Protein 4Y96 (pdb70)

Structure (mmCIF, N/CA/C/O backbone):
data_4Y96
#
_entry.id   4Y96
#
_cell.length_a   124.778
_cell.length_b   124.778
_cell.length_c   134.231
_cell.angle_alpha   90.00
_cell.angle_beta   90.00
_cell.angle_gamma   120.00
#
_symmetry.space_group_name_H-M   'P 65 2 2'
#
loop_
_entity.id
_entity.type
_entity.pdbx_description
1 polymer 'Triosephosphate Isomerase'
2 non-polymer 'SODIUM ION'
3 non-polymer 'PHOSPHATE ION'
4 non-polymer 'CALCIUM ION'
5 water water
#
loop_
_atom_site.group_PDB
_atom_site.id
_atom_site.type_symbol
_atom_site.label_atom_id
_atom_site.label_alt_id
_atom_site.label_comp_id
_atom_site.label_asym_id
_atom_site.label_entity_id
_atom_site.label_seq_id
_atom_site.pdbx_PDB_ins_code
_atom_site.Cartn_x
_atom_site.Cartn_y
_atom_site.Cartn_z
_atom_site.occupancy
_atom_site.B_iso_or_equiv
_atom_site.auth_seq_id
_atom_site.auth_comp_id
_atom_site.auth_asym_id
_atom_site.auth_atom_id
_atom_site.pdbx_PDB_model_num
ATOM 1 N N . THR A 1 6 ? 55.219 -35.856 -5.948 1.00 65.18 6 THR A N 1
ATOM 2 C CA . THR A 1 6 ? 54.536 -34.960 -6.878 1.00 63.80 6 THR A CA 1
ATOM 3 C C . THR A 1 6 ? 54.141 -33.650 -6.210 1.00 58.23 6 THR A C 1
ATOM 4 O O . THR A 1 6 ? 53.231 -33.602 -5.380 1.00 62.53 6 THR A O 1
ATOM 8 N N . ARG A 1 7 ? 54.833 -32.587 -6.599 1.00 40.68 7 ARG A N 1
ATOM 9 C CA . ARG A 1 7 ? 54.615 -31.265 -6.036 1.00 33.39 7 ARG A CA 1
ATOM 10 C C . ARG A 1 7 ? 53.438 -30.578 -6.724 1.00 28.20 7 ARG A C 1
ATOM 11 O O . ARG A 1 7 ? 53.348 -30.577 -7.954 1.00 29.50 7 ARG A O 1
ATOM 19 N N . LYS A 1 8 ? 52.536 -30.001 -5.933 1.00 30.96 8 LYS A N 1
ATOM 20 C CA . LYS A 1 8 ? 51.431 -29.224 -6.483 1.00 28.19 8 LYS A CA 1
ATOM 21 C C . LYS A 1 8 ? 52.006 -27.989 -7.160 1.00 23.13 8 LYS A C 1
ATOM 22 O O . LYS A 1 8 ? 52.830 -27.299 -6.576 1.00 27.21 8 LYS A O 1
ATOM 28 N N . LYS A 1 9 ? 51.590 -27.724 -8.391 1.00 21.50 9 LYS A N 1
ATOM 29 C CA . LYS A 1 9 ? 52.145 -26.591 -9.116 1.00 22.06 9 LYS A CA 1
ATOM 30 C C . LYS A 1 9 ? 51.653 -25.253 -8.560 1.00 23.04 9 LYS A C 1
ATOM 31 O O . LYS A 1 9 ? 50.610 -25.170 -7.918 1.00 21.83 9 LYS A O 1
ATOM 37 N N . PHE A 1 10 ? 52.426 -24.211 -8.835 1.00 17.78 10 PHE A N 1
ATOM 38 C CA . PHE A 1 10 ? 52.265 -22.903 -8.216 1.00 18.74 10 PHE A CA 1
ATOM 39 C C . PHE A 1 10 ? 52.446 -21.863 -9.306 1.00 18.98 10 PHE A C 1
ATOM 40 O O . PHE A 1 10 ? 53.495 -21.825 -9.968 1.00 17.59 10 PHE A O 1
ATOM 48 N N . VAL A 1 11 ? 51.426 -21.047 -9.530 1.00 17.55 11 VAL A N 1
ATOM 49 C CA . VAL A 1 11 ? 51.514 -20.015 -10.557 1.00 16.25 11 VAL A CA 1
ATOM 50 C C . VAL A 1 11 ? 51.178 -18.664 -9.931 1.00 18.30 11 VAL A C 1
ATOM 51 O O . VAL A 1 11 ? 50.063 -18.439 -9.439 1.00 19.89 11 VAL A O 1
ATOM 55 N N . ALA A 1 12 ? 52.158 -17.768 -9.943 1.00 16.52 12 ALA A N 1
ATOM 56 C CA . ALA A 1 12 ? 52.027 -16.474 -9.280 1.00 18.35 12 ALA A CA 1
ATOM 57 C C . ALA A 1 12 ? 52.108 -15.345 -10.291 1.00 17.22 12 ALA A C 1
ATOM 58 O O . ALA A 1 12 ? 52.942 -15.379 -11.200 1.00 19.71 12 ALA A O 1
ATOM 60 N N . GLY A 1 13 ? 51.254 -14.337 -10.128 1.00 14.22 13 GLY A N 1
ATOM 61 C CA . GLY A 1 13 ? 51.266 -13.201 -11.033 1.00 16.68 13 GLY A CA 1
ATOM 62 C C . GLY A 1 13 ? 51.791 -11.941 -10.364 1.00 13.85 13 GLY A C 1
ATOM 63 O O . GLY A 1 13 ? 51.136 -11.382 -9.497 1.00 15.78 13 GLY A O 1
ATOM 64 N N . ASN A 1 14 ? 52.994 -11.525 -10.753 1.00 15.04 14 ASN A N 1
ATOM 65 C CA . ASN A 1 14 ? 53.627 -10.333 -10.197 1.00 14.38 14 ASN A CA 1
ATOM 66 C C . ASN A 1 14 ? 53.290 -9.126 -11.057 1.00 15.09 14 ASN A C 1
ATOM 67 O O . ASN A 1 14 ? 53.852 -8.951 -12.147 1.00 15.82 14 ASN A O 1
ATOM 72 N N . TRP A 1 15 ? 52.357 -8.304 -10.584 1.00 13.79 15 TRP A N 1
ATOM 73 C CA . TRP A 1 15 ? 51.897 -7.178 -11.388 1.00 14.16 15 TRP A CA 1
ATOM 74 C C . TRP A 1 15 ? 52.913 -6.034 -11.421 1.00 15.48 15 TRP A C 1
ATOM 75 O O . TRP A 1 15 ? 52.795 -5.130 -12.250 1.00 15.61 15 TRP A O 1
ATOM 86 N N . LYS A 1 16 ? 53.908 -6.094 -10.535 1.00 12.69 16 LYS A N 1
ATOM 87 C CA . LYS A 1 16 ? 54.914 -5.040 -10.384 1.00 13.66 16 LYS A CA 1
ATOM 88 C C . LYS A 1 16 ? 54.231 -3.676 -10.193 1.00 14.53 16 LYS A C 1
ATOM 89 O O . LYS A 1 16 ? 53.159 -3.601 -9.585 1.00 14.50 16 LYS A O 1
ATOM 95 N N . MET A 1 17 ? 54.852 -2.595 -10.658 1.00 13.81 17 MET A N 1
ATOM 96 C CA . MET A 1 17 ? 54.337 -1.264 -10.316 1.00 14.50 17 MET A CA 1
ATOM 97 C C . MET A 1 17 ? 53.411 -0.798 -11.436 1.00 17.55 17 MET A C 1
ATOM 98 O O . MET A 1 17 ? 53.703 0.145 -12.178 1.00 16.34 17 MET A O 1
ATOM 103 N N . ASN A 1 18 ? 52.305 -1.515 -11.556 1.00 14.45 18 ASN A N 1
ATOM 104 C CA . ASN A 1 18 ? 51.339 -1.321 -12.627 1.00 14.41 18 ASN A CA 1
ATOM 105 C C . ASN A 1 18 ? 49.919 -1.448 -12.084 1.00 15.26 18 ASN A C 1
ATOM 106 O O . ASN A 1 18 ? 49.719 -1.963 -10.985 1.00 17.86 18 ASN A O 1
ATOM 111 N N . THR A 1 19 ? 48.963 -0.977 -12.894 1.00 17.04 19 THR A N 1
ATOM 112 C CA . THR A 1 19 ? 47.499 -0.990 -12.703 1.00 19.10 19 THR A CA 1
ATOM 113 C C . THR A 1 19 ? 46.979 0.201 -11.906 1.00 18.90 19 THR A C 1
ATOM 114 O O . THR A 1 19 ? 47.550 0.622 -10.895 1.00 18.56 19 THR A O 1
ATOM 118 N N . THR A 1 20 ? 45.890 0.763 -12.412 1.00 18.78 20 THR A N 1
ATOM 119 C CA . THR A 1 20 ? 45.063 1.674 -11.645 1.00 18.28 20 THR A CA 1
ATOM 120 C C . THR A 1 20 ? 44.158 0.857 -10.742 1.00 17.76 20 THR A C 1
ATOM 121 O O . THR A 1 20 ? 44.096 -0.367 -10.865 1.00 18.99 20 THR A O 1
ATOM 125 N N . LEU A 1 21 ? 43.424 1.526 -9.859 1.00 17.02 21 LEU A N 1
ATOM 126 C CA . LEU A 1 21 ? 42.519 0.827 -8.972 1.00 16.01 21 LEU A CA 1
ATOM 127 C C . LEU A 1 21 ? 41.468 0.044 -9.767 1.00 20.78 21 LEU A C 1
ATOM 128 O O . LEU A 1 21 ? 41.220 -1.130 -9.489 1.00 19.43 21 LEU A O 1
ATOM 133 N N . ALA A 1 22 ? 40.875 0.685 -10.770 1.00 19.84 22 ALA A N 1
ATOM 134 C CA . ALA A 1 22 ? 39.875 0.009 -11.598 1.00 23.37 22 ALA A CA 1
ATOM 135 C C . ALA A 1 22 ? 40.457 -1.204 -12.320 1.00 18.72 22 ALA A C 1
ATOM 136 O O . ALA A 1 22 ? 39.829 -2.280 -12.367 1.00 20.52 22 ALA A O 1
ATOM 138 N N . GLU A 1 23 ? 41.653 -1.037 -12.878 1.00 17.97 23 GLU A N 1
ATOM 139 C CA . GLU A 1 23 ? 42.312 -2.118 -13.612 1.00 17.79 23 GLU A CA 1
ATOM 140 C C . GLU A 1 23 ? 42.653 -3.267 -12.674 1.00 19.37 23 GLU A C 1
ATOM 141 O O . GLU A 1 23 ? 42.547 -4.438 -13.043 1.00 19.43 23 GLU A O 1
ATOM 147 N N . ALA A 1 24 ? 43.054 -2.926 -11.450 1.00 17.42 24 ALA A N 1
ATOM 148 C CA . ALA A 1 24 ? 43.384 -3.946 -10.460 1.00 18.15 24 ALA A CA 1
ATOM 149 C C . ALA A 1 24 ? 42.163 -4.782 -10.107 1.00 17.32 24 ALA A C 1
ATOM 150 O O . ALA A 1 24 ? 42.238 -6.012 -10.050 1.00 17.42 24 ALA A O 1
ATOM 152 N N . LYS A 1 25 ? 41.041 -4.112 -9.878 1.00 17.15 25 LYS A N 1
ATOM 153 C CA . LYS A 1 25 ? 39.800 -4.810 -9.555 1.00 18.91 25 LYS A CA 1
ATOM 154 C C . LYS A 1 25 ? 39.389 -5.728 -10.709 1.00 19.08 25 LYS A C 1
ATOM 155 O O . LYS A 1 25 ? 38.996 -6.880 -10.491 1.00 20.06 25 LYS A O 1
ATOM 161 N N . ALA A 1 26 ? 39.478 -5.204 -11.929 1.00 18.98 26 ALA A N 1
ATOM 162 C CA . ALA A 1 26 ? 39.049 -5.937 -13.116 1.00 22.28 26 ALA A CA 1
ATOM 163 C C . ALA A 1 26 ? 39.922 -7.169 -13.342 1.00 21.75 26 ALA A C 1
ATOM 164 O O . ALA A 1 26 ? 39.426 -8.254 -13.657 1.00 21.52 26 ALA A O 1
ATOM 166 N N . LEU A 1 27 ? 41.231 -6.986 -13.190 1.00 18.37 27 LEU A N 1
ATOM 167 C CA . LEU A 1 27 ? 42.192 -8.068 -13.406 1.00 16.38 27 LEU A CA 1
ATOM 168 C C . LEU A 1 27 ? 41.994 -9.151 -12.359 1.00 19.78 27 LEU A C 1
ATOM 169 O O . LEU A 1 27 ? 41.913 -10.333 -12.681 1.00 18.53 27 LEU A O 1
ATOM 174 N N . GLY A 1 28 ? 41.888 -8.747 -11.098 1.00 16.83 28 GLY A N 1
ATOM 175 C CA . GLY A 1 28 ? 41.620 -9.696 -10.037 1.00 17.27 28 GLY A CA 1
ATOM 176 C C . GLY A 1 28 ? 40.344 -10.482 -10.264 1.00 17.56 28 GLY A C 1
ATOM 177 O O . GLY A 1 28 ? 40.320 -11.708 -10.114 1.00 19.33 28 GLY A O 1
ATOM 178 N N . ALA A 1 29 ? 39.283 -9.778 -10.637 1.00 18.32 29 ALA A N 1
ATOM 179 C CA . ALA A 1 29 ? 37.989 -10.426 -10.805 1.00 19.12 29 ALA A CA 1
ATOM 180 C C . ALA A 1 29 ? 38.028 -11.402 -11.973 1.00 20.16 29 ALA A C 1
ATOM 181 O O . ALA A 1 29 ? 37.475 -12.493 -11.887 1.00 22.33 29 ALA A O 1
ATOM 183 N N . ALA A 1 30 ? 38.711 -11.023 -13.048 1.00 18.48 30 ALA A N 1
ATOM 184 C CA . ALA A 1 30 ? 38.770 -11.873 -14.237 1.00 18.52 30 ALA A CA 1
ATOM 185 C C . ALA A 1 30 ? 39.578 -13.137 -13.972 1.00 19.45 30 ALA A C 1
ATOM 186 O O . ALA A 1 30 ? 39.225 -14.228 -14.446 1.00 20.94 30 ALA A O 1
ATOM 188 N N . VAL A 1 31 ? 40.669 -12.998 -13.224 1.00 17.66 31 VAL A N 1
ATOM 189 C CA . VAL A 1 31 ? 41.465 -14.164 -12.868 1.00 19.16 31 VAL A CA 1
ATOM 190 C C . VAL A 1 31 ? 40.681 -15.075 -11.913 1.00 21.17 31 VAL A C 1
ATOM 191 O O . VAL A 1 31 ? 40.664 -16.295 -12.086 1.00 20.09 31 VAL A O 1
ATOM 195 N N . ALA A 1 32 ? 40.011 -14.484 -10.925 1.00 19.68 32 ALA A N 1
ATOM 196 C CA . ALA A 1 32 ? 39.220 -15.257 -9.974 1.00 18.37 32 ALA A CA 1
ATOM 197 C C . ALA A 1 32 ? 38.165 -16.106 -10.668 1.00 19.66 32 ALA A C 1
ATOM 198 O O . ALA A 1 32 ? 38.007 -17.284 -10.352 1.00 23.00 32 ALA A O 1
ATOM 200 N N . LYS A 1 33 ? 37.456 -15.497 -11.616 1.00 20.90 33 LYS A N 1
ATOM 201 C CA . LYS A 1 33 ? 36.384 -16.179 -12.334 1.00 21.37 33 LYS A CA 1
ATOM 202 C C . LYS A 1 33 ? 36.922 -17.335 -13.166 1.00 20.34 33 LYS A C 1
ATOM 203 O O . LYS A 1 33 ? 36.198 -18.292 -13.444 1.00 21.77 33 LYS A O 1
ATOM 209 N N . GLY A 1 34 ? 38.181 -17.241 -13.581 1.00 19.16 34 GLY A N 1
ATOM 210 C CA . GLY A 1 34 ? 38.738 -18.228 -14.482 1.00 20.04 34 GLY A CA 1
ATOM 211 C C . GLY A 1 34 ? 39.348 -19.407 -13.758 1.00 21.86 34 GLY A C 1
ATOM 212 O O . GLY A 1 34 ? 39.637 -20.444 -14.361 1.00 20.88 34 GLY A O 1
ATOM 213 N N . VAL A 1 35 ? 39.563 -19.256 -12.457 1.00 21.95 35 VAL A N 1
ATOM 214 C CA . VAL A 1 35 ? 40.189 -20.330 -11.704 1.00 23.24 35 VAL A CA 1
ATOM 215 C C . VAL A 1 35 ? 39.102 -21.112 -11.007 1.00 24.91 35 VAL A C 1
ATOM 216 O O . VAL A 1 35 ? 38.588 -20.727 -9.956 1.00 27.63 35 VAL A O 1
ATOM 220 N N . THR A 1 36 ? 38.759 -22.225 -11.639 1.00 26.27 36 THR A N 1
ATOM 221 C CA . THR A 1 36 ? 37.522 -22.933 -11.365 1.00 29.04 36 THR A CA 1
ATOM 222 C C . THR A 1 36 ? 37.759 -24.275 -10.670 1.00 32.64 36 THR A C 1
ATOM 223 O O . THR A 1 36 ? 36.822 -25.039 -10.437 1.00 33.14 36 THR A O 1
ATOM 227 N N . ASP A 1 37 ? 39.016 -24.555 -10.344 1.00 29.69 37 ASP A N 1
ATOM 228 C CA . ASP A 1 37 ? 39.364 -25.721 -9.537 1.00 33.31 37 ASP A CA 1
ATOM 229 C C . ASP A 1 37 ? 40.544 -25.355 -8.641 1.00 32.47 37 ASP A C 1
ATOM 230 O O . ASP A 1 37 ? 41.069 -24.245 -8.728 1.00 29.68 37 ASP A O 1
ATOM 235 N N . ASP A 1 38 ? 40.966 -26.286 -7.795 1.00 32.38 38 ASP A N 1
ATOM 236 C CA . ASP A 1 38 ? 42.058 -26.027 -6.865 1.00 35.01 38 ASP A CA 1
ATOM 237 C C . ASP A 1 38 ? 43.279 -26.904 -7.151 1.00 34.60 38 ASP A C 1
ATOM 238 O O . ASP A 1 38 ? 44.093 -27.142 -6.262 1.00 38.00 38 ASP A O 1
ATOM 243 N N . ARG A 1 39 ? 43.407 -27.370 -8.390 1.00 27.34 39 ARG A N 1
ATOM 244 C CA . ARG A 1 39 ? 44.472 -28.299 -8.767 1.00 31.61 39 ARG A CA 1
ATOM 245 C C . ARG A 1 39 ? 45.843 -27.622 -8.839 1.00 27.90 39 ARG A C 1
ATOM 246 O O . ARG A 1 39 ? 46.874 -28.273 -8.682 1.00 30.77 39 ARG A O 1
ATOM 254 N N . VAL A 1 40 ? 45.840 -26.318 -9.084 1.00 25.33 40 VAL A N 1
ATOM 255 C CA . VAL A 1 40 ? 47.059 -25.524 -9.134 1.00 21.38 40 VAL A CA 1
ATOM 256 C C . VAL A 1 40 ? 46.931 -24.402 -8.113 1.00 22.97 40 VAL A C 1
ATOM 257 O O . VAL A 1 40 ? 45.877 -23.787 -8.002 1.00 23.95 40 VAL A O 1
ATOM 261 N N . THR A 1 41 ? 47.989 -24.149 -7.353 1.00 20.18 41 THR A N 1
ATOM 262 C CA . THR A 1 41 ? 47.994 -23.019 -6.436 1.00 20.64 41 THR A CA 1
ATOM 263 C C . THR A 1 41 ? 48.174 -21.742 -7.243 1.00 20.93 41 THR A C 1
ATOM 264 O O . THR A 1 41 ? 49.158 -21.605 -7.960 1.00 22.07 41 THR A O 1
ATOM 268 N N . VAL A 1 42 ? 47.222 -20.819 -7.146 1.00 18.02 42 VAL A N 1
ATOM 269 C CA . VAL A 1 42 ? 47.280 -19.585 -7.927 1.00 17.98 42 VAL A CA 1
ATOM 270 C C . VAL A 1 42 ? 47.260 -18.373 -7.018 1.00 17.84 42 VAL A C 1
ATOM 271 O O . VAL A 1 42 ? 46.456 -18.307 -6.091 1.00 17.55 42 VAL A O 1
ATOM 275 N N . ALA A 1 43 ? 48.147 -17.413 -7.267 1.00 16.53 43 ALA A N 1
ATOM 276 C CA . ALA A 1 43 ? 48.203 -16.220 -6.431 1.00 17.58 43 ALA A CA 1
ATOM 277 C C . ALA A 1 43 ? 48.492 -15.009 -7.289 1.00 16.96 43 ALA A C 1
ATOM 278 O O . ALA A 1 43 ? 49.231 -15.115 -8.272 1.00 17.68 43 ALA A O 1
ATOM 280 N N . VAL A 1 44 ? 47.902 -13.867 -6.938 1.00 15.70 44 VAL A N 1
ATOM 281 C CA . VAL A 1 44 ? 48.216 -12.619 -7.640 1.00 16.37 44 VAL A CA 1
ATOM 282 C C . VAL A 1 44 ? 48.773 -11.583 -6.676 1.00 15.12 44 VAL A C 1
ATOM 283 O O . VAL A 1 44 ? 48.381 -11.537 -5.507 1.00 16.56 44 VAL A O 1
ATOM 287 N N . PHE A 1 45 ? 49.701 -10.763 -7.180 1.00 13.34 45 PHE A N 1
ATOM 288 C CA . PHE A 1 45 ? 50.481 -9.845 -6.349 1.00 13.58 45 PHE A CA 1
ATOM 289 C C . PHE A 1 45 ? 50.345 -8.399 -6.830 1.00 14.03 45 PHE A C 1
ATOM 290 O O . PHE A 1 45 ? 51.164 -7.912 -7.606 1.00 14.66 45 PHE A O 1
ATOM 298 N N . PRO A 1 46 ? 49.296 -7.712 -6.378 1.00 13.56 46 PRO A N 1
ATOM 299 C CA . PRO A 1 46 ? 49.113 -6.296 -6.708 1.00 12.53 46 PRO A CA 1
ATOM 300 C C . PRO A 1 46 ? 50.040 -5.398 -5.916 1.00 12.60 46 PRO A C 1
ATOM 301 O O . PRO A 1 46 ? 50.581 -5.827 -4.893 1.00 15.58 46 PRO A O 1
ATOM 305 N N . PRO A 1 47 ? 50.199 -4.144 -6.357 1.00 15.17 47 PRO A N 1
ATOM 306 C CA . PRO A 1 47 ? 50.918 -3.163 -5.532 1.00 13.77 47 PRO A CA 1
ATOM 307 C C . PRO A 1 47 ? 50.150 -2.869 -4.237 1.00 14.23 47 PRO A C 1
ATOM 308 O O . PRO A 1 47 ? 48.919 -3.004 -4.195 1.00 15.65 47 PRO A O 1
ATOM 312 N N . TYR A 1 48 ? 50.868 -2.469 -3.187 1.00 12.55 48 TYR A N 1
ATOM 313 C CA . TYR A 1 48 ? 50.253 -2.323 -1.868 1.00 12.17 48 TYR A CA 1
ATOM 314 C C . TYR A 1 48 ? 48.911 -1.580 -1.811 1.00 13.06 48 TYR A C 1
ATOM 315 O O . TYR A 1 48 ? 48.021 -2.019 -1.089 1.00 15.17 48 TYR A O 1
ATOM 324 N N . PRO A 1 49 ? 48.779 -0.422 -2.507 1.00 14.06 49 PRO A N 1
ATOM 325 C CA . PRO A 1 49 ? 47.552 0.348 -2.264 1.00 12.53 49 PRO A CA 1
ATOM 326 C C . PRO A 1 49 ? 46.290 -0.375 -2.712 1.00 13.74 49 PRO A C 1
ATOM 327 O O . PRO A 1 49 ? 45.221 -0.033 -2.203 1.00 15.17 49 PRO A O 1
ATOM 331 N N . TRP A 1 50 ? 46.401 -1.334 -3.627 1.00 17.20 50 TRP A N 1
ATOM 332 C CA . TRP A 1 50 ? 45.205 -2.006 -4.135 1.00 16.32 50 TRP A CA 1
ATOM 333 C C . TRP A 1 50 ? 44.915 -3.344 -3.452 1.00 16.95 50 TRP A C 1
ATOM 334 O O . TRP A 1 50 ? 43.978 -4.056 -3.841 1.00 17.02 50 TRP A O 1
ATOM 345 N N . LEU A 1 51 ? 45.706 -3.706 -2.448 1.00 15.11 51 LEU A N 1
ATOM 346 C CA . LEU A 1 51 ? 45.554 -5.032 -1.846 1.00 14.68 51 LEU A CA 1
ATOM 347 C C . LEU A 1 51 ? 44.158 -5.303 -1.270 1.00 16.07 51 LEU A C 1
ATOM 348 O O . LEU A 1 51 ? 43.599 -6.365 -1.533 1.00 17.57 51 LEU A O 1
ATOM 353 N N . THR A 1 52 ? 43.589 -4.380 -0.497 1.00 16.33 52 THR A N 1
ATOM 354 C CA . THR A 1 52 ? 42.253 -4.667 0.035 1.00 17.11 52 THR A CA 1
ATOM 355 C C . THR A 1 52 ? 41.218 -4.784 -1.084 1.00 18.31 52 THR A C 1
ATOM 356 O O . THR A 1 52 ? 40.323 -5.625 -1.002 1.00 19.87 52 THR A O 1
ATOM 360 N N . ALA A 1 53 ? 41.344 -3.965 -2.127 1.00 16.70 53 ALA A N 1
ATOM 361 C CA . ALA A 1 53 ? 40.378 -4.011 -3.237 1.00 18.62 53 ALA A CA 1
ATOM 362 C C . ALA A 1 53 ? 40.467 -5.317 -4.024 1.00 18.81 53 ALA A C 1
ATOM 363 O O . ALA A 1 53 ? 39.447 -5.889 -4.436 1.00 19.55 53 ALA A O 1
ATOM 365 N N . VAL A 1 54 ? 41.684 -5.794 -4.255 1.00 17.05 54 VAL A N 1
ATOM 366 C CA . VAL A 1 54 ? 41.826 -7.040 -5.009 1.00 16.94 54 VAL A CA 1
ATOM 367 C C . VAL A 1 54 ? 41.443 -8.227 -4.121 1.00 19.21 54 VAL A C 1
ATOM 368 O O . VAL A 1 54 ? 40.807 -9.171 -4.581 1.00 18.24 54 VAL A O 1
ATOM 372 N N . GLY A 1 55 ? 41.807 -8.172 -2.842 1.00 19.34 55 GLY A N 1
ATOM 373 C CA . GLY A 1 55 ? 41.379 -9.192 -1.899 1.00 18.63 55 GLY A CA 1
ATOM 374 C C . GLY A 1 55 ? 39.871 -9.393 -1.956 1.00 22.06 55 GLY A C 1
ATOM 375 O O . GLY A 1 55 ? 39.378 -10.526 -1.932 1.00 22.40 55 GLY A O 1
ATOM 376 N N . GLU A 1 56 ? 39.137 -8.288 -2.059 1.00 19.46 56 GLU A N 1
ATOM 377 C CA . GLU A 1 56 ? 37.681 -8.372 -2.116 1.00 22.74 56 GLU A CA 1
ATOM 378 C C . GLU A 1 56 ? 37.186 -9.157 -3.333 1.00 22.33 56 GLU A C 1
ATOM 379 O O . GLU A 1 56 ? 36.286 -10.005 -3.203 1.00 23.93 56 GLU A O 1
ATOM 385 N N . VAL A 1 57 ? 37.763 -8.896 -4.506 1.00 19.10 57 VAL A N 1
ATOM 386 C CA . VAL A 1 57 ? 37.263 -9.529 -5.726 1.00 21.17 57 VAL A CA 1
ATOM 387 C C . VAL A 1 57 ? 37.724 -10.977 -5.841 1.00 24.33 57 VAL A C 1
ATOM 388 O O . VAL A 1 57 ? 37.165 -11.733 -6.631 1.00 25.29 57 VAL A O 1
ATOM 392 N N . LEU A 1 58 ? 38.701 -11.378 -5.026 1.00 21.13 58 LEU A N 1
ATOM 393 C CA . LEU A 1 58 ? 39.165 -12.769 -5.017 1.00 19.53 58 LEU A CA 1
ATOM 394 C C . LEU A 1 58 ? 38.338 -13.663 -4.105 1.00 24.51 58 LEU A C 1
ATOM 395 O O . LEU A 1 58 ? 38.453 -14.886 -4.157 1.00 26.47 58 LEU A O 1
ATOM 400 N N . LYS A 1 59 ? 37.537 -13.048 -3.239 1.00 24.66 59 LYS A N 1
ATOM 401 C CA . LYS A 1 59 ? 36.706 -13.803 -2.304 1.00 25.46 59 LYS A CA 1
ATOM 402 C C . LYS A 1 59 ? 35.791 -14.782 -3.027 1.00 26.32 59 LYS A C 1
ATOM 403 O O . LYS A 1 59 ? 35.152 -14.441 -4.024 1.00 26.95 59 LYS A O 1
ATOM 409 N N . GLY A 1 60 ? 35.750 -16.009 -2.524 1.00 27.98 60 GLY A N 1
ATOM 410 C CA . GLY A 1 60 ? 34.922 -17.040 -3.120 1.00 25.20 60 GLY A CA 1
ATOM 411 C C . GLY A 1 60 ? 35.609 -17.801 -4.238 1.00 27.28 60 GLY A C 1
ATOM 412 O O . GLY A 1 60 ? 35.019 -18.698 -4.852 1.00 29.95 60 GLY A O 1
ATOM 413 N N . SER A 1 61 ? 36.861 -17.442 -4.512 1.00 25.15 61 SER A N 1
ATOM 414 C CA . SER A 1 61 ? 37.651 -18.157 -5.503 1.00 24.81 61 SER A CA 1
ATOM 415 C C . SER A 1 61 ? 38.836 -18.840 -4.819 1.00 23.29 61 SER A C 1
ATOM 416 O O . SER A 1 61 ? 39.146 -18.532 -3.666 1.00 24.98 61 SER A O 1
ATOM 419 N N . PRO A 1 62 ? 39.501 -19.772 -5.524 1.00 21.54 62 PRO A N 1
ATOM 420 C CA . PRO A 1 62 ? 40.708 -20.406 -4.982 1.00 22.64 62 PRO A CA 1
ATOM 421 C C . PRO A 1 62 ? 41.942 -19.509 -5.027 1.00 23.47 62 PRO A C 1
ATOM 422 O O . PRO A 1 62 ? 42.984 -19.898 -4.498 1.00 25.52 62 PRO A O 1
ATOM 426 N N . VAL A 1 63 ? 41.829 -18.335 -5.640 1.00 19.04 63 VAL A N 1
ATOM 427 C CA . VAL A 1 63 ? 43.005 -17.512 -5.904 1.00 18.43 63 VAL A CA 1
ATOM 428 C C . VAL A 1 63 ? 43.425 -16.765 -4.649 1.00 16.01 63 VAL A C 1
ATOM 429 O O . VAL A 1 63 ? 42.602 -16.125 -3.990 1.00 20.60 63 VAL A O 1
ATOM 433 N N . ALA A 1 64 ? 44.709 -16.884 -4.321 1.00 17.76 64 ALA A N 1
ATOM 434 C CA . ALA A 1 64 ? 45.298 -16.218 -3.171 1.00 17.39 64 ALA A CA 1
ATOM 435 C C . ALA A 1 64 ? 45.812 -14.834 -3.518 1.00 16.70 64 ALA A C 1
ATOM 436 O O . ALA A 1 64 ? 46.129 -14.537 -4.662 1.00 16.88 64 ALA A O 1
ATOM 438 N N . LEU A 1 65 ? 45.889 -13.995 -2.498 1.00 16.48 65 LEU A N 1
ATOM 439 C CA . LEU A 1 65 ? 46.447 -12.663 -2.628 1.00 15.87 65 LEU A CA 1
ATOM 440 C C . LEU A 1 65 ? 47.864 -12.661 -2.080 1.00 16.94 65 LEU A C 1
ATOM 441 O O . LEU A 1 65 ? 48.157 -13.367 -1.121 1.00 16.63 65 LEU A O 1
ATOM 446 N N . GLY A 1 66 ? 48.754 -11.884 -2.695 1.00 14.40 66 GLY A N 1
ATOM 447 C CA . GLY A 1 66 ? 50.100 -11.720 -2.163 1.00 14.56 66 GLY A CA 1
ATOM 448 C C . GLY A 1 66 ? 50.615 -10.313 -2.339 1.00 14.41 66 GLY A C 1
ATOM 449 O O . GLY A 1 66 ? 50.072 -9.536 -3.132 1.00 14.45 66 GLY A O 1
ATOM 450 N N . ALA A 1 67 ? 51.659 -9.978 -1.578 1.00 13.78 67 ALA A N 1
ATOM 451 C CA . ALA A 1 67 ? 52.308 -8.673 -1.672 1.00 12.47 67 ALA A CA 1
ATOM 452 C C . ALA A 1 67 ? 53.676 -8.815 -2.321 1.00 13.28 67 ALA A C 1
ATOM 453 O O . ALA A 1 67 ? 54.311 -9.867 -2.230 1.00 14.75 67 ALA A O 1
ATOM 455 N N . GLN A 1 68 ? 54.127 -7.732 -2.940 1.00 12.97 68 GLN A N 1
ATOM 456 C CA . GLN A 1 68 ? 55.365 -7.732 -3.712 1.00 13.65 68 GLN A CA 1
ATOM 457 C C . GLN A 1 68 ? 56.633 -7.558 -2.870 1.00 13.77 68 GLN A C 1
ATOM 458 O O . GLN A 1 68 ? 57.749 -7.697 -3.379 1.00 13.36 68 GLN A O 1
ATOM 464 N N . ASP A 1 69 ? 56.452 -7.277 -1.585 1.00 12.44 69 ASP A N 1
ATOM 465 C CA . ASP A 1 69 ? 57.545 -7.076 -0.644 1.00 13.62 69 ASP A CA 1
ATOM 466 C C . ASP A 1 69 ? 56.915 -7.049 0.745 1.00 14.82 69 ASP A C 1
ATOM 467 O O . ASP A 1 69 ? 55.686 -7.010 0.870 1.00 15.57 69 ASP A O 1
ATOM 472 N N . VAL A 1 70 ? 57.745 -7.068 1.784 1.00 12.71 70 VAL A N 1
ATOM 473 C CA . VAL A 1 70 ? 57.260 -7.036 3.164 1.00 12.22 70 VAL A CA 1
ATOM 474 C C . VAL A 1 70 ? 58.386 -6.544 4.049 1.00 12.33 70 VAL A C 1
ATOM 475 O O . VAL A 1 70 ? 59.555 -6.797 3.769 1.00 14.90 70 VAL A O 1
ATOM 479 N N . SER A 1 71 ? 58.041 -5.834 5.115 1.00 12.72 71 SER A N 1
ATOM 480 C CA . SER A 1 71 ? 59.034 -5.392 6.082 1.00 13.85 71 SER A CA 1
ATOM 481 C C . SER A 1 71 ? 59.756 -6.524 6.799 1.00 15.84 71 SER A C 1
ATOM 482 O O . SER A 1 71 ? 59.210 -7.611 6.990 1.00 16.47 71 SER A O 1
ATOM 485 N N . SER A 1 72 ? 60.993 -6.256 7.219 1.00 15.16 72 SER A N 1
ATOM 486 C CA . SER A 1 72 ? 61.711 -7.180 8.091 1.00 16.26 72 SER A CA 1
ATOM 487 C C . SER A 1 72 ? 61.292 -7.035 9.557 1.00 15.04 72 SER A C 1
ATOM 488 O O . SER A 1 72 ? 61.748 -7.793 10.413 1.00 15.79 72 SER A O 1
ATOM 491 N N . GLU A 1 73 ? 60.438 -6.049 9.837 1.00 14.11 73 GLU A N 1
ATOM 492 C CA . GLU A 1 73 ? 59.971 -5.774 11.191 1.00 16.15 73 GLU A CA 1
ATOM 493 C C . GLU A 1 73 ? 58.470 -5.980 11.308 1.00 16.96 73 GLU A C 1
ATOM 494 O O . GLU A 1 73 ? 57.742 -5.947 10.307 1.00 16.76 73 GLU A O 1
ATOM 500 N N . LYS A 1 74 ? 58.009 -6.202 12.539 1.00 18.72 74 LYS A N 1
ATOM 501 C CA . LYS A 1 74 ? 56.615 -6.582 12.763 1.00 17.63 74 LYS A CA 1
ATOM 502 C C . LYS A 1 74 ? 55.703 -5.391 13.015 1.00 19.17 74 LYS A C 1
ATOM 503 O O . LYS A 1 74 ? 54.498 -5.467 12.784 1.00 19.58 74 LYS A O 1
ATOM 509 N N . LYS A 1 75 ? 56.285 -4.287 13.468 1.00 16.84 75 LYS A N 1
ATOM 510 C CA . LYS A 1 75 ? 55.538 -3.075 13.775 1.00 14.97 75 LYS A CA 1
ATOM 511 C C . LYS A 1 75 ? 56.502 -1.948 14.072 1.00 17.65 75 LYS A C 1
ATOM 512 O O . LYS A 1 75 ? 57.671 -2.187 14.372 1.00 20.32 75 LYS A O 1
ATOM 518 N N . GLY A 1 76 ? 56.013 -0.717 14.005 1.00 16.28 76 GLY A N 1
ATOM 519 C CA . GLY A 1 76 ? 56.733 0.373 14.623 1.00 16.75 76 GLY A CA 1
ATOM 520 C C . GLY A 1 76 ? 57.363 1.406 13.722 1.00 15.27 76 GLY A C 1
ATOM 521 O O . GLY A 1 76 ? 56.824 1.772 12.670 1.00 16.49 76 GLY A O 1
ATOM 522 N N . ALA A 1 77 ? 58.517 1.894 14.161 1.00 13.75 77 ALA A N 1
ATOM 523 C CA . ALA A 1 77 ? 59.102 3.103 13.607 1.00 13.35 77 ALA A CA 1
ATOM 524 C C . ALA A 1 77 ? 59.943 2.786 12.377 1.00 16.74 77 ALA A C 1
ATOM 525 O O . ALA A 1 77 ? 61.173 2.877 12.400 1.00 16.63 77 ALA A O 1
ATOM 527 N N . PHE A 1 78 ? 59.255 2.402 11.300 1.00 14.23 78 PHE A N 1
ATOM 528 C CA . PHE A 1 78 ? 59.897 2.031 10.045 1.00 14.44 78 PHE A CA 1
ATOM 529 C C . PHE A 1 78 ? 59.126 2.697 8.913 1.00 13.37 78 PHE A C 1
ATOM 530 O O . PHE A 1 78 ? 58.360 2.066 8.196 1.00 14.68 78 PHE A O 1
ATOM 538 N N . THR A 1 79 ? 59.321 4.006 8.812 1.00 13.18 79 THR A N 1
ATOM 539 C CA . THR A 1 79 ? 58.574 4.838 7.874 1.00 12.79 79 THR A CA 1
ATOM 540 C C . THR A 1 79 ? 58.639 4.277 6.460 1.00 14.90 79 THR A C 1
ATOM 541 O O . THR A 1 79 ? 59.717 3.941 5.961 1.00 14.33 79 THR A O 1
ATOM 545 N N . GLY A 1 80 ? 57.476 4.124 5.834 1.00 11.96 80 GLY A N 1
ATOM 546 C CA . GLY A 1 80 ? 57.403 3.659 4.463 1.00 11.96 80 GLY A CA 1
ATOM 547 C C . GLY A 1 80 ? 57.297 2.149 4.298 1.00 12.92 80 GLY A C 1
ATOM 548 O O . GLY A 1 80 ? 57.061 1.681 3.191 1.00 15.91 80 GLY A O 1
ATOM 549 N N . GLU A 1 81 ? 57.486 1.397 5.382 1.00 11.96 81 GLU A N 1
ATOM 550 C CA . GLU A 1 81 ? 57.477 -0.059 5.345 1.00 12.43 81 GLU A CA 1
ATOM 551 C C . GLU A 1 81 ? 56.085 -0.613 5.650 1.00 12.16 81 GLU A C 1
ATOM 552 O O . GLU A 1 81 ? 55.292 0.021 6.353 1.00 15.06 81 GLU A O 1
ATOM 558 N N . VAL A 1 82 ? 55.807 -1.804 5.125 1.00 12.49 82 VAL A N 1
ATOM 559 C CA . VAL A 1 82 ? 54.515 -2.478 5.326 1.00 13.28 82 VAL A CA 1
ATOM 560 C C . VAL A 1 82 ? 54.695 -3.799 6.066 1.00 14.07 82 VAL A C 1
ATOM 561 O O . VAL A 1 82 ? 55.446 -4.649 5.630 1.00 15.75 82 VAL A O 1
ATOM 565 N N . SER A 1 83 ? 53.988 -3.984 7.180 1.00 13.22 83 SER A N 1
ATOM 566 C CA . SER A 1 83 ? 54.251 -5.121 8.062 1.00 13.97 83 SER A CA 1
ATOM 567 C C . SER A 1 83 ? 53.497 -6.369 7.636 1.00 15.71 83 SER A C 1
ATOM 568 O O . SER A 1 83 ? 52.492 -6.270 6.938 1.00 15.92 83 SER A O 1
ATOM 571 N N . PRO A 1 84 ? 53.976 -7.549 8.055 1.00 15.33 84 PRO A N 1
ATOM 572 C CA . PRO A 1 84 ? 53.202 -8.773 7.826 1.00 14.29 84 PRO A CA 1
ATOM 573 C C . PRO A 1 84 ? 51.767 -8.662 8.341 1.00 14.72 84 PRO A C 1
ATOM 574 O O . PRO A 1 84 ? 50.854 -9.137 7.668 1.00 18.04 84 PRO A O 1
ATOM 578 N N . ALA A 1 85 ? 51.579 -8.063 9.512 1.00 16.92 85 ALA A N 1
ATOM 579 C CA . ALA A 1 85 ? 50.237 -7.901 10.082 1.00 17.08 85 ALA A CA 1
ATOM 580 C C . ALA A 1 85 ? 49.322 -7.141 9.133 1.00 16.93 85 ALA A C 1
ATOM 581 O O . ALA A 1 85 ? 48.167 -7.541 8.918 1.00 17.57 85 ALA A O 1
ATOM 583 N N . MET A 1 86 ? 49.835 -6.055 8.555 1.00 15.07 86 MET A N 1
ATOM 584 C CA . MET A 1 86 ? 49.050 -5.293 7.580 1.00 13.20 86 MET A CA 1
ATOM 585 C C . MET A 1 86 ? 48.706 -6.157 6.371 1.00 16.51 86 MET A C 1
ATOM 586 O O . MET A 1 86 ? 47.562 -6.183 5.918 1.00 15.37 86 MET A O 1
ATOM 591 N N . LEU A 1 87 ? 49.696 -6.864 5.836 1.00 15.14 87 LEU A N 1
ATOM 592 C CA . LEU A 1 87 ? 49.451 -7.692 4.656 1.00 14.52 87 LEU A CA 1
ATOM 593 C C . LEU A 1 87 ? 48.407 -8.769 4.945 1.00 17.07 87 LEU A C 1
ATOM 594 O O . LEU A 1 87 ? 47.497 -8.996 4.143 1.00 16.41 87 LEU A O 1
ATOM 599 N N . LEU A 1 88 ? 48.533 -9.422 6.097 1.00 16.46 88 LEU A N 1
ATOM 600 C CA . LEU A 1 88 ? 47.564 -10.445 6.477 1.00 15.66 88 LEU A CA 1
ATOM 601 C C . LEU A 1 88 ? 46.169 -9.849 6.575 1.00 16.69 88 LEU A C 1
ATOM 602 O O . LEU A 1 88 ? 45.206 -10.470 6.135 1.00 17.96 88 LEU A O 1
ATOM 607 N N . GLU A 1 89 ? 46.056 -8.636 7.109 1.00 17.34 89 GLU A N 1
ATOM 608 C CA . GLU A 1 89 ? 44.734 -8.033 7.233 1.00 16.28 89 GLU A CA 1
ATOM 609 C C . GLU A 1 89 ? 44.128 -7.713 5.866 1.00 18.28 89 GLU A C 1
ATOM 610 O O . GLU A 1 89 ? 42.903 -7.798 5.701 1.00 20.73 89 GLU A O 1
ATOM 616 N N . THR A 1 90 ? 44.957 -7.372 4.875 1.00 17.55 90 THR A N 1
ATOM 617 C CA . THR A 1 90 ? 44.419 -7.104 3.535 1.00 16.09 90 THR A CA 1
ATOM 618 C C . THR A 1 90 ? 43.918 -8.379 2.862 1.00 16.70 90 THR A C 1
ATOM 619 O O . THR A 1 90 ? 43.197 -8.315 1.855 1.00 19.96 90 THR A O 1
ATOM 623 N 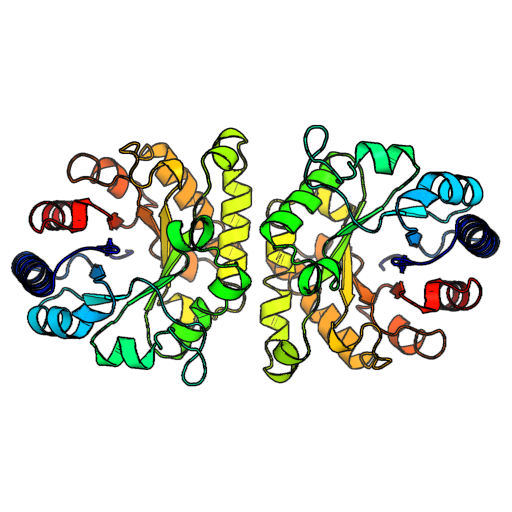N . GLY A 1 91 ? 44.311 -9.530 3.409 1.00 18.16 91 GLY A N 1
ATOM 624 C CA . GLY A 1 91 ? 43.954 -10.821 2.844 1.00 19.82 91 GLY A CA 1
ATOM 625 C C . GLY A 1 91 ? 45.109 -11.608 2.238 1.00 18.30 91 GLY A C 1
ATOM 626 O O . GLY A 1 91 ? 44.907 -12.675 1.667 1.00 18.15 91 GLY A O 1
ATOM 627 N N . CYS A 1 92 ? 46.328 -11.091 2.346 1.00 17.52 92 CYS A N 1
ATOM 628 C CA . CYS A 1 92 ? 47.469 -11.788 1.759 1.00 17.24 92 CYS A CA 1
ATOM 629 C C . CYS A 1 92 ? 47.765 -13.109 2.443 1.00 16.35 92 CYS A C 1
ATOM 630 O O . CYS A 1 92 ? 47.708 -13.214 3.680 1.00 18.69 92 CYS A O 1
ATOM 633 N N . LYS A 1 93 ? 48.098 -14.101 1.626 1.00 16.74 93 LYS A N 1
ATOM 634 C CA . LYS A 1 93 ? 48.689 -15.342 2.105 1.00 16.62 93 LYS A CA 1
ATOM 635 C C . LYS A 1 93 ? 50.200 -15.378 1.854 1.00 17.11 93 LYS A C 1
ATOM 636 O O . LYS A 1 93 ? 50.918 -16.081 2.559 1.00 19.68 93 LYS A O 1
ATOM 642 N N . TYR A 1 94 ? 50.669 -14.622 0.855 1.00 18.28 94 TYR A N 1
ATOM 643 C CA . TYR A 1 94 ? 52.066 -14.678 0.405 1.00 16.85 94 TYR A CA 1
ATOM 644 C C . TYR A 1 94 ? 52.732 -13.321 0.382 1.00 17.28 94 TYR A C 1
ATOM 645 O O . TYR A 1 94 ? 52.067 -12.304 0.236 1.00 16.21 94 TYR A O 1
ATOM 654 N N . ALA A 1 95 ? 54.060 -13.325 0.478 1.00 15.85 95 ALA A N 1
ATOM 655 C CA . ALA A 1 95 ? 54.853 -12.153 0.147 1.00 13.83 95 ALA A CA 1
ATOM 656 C C . ALA A 1 95 ? 56.007 -12.616 -0.722 1.00 15.86 95 ALA A C 1
ATOM 657 O O . ALA A 1 95 ? 56.615 -13.644 -0.440 1.00 14.92 95 ALA A O 1
ATOM 659 N N . LEU A 1 96 ? 56.293 -11.869 -1.779 1.00 14.62 96 LEU A N 1
ATOM 660 C CA . LEU A 1 96 ? 57.538 -12.018 -2.517 1.00 14.44 96 LEU A CA 1
ATOM 661 C C . LEU A 1 96 ? 58.655 -11.410 -1.720 1.00 13.02 96 LEU A C 1
ATOM 662 O O . LEU A 1 96 ? 58.493 -10.311 -1.186 1.00 14.63 96 LEU A O 1
ATOM 667 N N . ILE A 1 97 ? 59.793 -12.098 -1.660 1.00 12.64 97 ILE A N 1
ATOM 668 C CA . ILE A 1 97 ? 60.991 -11.550 -1.001 1.00 12.27 97 ILE A CA 1
ATOM 669 C C . ILE A 1 97 ? 62.209 -11.763 -1.895 1.00 13.08 97 ILE A C 1
ATOM 670 O O . ILE A 1 97 ? 62.411 -12.852 -2.443 1.00 14.19 97 ILE A O 1
ATOM 675 N N . GLY A 1 98 ? 63.020 -10.722 -2.043 1.00 14.31 98 GLY A N 1
ATOM 676 C CA . GLY A 1 98 ? 64.239 -10.851 -2.817 1.00 15.11 98 GLY A CA 1
ATOM 677 C C . GLY A 1 98 ? 64.077 -10.792 -4.322 1.00 13.41 98 GLY A C 1
ATOM 678 O O . GLY A 1 98 ? 64.961 -11.247 -5.043 1.00 14.30 98 GLY A O 1
ATOM 679 N N . HIS A 1 99 ? 62.977 -10.226 -4.814 1.00 12.70 99 HIS A N 1
ATOM 680 C CA . HIS A 1 99 ? 62.856 -10.076 -6.256 1.00 13.03 99 HIS A CA 1
ATOM 681 C C . HIS A 1 99 ? 64.076 -9.362 -6.831 1.00 14.53 99 HIS A C 1
ATOM 682 O O . HIS A 1 99 ? 64.633 -8.463 -6.197 1.00 14.07 99 HIS A O 1
ATOM 689 N N . SER A 1 100 ? 64.486 -9.776 -8.028 1.00 14.44 100 SER A N 1
ATOM 690 C CA A SER A 1 100 ? 65.681 -9.222 -8.666 0.46 16.09 100 SER A CA 1
ATOM 691 C CA B SER A 1 100 ? 65.689 -9.223 -8.651 0.54 16.14 100 SER A CA 1
ATOM 692 C C . SER A 1 100 ? 65.666 -7.698 -8.736 1.00 15.76 100 SER A C 1
ATOM 693 O O . SER A 1 100 ? 66.696 -7.046 -8.575 1.00 16.71 100 SER A O 1
ATOM 698 N N . GLU A 1 101 ? 64.496 -7.108 -8.979 1.00 12.73 101 GLU A N 1
ATOM 699 C CA . GLU A 1 101 ? 64.436 -5.648 -9.051 1.00 13.68 101 GLU A CA 1
ATOM 700 C C . GLU A 1 101 ? 64.743 -5.020 -7.700 1.00 16.07 101 GLU A C 1
ATOM 701 O O . GLU A 1 101 ? 65.317 -3.937 -7.622 1.00 18.07 101 GLU A O 1
ATOM 707 N N . ARG A 1 102 ? 64.383 -5.708 -6.629 1.00 13.01 102 ARG A N 1
ATOM 708 C CA . ARG A 1 102 ? 64.675 -5.193 -5.311 1.00 13.81 102 ARG A CA 1
ATOM 709 C C . ARG A 1 102 ? 66.122 -5.453 -4.943 1.00 19.23 102 ARG A C 1
ATOM 710 O O . ARG A 1 102 ? 66.747 -4.604 -4.324 1.00 19.73 102 ARG A O 1
ATOM 718 N N . ARG A 1 103 ? 66.663 -6.604 -5.341 1.00 16.69 103 ARG A N 1
ATOM 719 C CA . ARG A 1 103 ? 68.062 -6.899 -5.035 1.00 18.59 103 ARG A CA 1
ATOM 720 C C . ARG A 1 103 ? 69.022 -5.969 -5.761 1.00 21.82 103 ARG A C 1
ATOM 721 O O . ARG A 1 103 ? 69.964 -5.445 -5.153 1.00 23.05 103 ARG A O 1
ATOM 729 N N . HIS A 1 104 ? 68.775 -5.771 -7.054 1.00 18.45 104 HIS A N 1
ATOM 730 C CA . HIS A 1 104 ? 69.767 -5.171 -7.946 1.00 22.59 104 HIS A CA 1
ATOM 731 C C . HIS A 1 104 ? 69.495 -3.705 -8.260 1.00 27.28 104 HIS A C 1
ATOM 732 O O . HIS A 1 104 ? 70.436 -2.926 -8.449 1.00 31.11 104 HIS A O 1
ATOM 739 N N . ILE A 1 105 ? 68.227 -3.315 -8.317 1.00 19.20 10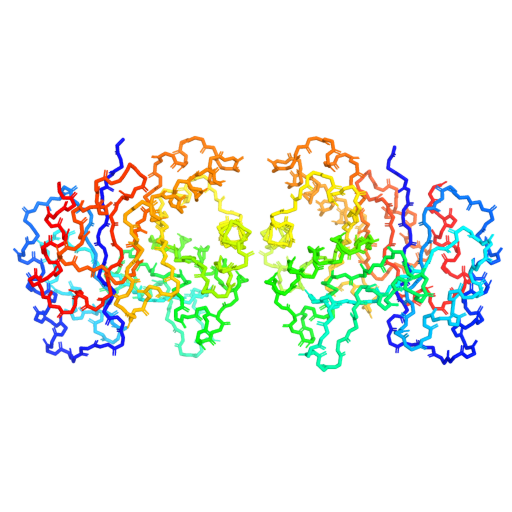5 ILE A N 1
ATOM 740 C CA . ILE A 1 105 ? 67.914 -1.906 -8.576 1.00 17.63 105 ILE A CA 1
ATOM 741 C C . ILE A 1 105 ? 67.766 -1.139 -7.269 1.00 23.07 105 ILE A C 1
ATOM 742 O O . ILE A 1 105 ? 68.441 -0.131 -7.062 1.00 25.26 105 ILE A O 1
ATOM 747 N N . ILE A 1 106 ? 66.917 -1.627 -6.370 1.00 19.65 106 ILE A N 1
ATOM 748 C CA . ILE A 1 106 ? 66.742 -0.968 -5.062 1.00 21.90 106 ILE A CA 1
ATOM 749 C C . ILE A 1 106 ? 67.961 -1.175 -4.146 1.00 29.49 106 ILE A C 1
ATOM 750 O O . ILE A 1 106 ? 68.429 -0.226 -3.509 1.00 34.09 106 ILE A O 1
ATOM 755 N N . GLY A 1 107 ? 68.465 -2.409 -4.076 1.00 25.84 107 GLY A N 1
ATOM 756 C CA . GLY A 1 107 ? 69.711 -2.718 -3.377 1.00 23.69 107 GLY A CA 1
ATOM 757 C C . GLY A 1 107 ? 69.635 -3.547 -2.100 1.00 32.56 107 GLY A C 1
ATOM 758 O O . GLY A 1 107 ? 70.508 -3.441 -1.232 1.00 34.23 107 GLY A O 1
ATOM 759 N N . GLU A 1 108 ? 68.615 -4.392 -1.987 1.00 18.68 108 GLU A N 1
ATOM 760 C CA . GLU A 1 108 ? 68.394 -5.196 -0.786 1.00 17.99 108 GLU A CA 1
ATOM 761 C C . GLU A 1 108 ? 69.464 -6.251 -0.560 1.00 16.91 108 GLU A C 1
ATOM 762 O O . GLU A 1 108 ? 69.783 -7.019 -1.462 1.00 21.62 108 GLU A O 1
ATOM 768 N N . SER A 1 109 ? 69.991 -6.298 0.667 1.00 17.74 109 SER A N 1
ATOM 769 C CA . SER A 1 109 ? 71.081 -7.209 1.020 1.00 18.30 109 SER A CA 1
ATOM 770 C C . SER A 1 109 ? 70.598 -8.572 1.483 1.00 19.70 109 SER A C 1
ATOM 771 O O . SER A 1 109 ? 69.429 -8.739 1.841 1.00 18.04 109 SER A O 1
ATOM 774 N N . GLU A 1 110 ? 71.507 -9.540 1.518 1.00 16.25 110 GLU A N 1
ATOM 775 C CA . GLU A 1 110 ? 71.170 -10.848 2.049 1.00 17.15 110 GLU A CA 1
ATOM 776 C C . GLU A 1 110 ? 70.761 -10.770 3.522 1.00 15.36 110 GLU A C 1
ATOM 777 O O . GLU A 1 110 ? 69.910 -11.532 3.959 1.00 16.38 110 GLU A O 1
ATOM 783 N N . THR A 1 111 ? 71.351 -9.853 4.283 1.00 17.26 111 THR A N 1
ATOM 784 C CA . THR A 1 111 ? 70.978 -9.705 5.683 1.00 14.64 111 THR A CA 1
ATOM 785 C C . THR A 1 111 ? 69.503 -9.310 5.805 1.00 17.40 111 THR A C 1
ATOM 786 O O . THR A 1 111 ? 68.744 -9.909 6.575 1.00 17.12 111 THR A O 1
ATOM 790 N N . PHE A 1 112 ? 69.122 -8.308 5.021 1.00 17.74 112 PHE A N 1
ATOM 791 C CA . PHE A 1 112 ? 67.753 -7.803 4.975 1.00 15.60 112 PHE A CA 1
ATOM 792 C C . PHE A 1 112 ? 66.797 -8.915 4.511 1.00 14.81 112 PHE A C 1
ATOM 793 O O . PHE A 1 112 ? 65.751 -9.146 5.119 1.00 15.39 112 PHE A O 1
ATOM 801 N N . ILE A 1 113 ? 67.174 -9.629 3.449 1.00 15.16 113 ILE A N 1
ATOM 802 C CA . ILE A 1 113 ? 66.325 -10.688 2.907 1.00 13.09 113 ILE A CA 1
ATOM 803 C C . ILE A 1 113 ? 66.115 -11.810 3.927 1.00 15.51 113 ILE A C 1
ATOM 804 O O . ILE A 1 113 ? 64.982 -12.261 4.141 1.00 13.85 113 ILE A O 1
ATOM 809 N N . ASN A 1 114 ? 67.191 -12.237 4.585 1.00 15.07 114 ASN A N 1
ATOM 810 C CA . ASN A 1 114 ? 67.092 -13.290 5.592 1.00 15.31 114 ASN A CA 1
ATOM 811 C C . ASN A 1 114 ? 66.175 -12.857 6.743 1.00 14.52 114 ASN A C 1
ATOM 812 O O . ASN A 1 114 ? 65.358 -13.647 7.224 1.00 15.10 114 ASN A O 1
ATOM 817 N N . HIS A 1 115 ? 66.290 -11.603 7.160 1.00 14.92 115 HIS A N 1
ATOM 818 C CA . HIS A 1 115 ? 65.427 -11.096 8.233 1.00 15.72 115 HIS A CA 1
ATOM 819 C C . HIS A 1 115 ? 63.964 -11.069 7.774 1.00 16.86 115 HIS A C 1
ATOM 820 O O . HIS A 1 115 ? 63.062 -11.468 8.529 1.00 16.96 115 HIS A O 1
ATOM 827 N N . LYS A 1 116 ? 63.724 -10.625 6.538 1.00 16.60 116 LYS A N 1
ATOM 828 C CA . LYS A 1 116 ? 62.360 -10.600 5.989 1.00 14.63 116 LYS A CA 1
ATOM 829 C C . LYS A 1 116 ? 61.731 -11.987 5.954 1.00 15.51 116 LYS A C 1
ATOM 830 O O . LYS A 1 116 ? 60.561 -12.142 6.291 1.00 16.78 116 LYS A O 1
ATOM 836 N N . VAL A 1 117 ? 62.501 -12.992 5.532 1.00 14.79 117 VAL A N 1
ATOM 837 C CA . VAL A 1 117 ? 61.983 -14.352 5.459 1.00 13.44 117 VAL A CA 1
ATOM 838 C C . VAL A 1 117 ? 61.513 -14.822 6.840 1.00 16.35 117 VAL A C 1
ATOM 839 O O . VAL A 1 117 ? 60.386 -15.298 6.997 1.00 16.70 117 VAL A O 1
ATOM 843 N N . HIS A 1 118 ? 62.367 -14.667 7.845 1.00 16.61 118 HIS A N 1
ATOM 844 C CA . HIS A 1 118 ? 61.994 -15.042 9.206 1.00 16.31 118 HIS A CA 1
ATOM 845 C C . HIS A 1 118 ? 60.788 -14.265 9.713 1.00 14.51 118 HIS A C 1
ATOM 846 O O . HIS A 1 118 ? 59.854 -14.863 10.234 1.00 17.43 118 HIS A O 1
ATOM 853 N N . THR A 1 119 ? 60.802 -12.948 9.539 1.00 15.20 119 THR A N 1
ATOM 854 C CA . THR A 1 119 ? 59.713 -12.113 10.041 1.00 14.02 119 THR A CA 1
ATOM 855 C C . THR A 1 119 ? 58.390 -12.458 9.376 1.00 16.45 119 THR A C 1
ATOM 856 O O . THR A 1 119 ? 57.369 -12.616 10.054 1.00 17.05 119 THR A O 1
ATOM 860 N N . ALA A 1 120 ? 58.407 -12.619 8.057 1.00 14.24 120 ALA A N 1
ATOM 861 C CA . ALA A 1 120 ? 57.183 -12.997 7.354 1.00 14.46 120 ALA A CA 1
ATOM 862 C C . ALA A 1 120 ? 56.644 -14.348 7.848 1.00 16.92 120 ALA A C 1
ATOM 863 O O . ALA A 1 120 ? 55.457 -14.485 8.142 1.00 17.37 120 ALA A O 1
ATOM 865 N N . LEU A 1 121 ? 57.514 -15.339 7.969 1.00 16.59 121 LEU A N 1
ATOM 866 C CA . LEU A 1 121 ? 57.077 -16.660 8.395 1.00 15.90 121 LEU A CA 1
ATOM 867 C C . LEU A 1 121 ? 56.593 -16.650 9.838 1.00 17.15 121 LEU A C 1
ATOM 868 O O . LEU A 1 121 ? 55.562 -17.255 10.148 1.00 18.99 121 LEU A O 1
ATOM 873 N N . GLU A 1 122 ? 57.319 -15.959 10.712 1.00 16.23 122 GLU A N 1
ATOM 874 C CA . GLU A 1 122 ? 56.913 -15.902 12.123 1.00 16.77 122 GLU A CA 1
ATOM 875 C C . GLU A 1 122 ? 55.515 -15.307 12.297 1.00 21.34 122 GLU A C 1
ATOM 876 O O . GLU A 1 122 ? 54.742 -15.744 13.159 1.00 22.33 122 GLU A O 1
ATOM 882 N N . GLU A 1 123 ? 55.188 -14.319 11.472 1.00 18.22 123 GLU A N 1
ATOM 883 C CA . GLU A 1 123 ? 53.910 -13.620 11.588 1.00 17.84 123 GLU A CA 1
ATOM 884 C C . GLU A 1 123 ? 52.757 -14.329 10.888 1.00 22.23 123 GLU A C 1
ATOM 885 O O . GLU A 1 123 ? 51.601 -13.941 11.057 1.00 24.54 123 GLU A O 1
ATOM 891 N N . GLY A 1 124 ? 53.051 -15.357 10.098 1.00 19.04 124 GLY A N 1
ATOM 892 C CA . GLY A 1 124 ? 51.996 -16.164 9.509 1.00 20.28 124 GLY A CA 1
ATOM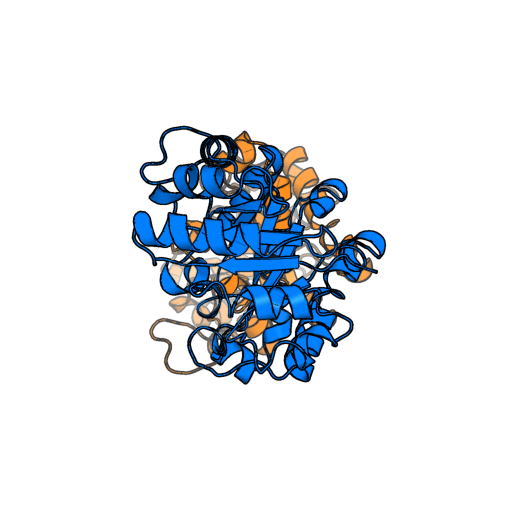 893 C C . GLY A 1 124 ? 51.844 -16.123 7.997 1.00 20.60 124 GLY A C 1
ATOM 894 O O . GLY A 1 124 ? 50.938 -16.751 7.448 1.00 22.04 124 GLY A O 1
ATOM 895 N N . LEU A 1 125 ? 52.730 -15.406 7.312 1.00 17.20 125 LEU A N 1
ATOM 896 C CA . LEU A 1 125 ? 52.733 -15.421 5.846 1.00 15.73 125 LEU A CA 1
ATOM 897 C C . LEU A 1 125 ? 53.472 -16.621 5.287 1.00 19.36 125 LEU A C 1
ATOM 898 O O . LEU A 1 125 ? 54.306 -17.227 5.974 1.00 19.48 125 LEU A O 1
ATOM 903 N N . SER A 1 126 ? 53.155 -16.960 4.045 1.00 15.24 126 SER A N 1
ATOM 904 C CA . SER A 1 126 ? 54.006 -17.842 3.263 1.00 15.38 126 SER A CA 1
ATOM 905 C C . SER A 1 126 ? 54.891 -16.977 2.363 1.00 16.90 126 SER A C 1
ATOM 906 O O . SER A 1 126 ? 54.553 -15.832 2.060 1.00 18.40 126 SER A O 1
ATOM 909 N N . VAL A 1 127 ? 56.029 -17.525 1.961 1.00 14.41 127 VAL A N 1
ATOM 910 C CA . VAL A 1 127 ? 57.066 -16.731 1.306 1.00 15.51 127 VAL A CA 1
ATOM 911 C C . VAL A 1 127 ? 57.445 -17.282 -0.051 1.00 16.78 127 VAL A C 1
ATOM 912 O O . VAL A 1 127 ? 57.664 -18.476 -0.194 1.00 17.06 127 VAL A O 1
ATOM 916 N N . VAL A 1 128 ? 57.499 -16.402 -1.045 1.00 14.17 128 VAL A N 1
ATOM 917 C CA . VAL A 1 128 ? 58.085 -16.748 -2.338 1.00 14.30 128 VAL A CA 1
ATOM 918 C C . VAL A 1 128 ? 59.451 -16.084 -2.381 1.00 14.67 128 VAL A C 1
ATOM 919 O O . VAL A 1 128 ? 59.560 -14.871 -2.554 1.00 16.05 128 VAL A O 1
ATOM 923 N N . LEU A 1 129 ? 60.493 -16.889 -2.198 1.00 14.54 129 LEU A N 1
ATOM 924 C CA . LEU A 1 129 ? 61.857 -16.393 -2.160 1.00 14.78 129 LEU A CA 1
ATOM 925 C C . LEU A 1 129 ? 62.401 -16.362 -3.573 1.00 13.47 129 LEU A C 1
ATOM 926 O O . LEU A 1 129 ? 62.535 -17.423 -4.199 1.00 14.76 129 LEU A O 1
ATOM 931 N N . CYS A 1 130 ? 62.717 -15.164 -4.063 1.00 13.52 130 CYS A N 1
ATOM 932 C CA . CYS A 1 130 ? 63.246 -15.003 -5.425 1.00 13.41 130 CYS A CA 1
ATOM 933 C C . CYS A 1 130 ? 64.763 -15.038 -5.428 1.00 14.10 130 CYS A C 1
ATOM 934 O O . CYS A 1 130 ? 65.406 -14.475 -4.541 1.00 15.07 130 CYS A O 1
ATOM 937 N N . MET A 1 131 ? 65.335 -15.693 -6.437 1.00 13.08 131 MET A N 1
ATOM 938 C CA . MET A 1 131 ? 66.785 -15.764 -6.559 1.00 13.30 131 MET A CA 1
ATOM 939 C C . MET A 1 131 ? 67.155 -15.916 -8.034 1.00 15.44 131 MET A C 1
ATOM 940 O O . MET A 1 131 ? 66.269 -16.005 -8.876 1.00 15.63 131 MET A O 1
ATOM 945 N N . GLY A 1 132 ? 68.451 -15.900 -8.345 1.00 13.19 132 GLY A N 1
ATOM 946 C CA . GLY A 1 132 ? 68.887 -15.980 -9.730 1.00 14.54 132 GLY A CA 1
ATOM 947 C C . GLY A 1 132 ? 70.108 -15.134 -10.017 1.00 14.32 132 GLY A C 1
ATOM 948 O O . GLY A 1 132 ? 70.406 -14.185 -9.288 1.00 15.26 132 GLY A O 1
ATOM 949 N N . GLU A 1 133 ? 70.781 -15.453 -11.122 1.00 16.58 133 GLU A N 1
ATOM 950 C CA . GLU A 1 133 ? 72.054 -14.813 -11.458 1.00 17.43 133 GLU A CA 1
ATOM 951 C C . GLU A 1 133 ? 71.928 -13.772 -12.566 1.00 19.90 133 GLU A C 1
ATOM 952 O O . GLU A 1 133 ? 71.022 -13.830 -13.405 1.00 19.55 133 GLU A O 1
ATOM 958 N N . THR A 1 134 ? 72.858 -12.820 -12.563 1.00 16.05 134 THR A N 1
ATOM 959 C CA . THR A 1 134 ? 72.937 -11.805 -13.604 1.00 18.12 134 THR A CA 1
ATOM 960 C C . THR A 1 134 ? 73.637 -12.342 -14.849 1.00 17.24 134 THR A C 1
ATOM 961 O O . THR A 1 134 ? 74.220 -13.425 -14.814 1.00 18.58 134 THR A O 1
ATOM 965 N N . LEU A 1 135 ? 73.581 -11.575 -15.936 1.00 21.60 135 LEU A N 1
ATOM 966 C CA . LEU A 1 135 ? 74.283 -11.934 -17.168 1.00 23.18 135 LEU A CA 1
ATOM 967 C C . LEU A 1 135 ? 75.774 -12.029 -16.898 1.00 22.86 135 LEU A C 1
ATOM 968 O O . LEU A 1 135 ? 76.426 -12.983 -17.333 1.00 23.37 135 LEU A O 1
ATOM 973 N N . ALA A 1 136 ? 76.318 -11.058 -16.164 1.00 23.59 136 ALA A N 1
ATOM 974 C CA . ALA A 1 136 ? 77.752 -11.071 -15.888 1.00 23.96 136 ALA A CA 1
ATOM 975 C C . ALA A 1 136 ? 78.138 -12.330 -15.121 1.00 24.09 136 ALA A C 1
ATOM 976 O O . ALA A 1 136 ? 79.170 -12.945 -15.399 1.00 27.06 136 ALA A O 1
ATOM 978 N N . GLU A 1 137 ? 77.298 -12.735 -14.174 1.00 20.53 137 GLU A N 1
ATOM 979 C CA . GLU A 1 137 ? 77.580 -13.922 -13.372 1.00 18.98 137 GLU A CA 1
ATOM 980 C C . GLU A 1 137 ? 77.496 -15.174 -14.225 1.00 19.44 137 GLU A C 1
ATOM 981 O O . GLU A 1 137 ? 78.344 -16.074 -14.129 1.00 21.28 137 GLU A O 1
ATOM 987 N N . ARG A 1 138 ? 76.479 -15.217 -15.076 1.00 17.23 138 ARG A N 1
ATOM 988 C CA . ARG A 1 138 ? 76.267 -16.357 -15.961 1.00 20.92 138 ARG A CA 1
ATOM 989 C C . ARG A 1 138 ? 77.436 -16.530 -16.915 1.00 24.14 138 ARG A C 1
ATOM 990 O O . ARG A 1 138 ? 77.925 -17.643 -17.125 1.00 25.83 138 ARG A O 1
ATOM 998 N N . GLU A 1 139 ? 77.883 -15.420 -17.486 1.00 21.41 139 GLU A N 1
ATOM 999 C CA . GLU A 1 139 ? 78.921 -15.490 -18.514 1.00 24.20 139 GLU A CA 1
ATOM 1000 C C . GLU A 1 139 ? 80.252 -15.933 -17.931 1.00 25.96 139 GLU A C 1
ATOM 1001 O O . GLU A 1 139 ? 81.104 -16.465 -18.648 1.00 28.44 139 GLU A O 1
ATOM 1007 N N . ARG A 1 140 ? 80.421 -15.728 -16.629 1.00 25.16 140 ARG A N 1
ATOM 1008 C CA . ARG A 1 140 ? 81.634 -16.143 -15.939 1.00 22.57 140 ARG A CA 1
ATOM 1009 C C . ARG A 1 140 ? 81.459 -17.473 -15.213 1.00 24.68 140 ARG A C 1
ATOM 1010 O O . ARG A 1 140 ? 82.317 -17.882 -14.436 1.00 26.74 140 ARG A O 1
ATOM 1018 N N . GLY A 1 141 ? 80.349 -18.155 -15.489 1.00 26.24 141 GLY A N 1
ATOM 1019 C CA . GLY A 1 141 ? 80.097 -19.466 -14.917 1.00 25.08 141 GLY A CA 1
ATOM 1020 C C . GLY A 1 141 ? 79.951 -19.461 -13.406 1.00 23.84 141 GLY A C 1
ATOM 1021 O O . GLY A 1 141 ? 80.254 -20.449 -12.737 1.00 26.94 141 GLY A O 1
ATOM 1022 N N . LEU A 1 142 ? 79.485 -18.340 -12.867 1.00 22.33 142 LEU A N 1
ATOM 1023 C CA . LEU A 1 142 ? 79.339 -18.199 -11.423 1.00 21.67 142 LEU A CA 1
ATOM 1024 C C . LEU A 1 142 ? 77.953 -18.569 -10.911 1.00 21.81 142 LEU A C 1
ATOM 1025 O O . LEU A 1 142 ? 77.688 -18.435 -9.715 1.00 21.82 142 LEU A O 1
ATOM 1030 N N . GLN A 1 143 ? 77.059 -19.016 -11.794 1.00 22.37 143 GLN A N 1
ATOM 1031 C CA . GLN A 1 143 ? 75.665 -19.180 -11.375 1.00 24.80 143 GLN A CA 1
ATOM 1032 C C . GLN A 1 143 ? 75.503 -20.126 -10.182 1.00 22.02 143 GLN A C 1
ATOM 1033 O O . GLN A 1 143 ? 74.692 -19.851 -9.295 1.00 20.58 143 GLN A O 1
ATOM 1039 N N . GLU A 1 144 ? 76.278 -21.207 -10.113 1.00 19.87 144 GLU A N 1
ATOM 1040 C CA . GLU A 1 144 ? 76.151 -22.137 -8.983 1.00 22.10 144 GLU A CA 1
ATOM 1041 C C . GLU A 1 144 ? 76.635 -21.529 -7.652 1.00 20.72 144 GLU A C 1
ATOM 1042 O O . GLU A 1 144 ? 76.053 -21.799 -6.598 1.00 21.60 144 GLU A O 1
ATOM 1048 N N . ARG A 1 145 ? 77.687 -20.716 -7.703 1.00 19.94 145 ARG A N 1
ATOM 1049 C CA . ARG A 1 145 ? 78.139 -19.979 -6.517 1.00 16.39 145 ARG A CA 1
ATOM 1050 C C . ARG A 1 145 ? 77.021 -19.045 -6.019 1.00 17.47 145 ARG A C 1
ATOM 1051 O O . ARG A 1 145 ? 76.718 -18.971 -4.816 1.00 18.07 145 ARG A O 1
ATOM 1059 N N . VAL A 1 146 ? 76.423 -18.319 -6.955 1.00 16.74 146 VAL A N 1
ATOM 1060 C CA . VAL A 1 146 ? 75.358 -17.377 -6.625 1.00 15.19 146 VAL A CA 1
ATOM 1061 C C . VAL A 1 146 ? 74.145 -18.095 -6.050 1.00 16.67 146 VAL A C 1
ATOM 1062 O O . VAL A 1 146 ? 73.576 -17.655 -5.043 1.00 17.06 146 VAL A O 1
ATOM 1066 N N . PHE A 1 147 ? 73.740 -19.193 -6.687 1.00 18.07 147 PHE A N 1
ATOM 1067 C CA . PHE A 1 147 ? 72.557 -19.932 -6.229 1.00 15.89 147 PHE A CA 1
ATOM 1068 C C . PHE A 1 147 ? 72.763 -20.406 -4.790 1.00 18.23 147 PHE A C 1
ATOM 1069 O O . PHE A 1 147 ? 71.885 -20.273 -3.943 1.00 18.72 147 PHE A O 1
ATOM 1077 N N . GLN A 1 148 ? 73.940 -20.960 -4.517 1.00 15.59 148 GLN A N 1
ATOM 1078 C CA . GLN A 1 148 ? 74.248 -21.440 -3.181 1.00 16.97 148 GLN A CA 1
ATOM 1079 C C . GLN A 1 148 ? 74.241 -20.308 -2.153 1.00 15.52 148 GLN A C 1
ATOM 1080 O O . GLN A 1 148 ? 73.651 -20.437 -1.080 1.00 17.00 148 GLN A O 1
ATOM 1086 N N . ARG A 1 149 ? 74.909 -19.202 -2.472 1.00 15.57 149 ARG A N 1
ATOM 1087 C CA A ARG A 1 149 ? 74.941 -18.051 -1.577 0.58 15.05 149 ARG A CA 1
ATOM 1088 C CA B ARG A 1 149 ? 74.943 -18.050 -1.577 0.42 15.03 149 ARG A CA 1
ATOM 1089 C C . ARG A 1 149 ? 73.527 -17.554 -1.275 1.00 15.23 149 ARG A C 1
ATOM 1090 O O . ARG A 1 149 ? 73.163 -17.313 -0.116 1.00 16.54 149 ARG A O 1
ATOM 1105 N N . GLN A 1 150 ? 72.720 -17.408 -2.319 1.00 14.12 150 GLN A N 1
ATOM 1106 C CA . GLN A 1 150 ? 71.366 -16.870 -2.160 1.00 13.89 150 GLN A CA 1
ATOM 1107 C C . GLN A 1 150 ? 70.450 -17.780 -1.353 1.00 16.66 150 GLN A C 1
ATOM 1108 O O . GLN A 1 150 ? 69.732 -17.318 -0.458 1.00 18.15 150 GLN A O 1
ATOM 1114 N N . VAL A 1 151 ? 70.474 -19.068 -1.664 1.00 14.81 151 VAL A N 1
ATOM 1115 C CA . VAL A 1 151 ? 69.561 -19.997 -1.020 1.00 15.14 151 VAL A CA 1
ATOM 1116 C C . VAL A 1 151 ? 69.981 -20.204 0.434 1.00 16.66 151 VAL A C 1
ATOM 1117 O O . VAL A 1 151 ? 69.152 -20.096 1.342 1.00 17.95 151 VAL A O 1
ATOM 1121 N N . TYR A 1 152 ? 71.264 -20.450 0.676 1.00 15.40 152 TYR A N 1
ATOM 1122 C CA . TYR A 1 152 ? 71.696 -20.728 2.045 1.00 16.74 152 TYR A CA 1
ATOM 1123 C C . TYR A 1 152 ? 71.661 -19.473 2.942 1.00 17.15 152 TYR A C 1
ATOM 1124 O O . TYR A 1 152 ? 71.370 -19.571 4.139 1.00 17.82 152 TYR A O 1
ATOM 1133 N N . ALA A 1 153 ? 71.941 -18.298 2.387 1.00 15.73 153 ALA A N 1
ATOM 1134 C CA . ALA A 1 153 ? 71.835 -17.063 3.186 1.00 14.34 153 ALA A CA 1
ATOM 1135 C C . ALA A 1 153 ? 70.381 -16.757 3.521 1.00 15.81 153 ALA A C 1
ATOM 1136 O O . ALA A 1 153 ? 70.073 -16.404 4.653 1.00 18.45 153 ALA A O 1
ATOM 1138 N N . ALA A 1 154 ? 69.475 -16.895 2.556 1.00 18.26 154 ALA A N 1
ATOM 1139 C CA . ALA A 1 154 ? 68.083 -16.552 2.837 1.00 19.81 154 ALA A CA 1
ATOM 1140 C C . ALA A 1 154 ? 67.446 -17.522 3.810 1.00 18.68 154 ALA A C 1
ATOM 1141 O O . ALA A 1 154 ? 66.624 -17.125 4.627 1.00 20.30 154 ALA A O 1
ATOM 1143 N N . CYS A 1 155 ? 67.827 -18.791 3.727 1.00 19.42 155 CYS A N 1
ATOM 1144 C CA . CYS A 1 155 ? 67.204 -19.823 4.554 1.00 19.77 155 CYS A CA 1
ATOM 1145 C C . CYS A 1 155 ? 67.904 -20.017 5.898 1.00 18.20 155 CYS A C 1
ATOM 1146 O O . CYS A 1 155 ? 67.472 -20.842 6.696 1.00 19.79 155 CYS A O 1
ATOM 1149 N N . ALA A 1 156 ? 68.965 -19.250 6.153 1.00 18.13 156 ALA A N 1
ATOM 1150 C CA . ALA A 1 156 ? 69.763 -19.445 7.368 1.00 19.15 156 ALA A CA 1
ATOM 1151 C C . ALA A 1 156 ? 68.902 -19.334 8.623 1.00 20.08 156 ALA A C 1
ATOM 1152 O O . ALA A 1 156 ? 68.251 -18.312 8.859 1.00 19.90 156 ALA A O 1
ATOM 1154 N N . GLY A 1 157 ? 68.868 -20.411 9.407 1.00 18.06 157 GLY A N 1
ATOM 1155 C CA . GLY A 1 157 ? 68.109 -20.406 10.647 1.00 18.98 157 GLY A CA 1
ATOM 1156 C C . GLY A 1 157 ? 66.684 -20.925 10.551 1.00 20.75 157 GLY A C 1
ATOM 1157 O O . GLY A 1 157 ? 66.048 -21.119 11.587 1.00 21.91 157 GLY A O 1
ATOM 1158 N N . LEU A 1 158 ? 66.175 -21.153 9.339 1.00 20.21 158 LEU A N 1
ATOM 1159 C CA . LEU A 1 158 ? 64.826 -21.703 9.194 1.00 19.20 158 LEU A CA 1
ATOM 1160 C C . LEU A 1 158 ? 64.747 -23.096 9.790 1.00 23.03 158 LEU A C 1
ATOM 1161 O O . LEU A 1 158 ? 65.684 -23.889 9.666 1.00 25.36 158 LEU A O 1
ATOM 1166 N N . THR A 1 159 ? 63.621 -23.388 10.434 1.00 20.34 159 THR A N 1
ATOM 1167 C CA . THR A 1 159 ? 63.336 -24.735 10.894 1.00 24.15 159 THR A CA 1
ATOM 1168 C C . THR A 1 159 ? 62.834 -25.573 9.730 1.00 24.70 159 THR A C 1
ATOM 1169 O O . THR A 1 159 ? 62.375 -25.032 8.721 1.00 22.62 159 THR A O 1
ATOM 1173 N N . ASP A 1 160 ? 62.894 -26.894 9.870 1.00 23.65 160 ASP A N 1
ATOM 1174 C CA . ASP A 1 160 ? 62.339 -27.771 8.846 1.00 27.17 160 ASP A CA 1
ATOM 1175 C C . ASP A 1 160 ? 60.863 -27.454 8.619 1.00 26.07 160 ASP A C 1
ATOM 1176 O O . ASP A 1 160 ? 60.393 -27.419 7.481 1.00 29.52 160 ASP A O 1
ATOM 1181 N N . GLU A 1 161 ? 60.140 -27.201 9.706 1.00 25.24 161 GLU A N 1
ATOM 1182 C CA . GLU A 1 161 ? 58.713 -26.913 9.618 1.00 25.85 161 GLU A CA 1
ATOM 1183 C C . GLU A 1 161 ? 58.433 -25.635 8.820 1.00 27.95 161 GLU A C 1
ATOM 1184 O O . GLU A 1 161 ? 57.457 -25.559 8.078 1.00 28.64 161 GLU A O 1
ATOM 1190 N N . GLN A 1 162 ? 59.304 -24.640 8.963 1.00 24.92 162 GLN A N 1
ATOM 1191 C CA . GLN A 1 162 ? 59.116 -23.365 8.281 1.00 23.60 162 GLN A CA 1
ATOM 1192 C C . GLN A 1 162 ? 59.236 -23.513 6.771 1.00 20.69 162 GLN A C 1
ATOM 1193 O O . GLN A 1 162 ? 58.613 -22.765 6.023 1.00 22.11 162 GLN A O 1
ATOM 1199 N N . PHE A 1 163 ? 60.008 -24.493 6.322 1.00 23.84 163 PHE A N 1
ATOM 1200 C CA . PHE A 1 163 ? 60.152 -24.734 4.887 1.00 23.48 163 PHE A CA 1
ATOM 1201 C C . PHE A 1 163 ? 58.844 -25.125 4.222 1.00 22.74 163 PHE A C 1
ATOM 1202 O O . PHE A 1 163 ? 58.700 -25.034 2.996 1.00 25.45 163 PHE A O 1
ATOM 1210 N N . GLY A 1 164 ? 57.879 -25.561 5.023 1.00 19.96 164 GLY A N 1
ATOM 1211 C CA . GLY A 1 164 ? 56.587 -25.941 4.492 1.00 21.20 164 GLY A CA 1
ATOM 1212 C C . GLY A 1 164 ? 55.845 -24.780 3.868 1.00 22.18 164 GLY A C 1
ATOM 1213 O O . GLY A 1 164 ? 54.889 -24.991 3.118 1.00 25.69 164 GLY A O 1
ATOM 1214 N N . ARG A 1 165 ? 56.274 -23.558 4.188 1.00 18.40 165 ARG A N 1
ATOM 1215 C CA . ARG A 1 165 ? 55.621 -22.356 3.676 1.00 16.35 165 ARG A CA 1
ATOM 1216 C C . ARG A 1 165 ? 56.544 -21.558 2.763 1.00 18.88 165 ARG A C 1
ATOM 1217 O O . ARG A 1 165 ? 56.344 -20.365 2.566 1.00 20.50 1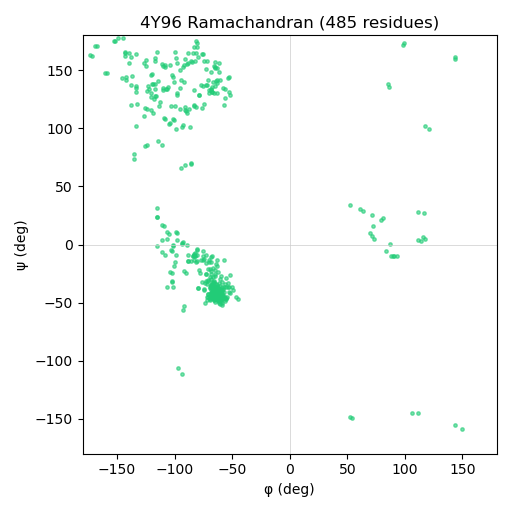65 ARG A O 1
ATOM 1225 N N . ILE A 1 166 ? 57.533 -22.238 2.186 1.00 17.60 166 ILE A N 1
ATOM 1226 C CA . ILE A 1 166 ? 58.494 -21.626 1.270 1.00 18.22 166 ILE A CA 1
ATOM 1227 C C . ILE A 1 166 ? 58.269 -22.119 -0.160 1.00 14.36 166 ILE A C 1
ATOM 1228 O O . ILE A 1 166 ? 58.081 -23.315 -0.387 1.00 17.31 166 ILE A O 1
ATOM 1233 N N . VAL A 1 167 ? 58.245 -21.182 -1.103 1.00 15.22 167 VAL A N 1
ATOM 1234 C CA . VAL A 1 167 ? 58.347 -21.448 -2.538 1.00 15.95 167 VAL A CA 1
ATOM 1235 C C . VAL A 1 167 ? 59.601 -20.715 -2.998 1.00 16.18 167 VAL A C 1
ATOM 1236 O O . VAL A 1 167 ? 59.850 -19.610 -2.546 1.00 16.69 167 VAL A O 1
ATOM 1240 N N . ILE A 1 168 ? 60.413 -21.331 -3.852 1.00 15.35 168 ILE A N 1
ATOM 1241 C CA . ILE A 1 168 ? 61.557 -20.631 -4.420 1.00 15.27 168 ILE A CA 1
ATOM 1242 C C . ILE A 1 168 ? 61.238 -20.285 -5.871 1.00 14.86 168 ILE A C 1
ATOM 1243 O O . ILE A 1 168 ? 60.698 -21.108 -6.595 1.00 17.11 168 ILE A O 1
ATOM 1248 N N . ALA A 1 169 ? 61.544 -19.054 -6.270 1.00 14.17 169 ALA A N 1
ATOM 1249 C CA . ALA A 1 169 ? 61.382 -18.639 -7.658 1.00 14.44 169 ALA A CA 1
ATOM 1250 C C . ALA A 1 169 ? 62.747 -18.352 -8.261 1.00 14.39 169 ALA A C 1
ATOM 1251 O O . ALA A 1 169 ? 63.482 -17.503 -7.752 1.00 15.17 169 ALA A O 1
ATOM 1253 N N . TYR A 1 170 ? 63.091 -19.095 -9.314 1.00 15.03 170 TYR A N 1
ATOM 1254 C CA . TYR A 1 170 ? 64.327 -18.863 -10.061 1.00 15.05 170 TYR A CA 1
ATOM 1255 C C . TYR A 1 170 ? 64.042 -17.892 -11.188 1.00 13.50 170 TYR A C 1
ATOM 1256 O O . TYR A 1 170 ? 63.264 -18.193 -12.094 1.00 17.33 170 TYR A O 1
ATOM 1265 N N . GLU A 1 171 ? 64.663 -16.717 -11.134 1.00 14.28 171 GLU A N 1
ATOM 1266 C CA . GLU A 1 171 ? 64.492 -15.777 -12.227 1.00 16.26 171 GLU A CA 1
ATOM 1267 C C . GLU A 1 171 ? 65.876 -15.378 -12.718 1.00 20.95 171 GLU A C 1
ATOM 1268 O O . GLU A 1 171 ? 66.636 -14.725 -12.006 1.00 38.63 171 GLU A O 1
ATOM 1274 N N . PRO A 1 172 ? 66.240 -15.812 -13.919 1.00 20.79 172 PRO A N 1
ATOM 1275 C CA . PRO A 1 172 ? 67.541 -15.261 -14.319 1.00 31.42 172 PRO A CA 1
ATOM 1276 C C . PRO A 1 172 ? 67.385 -13.776 -14.642 1.00 24.63 172 PRO A C 1
ATOM 1277 O O . PRO A 1 172 ? 66.378 -13.400 -15.243 1.00 30.19 172 PRO A O 1
ATOM 1281 N N . VAL A 1 173 ? 68.309 -12.933 -14.202 1.00 20.91 173 VAL A N 1
ATOM 1282 C CA . VAL A 1 173 ? 68.100 -11.490 -14.326 1.00 25.21 173 VAL A CA 1
ATOM 1283 C C . VAL A 1 173 ? 68.099 -11.070 -15.793 1.00 29.59 173 VAL A C 1
ATOM 1284 O O . VAL A 1 173 ? 67.314 -10.208 -16.211 1.00 29.37 173 VAL A O 1
ATOM 1288 N N . TRP A 1 174 ? 68.954 -11.709 -16.580 1.00 22.35 174 TRP A N 1
ATOM 1289 C CA . TRP A 1 174 ? 68.936 -11.544 -18.041 1.00 24.71 174 TRP A CA 1
ATOM 1290 C C . TRP A 1 174 ? 67.593 -11.889 -18.716 1.00 28.98 174 TRP A C 1
ATOM 1291 O O . TRP A 1 174 ? 67.392 -11.583 -19.894 1.00 28.06 174 TRP A O 1
ATOM 1302 N N . ALA A 1 175 ? 66.689 -12.540 -17.987 1.00 24.39 175 ALA A N 1
ATOM 1303 C CA . ALA A 1 175 ? 65.424 -12.977 -18.565 1.00 28.42 175 ALA A CA 1
ATOM 1304 C C . ALA A 1 175 ? 64.281 -12.064 -18.163 1.00 27.51 175 ALA A C 1
ATOM 1305 O O . ALA A 1 175 ? 63.162 -12.221 -18.643 1.00 29.67 175 ALA A O 1
ATOM 1307 N N . ILE A 1 176 ? 64.555 -11.102 -17.292 1.00 26.74 176 ILE A N 1
ATOM 1308 C CA . ILE A 1 176 ? 63.472 -10.266 -16.794 1.00 27.71 176 ILE A CA 1
ATOM 1309 C C . ILE A 1 176 ? 63.269 -9.039 -17.670 1.00 28.79 176 ILE A C 1
ATOM 1310 O O . ILE A 1 176 ? 64.157 -8.192 -17.791 1.00 29.44 176 ILE A O 1
ATOM 1315 N N . GLY A 1 177 ? 62.098 -8.983 -18.308 1.00 27.54 177 GLY A N 1
ATOM 1316 C CA . GLY A 1 177 ? 61.707 -7.849 -19.131 1.00 28.58 177 GLY A CA 1
ATOM 1317 C C . GLY A 1 177 ? 62.454 -7.711 -20.449 1.00 32.59 177 GLY A C 1
ATOM 1318 O O . GLY A 1 177 ? 62.280 -6.722 -21.161 1.00 34.32 177 GLY A O 1
ATOM 1319 N N . THR A 1 178 ? 63.274 -8.707 -20.777 1.00 30.66 178 THR A N 1
ATOM 1320 C CA . THR A 1 178 ? 64.151 -8.654 -21.944 1.00 28.70 178 THR A CA 1
ATOM 1321 C C . THR A 1 178 ? 63.597 -9.411 -23.140 1.00 34.56 178 THR A C 1
ATOM 1322 O O . THR A 1 178 ? 64.090 -9.266 -24.262 1.00 35.65 178 THR A O 1
ATOM 1326 N N . GLY A 1 179 ? 62.595 -10.244 -22.888 1.00 30.33 179 GLY A N 1
ATOM 1327 C CA . GLY A 1 179 ? 62.039 -11.096 -23.920 1.00 34.14 179 GLY A CA 1
ATOM 1328 C C . GLY A 1 179 ? 62.986 -12.226 -24.265 1.00 40.27 179 GLY A C 1
ATOM 1329 O O . GLY A 1 179 ? 62.838 -12.877 -25.296 1.00 45.34 179 GLY A O 1
ATOM 1330 N N . LYS A 1 180 ? 63.969 -12.460 -23.400 1.00 39.44 180 LYS A N 1
ATOM 1331 C CA . LYS A 1 180 ? 64.905 -13.553 -23.609 1.00 36.94 180 LYS A CA 1
ATOM 1332 C C . LYS A 1 180 ? 64.697 -14.569 -22.488 1.00 31.40 180 LYS A C 1
ATOM 1333 O O . LYS A 1 180 ? 65.306 -14.489 -21.426 1.00 37.30 180 LYS A O 1
ATOM 1339 N N . VAL A 1 181 ? 63.793 -15.511 -22.727 1.00 27.68 181 VAL A N 1
ATOM 1340 C CA . VAL A 1 181 ? 63.493 -16.532 -21.743 1.00 24.71 181 VAL A CA 1
ATOM 1341 C C . VAL A 1 181 ? 64.647 -17.524 -21.676 1.00 31.66 181 VAL A C 1
ATOM 1342 O O . VAL A 1 181 ? 65.380 -17.718 -22.657 1.00 32.71 181 VAL A O 1
ATOM 1346 N N . ALA A 1 182 ? 64.844 -18.125 -20.509 1.00 26.56 182 ALA A N 1
ATOM 1347 C CA . ALA A 1 182 ? 65.723 -19.276 -20.429 1.00 28.52 182 ALA A CA 1
ATOM 1348 C C . ALA A 1 182 ? 65.081 -20.381 -21.272 1.00 30.80 182 ALA A C 1
ATOM 1349 O O . ALA A 1 182 ? 63.854 -20.526 -21.253 1.00 29.45 182 ALA A O 1
ATOM 1351 N N . THR A 1 183 ? 65.871 -21.152 -22.020 1.00 29.58 183 THR A N 1
ATOM 1352 C CA . THR A 1 183 ? 65.286 -22.327 -22.668 1.00 23.88 183 THR A CA 1
ATOM 1353 C C . THR A 1 183 ? 64.773 -23.218 -21.557 1.00 21.37 183 THR A C 1
ATOM 1354 O O . THR A 1 183 ? 65.250 -23.128 -20.429 1.00 21.16 183 THR A O 1
ATOM 1358 N N . PRO A 1 184 ? 63.789 -24.081 -21.855 1.00 24.90 184 PRO A N 1
ATOM 1359 C CA . PRO A 1 184 ? 63.319 -24.977 -20.794 1.00 29.47 184 PRO A CA 1
ATOM 1360 C C . PRO A 1 184 ? 64.451 -25.806 -20.212 1.00 23.60 184 PRO A C 1
ATOM 1361 O O . PRO A 1 184 ? 64.461 -26.095 -19.022 1.00 25.86 184 PRO A O 1
ATOM 1365 N N . GLU A 1 185 ? 65.409 -26.174 -21.051 1.00 23.32 185 GLU A N 1
ATOM 1366 C CA . GLU A 1 185 ? 66.517 -26.999 -20.602 1.00 21.55 185 GLU A CA 1
ATOM 1367 C C . GLU A 1 185 ? 67.440 -26.203 -19.659 1.00 21.24 185 GLU A C 1
ATOM 1368 O O . GLU A 1 185 ? 67.975 -26.738 -18.681 1.00 23.42 185 GLU A O 1
ATOM 1374 N N . GLN A 1 186 ? 67.616 -24.916 -19.939 1.00 21.19 186 GLN A N 1
ATOM 1375 C CA . GLN A 1 186 ? 68.411 -24.059 -19.061 1.00 21.69 186 GLN A CA 1
ATOM 1376 C C . GLN A 1 186 ? 67.706 -23.843 -17.719 1.00 19.02 186 GLN A C 1
ATOM 1377 O O . GLN A 1 186 ? 68.335 -23.870 -16.651 1.00 21.89 186 GLN A O 1
ATOM 1383 N N . ALA A 1 187 ? 66.396 -23.611 -17.770 1.00 20.50 187 ALA A N 1
ATOM 1384 C CA . ALA A 1 187 ? 65.608 -23.472 -16.549 1.00 20.84 187 ALA A CA 1
ATOM 1385 C C . ALA A 1 187 ? 65.712 -24.734 -15.717 1.00 20.25 187 ALA A C 1
ATOM 1386 O O . ALA A 1 187 ? 65.951 -24.682 -14.503 1.00 20.46 187 ALA A O 1
ATOM 1388 N N . GLN A 1 188 ? 65.561 -25.875 -16.377 1.00 19.83 188 GLN A N 1
ATOM 1389 C CA . GLN A 1 188 ? 65.611 -27.152 -15.688 1.00 17.97 188 GLN A CA 1
ATOM 1390 C C . GLN A 1 188 ? 66.962 -27.368 -15.004 1.00 19.85 188 GLN A C 1
ATOM 1391 O O . GLN A 1 188 ? 67.016 -27.867 -13.882 1.00 21.86 188 GLN A O 1
ATOM 1397 N N . GLU A 1 189 ? 68.053 -26.988 -15.666 1.00 18.55 189 GLU A N 1
ATOM 1398 C CA . GLU A 1 189 ? 69.378 -27.147 -15.067 1.00 17.49 189 GLU A CA 1
ATOM 1399 C C . GLU A 1 189 ? 69.510 -26.343 -13.779 1.00 20.22 189 GLU A C 1
ATOM 1400 O O . GLU A 1 189 ? 70.011 -26.839 -12.772 1.00 22.16 189 GLU A O 1
ATOM 1406 N N . ALA A 1 190 ? 69.054 -25.099 -13.823 1.00 19.46 190 ALA A N 1
ATOM 1407 C CA . ALA A 1 190 ? 69.089 -24.242 -12.645 1.00 17.22 190 ALA A CA 1
ATOM 1408 C C . ALA A 1 190 ? 68.200 -24.797 -11.531 1.00 17.95 190 ALA A C 1
ATOM 1409 O O . ALA A 1 190 ? 68.627 -24.868 -10.387 1.00 19.05 190 ALA A O 1
ATOM 1411 N N . HIS A 1 191 ? 66.970 -25.195 -11.863 1.00 18.60 191 HIS A N 1
ATOM 1412 C CA . HIS A 1 191 ? 66.074 -25.719 -10.838 1.00 17.91 191 HIS A CA 1
ATOM 1413 C C . HIS A 1 191 ? 66.639 -26.989 -10.215 1.00 18.59 191 HIS A C 1
ATOM 1414 O O . HIS A 1 191 ? 66.538 -27.174 -9.009 1.00 18.70 191 HIS A O 1
ATOM 1421 N N . ALA A 1 192 ? 67.241 -27.856 -11.034 1.00 17.75 192 ALA A N 1
ATOM 1422 C CA . ALA A 1 192 ? 67.824 -29.081 -10.512 1.00 18.20 192 ALA A CA 1
ATOM 1423 C C . ALA A 1 192 ? 68.961 -28.767 -9.541 1.00 20.83 192 ALA A C 1
ATOM 1424 O O . ALA A 1 192 ? 69.104 -29.425 -8.511 1.00 22.75 192 ALA A O 1
ATOM 1426 N N . PHE A 1 193 ? 69.756 -27.750 -9.852 1.00 20.93 193 PHE A N 1
ATOM 1427 C CA . PHE A 1 193 ? 70.844 -27.394 -8.954 1.00 21.37 193 PHE A CA 1
ATOM 1428 C C . PHE A 1 193 ? 70.315 -26.825 -7.637 1.00 21.06 193 PHE A C 1
ATOM 1429 O O . PHE A 1 193 ? 70.791 -27.190 -6.559 1.00 20.96 193 PHE A O 1
ATOM 1437 N N . VAL A 1 194 ? 69.324 -25.943 -7.718 1.00 19.24 194 VAL A N 1
ATOM 1438 C CA . VAL A 1 194 ? 68.728 -25.395 -6.502 1.00 19.83 194 VAL A CA 1
ATOM 1439 C C . VAL A 1 194 ? 68.160 -26.521 -5.636 1.00 18.99 194 VAL A C 1
ATOM 1440 O O . VAL A 1 194 ? 68.350 -26.536 -4.423 1.00 21.36 194 VAL A O 1
ATOM 1444 N N . ARG A 1 195 ? 67.491 -27.489 -6.260 1.00 16.94 195 ARG A N 1
ATOM 1445 C CA . ARG A 1 195 ? 66.913 -28.573 -5.484 1.00 17.32 195 ARG A CA 1
ATOM 1446 C C . ARG A 1 195 ? 68.017 -29.400 -4.819 1.00 19.51 195 ARG A C 1
ATOM 1447 O O . ARG A 1 195 ? 67.856 -29.854 -3.685 1.00 20.57 195 ARG A O 1
ATOM 1455 N N . SER A 1 196 ? 69.138 -29.573 -5.514 1.00 22.26 196 SER A N 1
ATOM 1456 C CA A SER A 1 196 ? 70.285 -30.271 -4.944 0.46 21.55 196 SER A CA 1
ATOM 1457 C CA B SER A 1 196 ? 70.268 -30.285 -4.925 0.54 20.74 196 SER A CA 1
ATOM 1458 C C . SER A 1 196 ? 70.834 -29.543 -3.718 1.00 23.68 196 SER A C 1
ATOM 1459 O O . SER A 1 196 ? 71.208 -30.170 -2.728 1.00 24.64 196 SER A O 1
ATOM 1464 N N . LYS A 1 197 ? 70.888 -28.215 -3.791 1.00 21.56 197 LYS A N 1
ATOM 1465 C CA . LYS A 1 197 ? 71.378 -27.448 -2.643 1.00 22.10 197 LYS A CA 1
ATOM 1466 C C . LYS A 1 197 ? 70.474 -27.642 -1.426 1.00 24.33 197 LYS A C 1
ATOM 1467 O O . LYS A 1 197 ? 70.960 -27.798 -0.304 1.00 24.66 197 LYS A O 1
ATOM 1473 N N . LEU A 1 198 ? 69.161 -27.648 -1.637 1.00 20.86 198 LEU A N 1
ATOM 1474 C CA . LEU A 1 198 ? 68.242 -27.947 -0.545 1.00 22.72 198 LEU A CA 1
ATOM 1475 C C . LEU A 1 198 ? 68.494 -29.343 0.019 1.00 25.26 198 LEU A C 1
ATOM 1476 O O . LEU A 1 198 ? 68.537 -29.533 1.228 1.00 24.28 198 LEU A O 1
ATOM 1481 N N . ARG A 1 199 ? 68.675 -30.316 -0.866 1.00 22.62 199 ARG A N 1
ATOM 1482 C CA . ARG A 1 199 ? 68.831 -31.705 -0.455 1.00 21.02 199 ARG A CA 1
ATOM 1483 C C . ARG A 1 199 ? 70.072 -31.904 0.411 1.00 24.63 199 ARG A C 1
ATOM 1484 O O . ARG A 1 199 ? 70.019 -32.589 1.432 1.00 27.48 199 ARG A O 1
ATOM 1492 N N . LEU A 1 200 ? 71.184 -31.317 -0.010 1.00 26.94 200 LEU A N 1
ATOM 1493 C CA . LEU A 1 200 ? 72.454 -31.551 0.665 1.00 28.39 200 LEU A CA 1
ATOM 1494 C C . LEU A 1 200 ? 72.516 -30.889 2.039 1.00 26.79 200 LEU A C 1
ATOM 1495 O O . LEU A 1 200 ? 73.182 -31.391 2.943 1.00 30.71 200 LEU A O 1
ATOM 1500 N N . LEU A 1 201 ? 71.818 -29.775 2.210 1.00 25.21 201 LEU A N 1
ATOM 1501 C CA . LEU A 1 201 ? 71.840 -29.105 3.508 1.00 24.83 201 LEU A CA 1
ATOM 1502 C C . LEU A 1 201 ? 70.588 -29.386 4.339 1.00 27.17 201 LEU A C 1
ATOM 1503 O O . LEU A 1 201 ? 70.678 -29.525 5.558 1.00 29.17 201 LEU A O 1
ATOM 1508 N N . TYR A 1 202 ? 69.427 -29.487 3.694 1.00 24.70 202 TYR A N 1
ATOM 1509 C CA . TYR A 1 202 ? 68.166 -29.616 4.441 1.00 23.31 202 TYR A CA 1
ATOM 1510 C C . TYR A 1 202 ? 67.477 -30.975 4.317 1.00 26.57 202 TYR A C 1
ATOM 1511 O O . TYR A 1 202 ? 66.478 -31.229 5.000 1.00 26.08 202 TYR A O 1
ATOM 1520 N N . GLY A 1 203 ? 67.996 -31.852 3.460 1.00 28.59 203 GLY A N 1
ATOM 1521 C CA . GLY A 1 203 ? 67.491 -33.215 3.393 1.00 26.24 203 GLY A CA 1
ATOM 1522 C C . GLY A 1 203 ? 66.492 -33.494 2.285 1.00 25.66 203 GLY A C 1
ATOM 1523 O O . GLY A 1 203 ? 66.020 -32.579 1.614 1.00 22.46 203 GLY A O 1
ATOM 1524 N N . ASP A 1 204 ? 66.160 -34.771 2.106 1.00 22.29 204 ASP A N 1
ATOM 1525 C CA . ASP A 1 204 ? 65.327 -35.207 0.991 1.00 22.92 204 ASP A CA 1
ATOM 1526 C C . ASP A 1 204 ? 63.901 -34.706 1.056 1.00 24.45 204 ASP A C 1
ATOM 1527 O O . ASP A 1 204 ? 63.352 -34.260 0.050 1.00 23.89 204 ASP A O 1
ATOM 1532 N N . LYS A 1 205 ? 63.289 -34.786 2.233 1.00 24.95 205 LYS A N 1
ATOM 1533 C CA . LYS A 1 205 ? 61.901 -34.373 2.370 1.00 25.26 205 LYS A CA 1
ATOM 1534 C C . LYS A 1 205 ? 61.711 -32.925 1.920 1.00 25.43 205 LYS A C 1
ATOM 1535 O O . LYS A 1 205 ? 60.822 -32.622 1.127 1.00 24.76 205 LYS A O 1
ATOM 1541 N N . ILE A 1 206 ? 62.573 -32.039 2.403 1.00 24.17 206 ILE A N 1
ATOM 1542 C CA . ILE A 1 206 ? 62.481 -30.629 2.047 1.00 23.02 206 ILE A CA 1
ATOM 1543 C C . ILE A 1 206 ? 62.804 -30.396 0.565 1.00 25.60 206 ILE A C 1
ATOM 1544 O O . ILE A 1 206 ? 62.131 -29.623 -0.110 1.00 23.89 206 ILE A O 1
ATOM 1549 N N . ALA A 1 207 ? 63.822 -31.071 0.047 1.00 22.52 207 ALA A N 1
ATOM 1550 C CA . ALA A 1 207 ? 64.184 -30.879 -1.348 1.00 22.83 207 ALA A CA 1
ATOM 1551 C C . ALA A 1 207 ? 63.056 -31.319 -2.276 1.00 23.73 207 ALA A C 1
ATOM 1552 O O . ALA A 1 207 ? 62.723 -30.626 -3.243 1.00 22.60 207 ALA A O 1
ATOM 1554 N N . ASP A 1 208 ? 62.445 -32.454 -1.966 1.00 23.16 208 ASP A N 1
ATOM 1555 C CA . ASP A 1 208 ? 61.473 -33.020 -2.880 1.00 21.73 208 ASP A CA 1
ATOM 1556 C C . ASP A 1 208 ? 60.090 -32.411 -2.722 1.00 21.71 208 ASP A C 1
ATOM 1557 O O . ASP A 1 208 ? 59.251 -32.586 -3.596 1.00 23.54 208 ASP A O 1
ATOM 1562 N N . SER A 1 209 ? 59.857 -31.679 -1.633 1.00 21.83 209 SER A N 1
ATOM 1563 C CA A SER A 1 209 ? 58.541 -31.096 -1.374 0.55 22.09 209 SER A CA 1
ATOM 1564 C CA B SER A 1 209 ? 58.534 -31.103 -1.403 0.45 21.33 209 SER A CA 1
ATOM 1565 C C . SER A 1 209 ? 58.438 -29.610 -1.740 1.00 22.87 209 SER A C 1
ATOM 1566 O O . SER A 1 209 ? 57.342 -29.080 -1.902 1.00 25.69 209 SER A O 1
ATOM 1571 N N . THR A 1 210 ? 59.573 -28.932 -1.855 1.00 19.00 210 THR A N 1
ATOM 1572 C CA . THR A 1 210 ? 59.567 -27.471 -2.038 1.00 18.29 210 THR A CA 1
ATOM 1573 C C . THR A 1 210 ? 59.366 -27.089 -3.493 1.00 20.06 210 THR A C 1
ATOM 1574 O O . THR A 1 210 ? 60.175 -27.468 -4.343 1.00 19.25 210 THR A O 1
ATOM 1578 N N . PRO A 1 211 ? 58.292 -26.339 -3.799 1.00 17.36 211 PRO A N 1
ATOM 1579 C CA . PRO A 1 211 ? 58.108 -25.922 -5.189 1.00 16.77 211 PRO A CA 1
ATOM 1580 C C . PRO A 1 211 ? 59.180 -24.925 -5.613 1.00 17.17 211 PRO A C 1
ATOM 1581 O O . PRO A 1 211 ? 59.461 -23.955 -4.900 1.00 18.30 211 PRO A O 1
ATOM 1585 N N . ILE A 1 212 ? 59.761 -25.179 -6.778 1.00 16.94 212 ILE A N 1
ATOM 1586 C CA . ILE A 1 212 ? 60.699 -24.254 -7.382 1.00 16.23 212 ILE A CA 1
ATOM 1587 C C . ILE A 1 212 ? 60.088 -23.832 -8.704 1.00 15.47 212 ILE A C 1
ATOM 1588 O O . ILE A 1 212 ? 59.905 -24.654 -9.605 1.00 16.84 212 ILE A O 1
ATOM 1593 N N . VAL A 1 213 ? 59.727 -22.557 -8.801 1.00 16.12 213 VAL A N 1
ATOM 1594 C CA . VAL A 1 213 ? 59.018 -22.046 -9.968 1.00 15.18 213 VAL A CA 1
ATOM 1595 C C . VAL A 1 213 ? 59.921 -21.151 -10.804 1.00 15.71 213 VAL A C 1
ATOM 1596 O O . VAL A 1 213 ? 60.855 -20.532 -10.287 1.00 16.40 213 VAL A O 1
ATOM 1600 N N . TYR A 1 214 ? 59.631 -21.095 -12.101 1.00 17.72 214 TYR A N 1
ATOM 1601 C CA . TYR A 1 214 ? 60.459 -20.352 -13.042 1.00 16.33 214 TYR A CA 1
ATOM 1602 C C . TYR A 1 214 ? 59.909 -18.971 -13.268 1.00 16.64 214 TYR A C 1
ATOM 1603 O O . TYR A 1 214 ? 58.711 -18.809 -13.477 1.00 16.81 214 TYR A O 1
ATOM 1612 N N . GLY A 1 215 ? 60.788 -17.976 -13.244 1.00 16.28 215 GLY A N 1
ATOM 1613 C CA . GLY A 1 215 ? 60.404 -16.627 -13.599 1.00 21.51 215 GLY A CA 1
ATOM 1614 C C . GLY A 1 215 ? 61.291 -16.088 -14.708 1.00 21.14 215 GLY A C 1
ATOM 1615 O O . GLY A 1 215 ? 62.393 -16.561 -14.930 1.00 28.07 215 GLY A O 1
ATOM 1616 N N . GLY A 1 216 ? 60.775 -15.160 -15.478 1.00 32.28 216 GLY A N 1
ATOM 1617 C CA . GLY A 1 216 ? 61.524 -14.507 -16.532 1.00 38.16 216 GLY A CA 1
ATOM 1618 C C . GLY A 1 216 ? 61.064 -14.664 -17.999 1.00 45.75 216 GLY A C 1
ATOM 1619 O O . GLY A 1 216 ? 61.363 -15.582 -18.633 1.00 54.54 216 GLY A O 1
ATOM 1620 N N . SER A 1 217 ? 60.413 -13.651 -18.515 1.00 33.39 217 SER A N 1
ATOM 1621 C CA . SER A 1 217 ? 59.876 -13.684 -19.843 1.00 24.67 217 SER A CA 1
ATOM 1622 C C . SER A 1 217 ? 58.995 -14.889 -20.112 1.00 32.87 217 SER A C 1
ATOM 1623 O O . SER A 1 217 ? 58.912 -15.322 -21.254 1.00 31.64 217 SER A O 1
ATOM 1626 N N . VAL A 1 218 ? 58.257 -15.361 -19.116 1.00 29.62 218 VAL A N 1
ATOM 1627 C CA . VAL A 1 218 ? 57.236 -16.382 -19.345 1.00 21.41 218 VAL A CA 1
ATOM 1628 C C . VAL A 1 218 ? 56.056 -15.801 -20.116 1.00 31.39 218 VAL A C 1
ATOM 1629 O O . VAL A 1 218 ? 55.544 -14.727 -19.788 1.00 33.87 218 VAL A O 1
ATOM 1633 N N . THR A 1 219 ? 55.630 -16.536 -21.137 1.00 23.01 219 THR A N 1
ATOM 1634 C CA . THR A 1 219 ? 54.529 -16.149 -22.011 1.00 32.90 219 THR A CA 1
ATOM 1635 C C . THR A 1 219 ? 53.729 -17.406 -22.267 1.00 23.23 219 THR A C 1
ATOM 1636 O O . THR A 1 219 ? 54.286 -18.490 -22.178 1.00 38.15 219 THR A O 1
ATOM 1640 N N . PRO A 1 220 ? 52.442 -17.269 -22.619 1.00 25.30 220 PRO A N 1
ATOM 1641 C CA . PRO A 1 220 ? 51.634 -18.438 -22.998 1.00 29.86 220 PRO A CA 1
ATOM 1642 C C . PRO A 1 220 ? 52.282 -19.316 -24.086 1.00 31.29 220 PRO A C 1
ATOM 1643 O O . PRO A 1 220 ? 52.022 -20.519 -24.123 1.00 34.48 220 PRO A O 1
ATOM 1647 N N . ASP A 1 221 ? 53.144 -18.737 -24.920 1.00 28.59 221 ASP A N 1
ATOM 1648 C CA . ASP A 1 221 ? 53.758 -19.496 -26.018 1.00 39.70 221 ASP A CA 1
ATOM 1649 C C . ASP A 1 221 ? 54.879 -20.427 -25.485 1.00 50.67 221 ASP A C 1
ATOM 1650 O O . ASP A 1 221 ? 55.087 -21.521 -26.030 1.00 54.70 221 ASP A O 1
ATOM 1655 N N . ASN A 1 222 ? 55.588 -20.028 -24.424 1.00 44.65 222 ASN A N 1
ATOM 1656 C CA . ASN A 1 222 ? 56.694 -20.867 -23.926 1.00 43.78 222 ASN A CA 1
ATOM 1657 C C . ASN A 1 222 ? 56.409 -21.688 -22.648 1.00 39.86 222 ASN A C 1
ATOM 1658 O O . ASN A 1 222 ? 57.253 -22.495 -22.238 1.00 29.21 222 ASN A O 1
ATOM 1663 N N . THR A 1 223 ? 55.236 -21.518 -22.033 1.00 40.30 223 THR A N 1
ATOM 1664 C CA A THR A 1 223 ? 54.934 -22.170 -20.745 0.37 38.89 223 THR A CA 1
ATOM 1665 C CA B THR A 1 223 ? 54.982 -22.134 -20.737 0.63 36.80 223 THR A CA 1
ATOM 1666 C C . THR A 1 223 ? 54.948 -23.680 -20.783 1.00 30.83 223 THR A C 1
ATOM 1667 O O . THR A 1 223 ? 55.382 -24.323 -19.839 1.00 32.18 223 THR A O 1
ATOM 1674 N N . VAL A 1 224 ? 54.440 -24.259 -21.864 1.00 32.31 224 VAL A N 1
ATOM 1675 C CA . VAL A 1 224 ? 54.296 -25.715 -21.932 1.00 29.66 224 VAL A CA 1
ATOM 1676 C C . VAL A 1 224 ? 55.656 -26.412 -21.825 1.00 32.01 224 VAL A C 1
ATOM 1677 O O . VAL A 1 224 ? 55.805 -27.364 -21.056 1.00 27.74 224 VAL A O 1
ATOM 1681 N N . GLY A 1 225 ? 56.649 -25.919 -22.564 1.00 30.06 225 GLY A N 1
ATOM 1682 C CA . GLY A 1 225 ? 57.984 -26.495 -22.508 1.00 29.27 225 GLY A CA 1
ATOM 1683 C C . GLY A 1 225 ? 58.599 -26.380 -21.120 1.00 22.39 225 GLY A C 1
ATOM 1684 O O . GLY A 1 225 ? 59.228 -27.316 -20.612 1.00 26.11 225 GLY A O 1
ATOM 1685 N N . LEU A 1 226 ? 58.404 -25.226 -20.495 1.00 23.46 226 LEU A N 1
ATOM 1686 C CA . LEU A 1 226 ? 58.887 -24.997 -19.144 1.00 22.15 226 LEU A CA 1
ATOM 1687 C C . LEU A 1 226 ? 58.179 -25.898 -18.130 1.00 22.13 226 LEU A C 1
ATOM 1688 O O . LEU A 1 226 ? 58.834 -26.540 -17.304 1.00 25.09 226 LEU A O 1
ATOM 1693 N N . MET A 1 227 ? 56.848 -25.959 -18.216 1.00 23.00 227 MET A N 1
ATOM 1694 C CA . MET A 1 227 ? 56.026 -26.745 -17.295 1.00 29.62 227 MET A CA 1
ATOM 1695 C C . MET A 1 227 ? 56.350 -28.239 -17.310 1.00 29.23 227 MET A C 1
ATOM 1696 O O . MET A 1 227 ? 56.132 -28.931 -16.310 1.00 30.29 227 MET A O 1
ATOM 1701 N N . SER A 1 228 ? 56.855 -28.733 -18.440 1.00 23.21 228 SER A N 1
ATOM 1702 C CA . SER A 1 228 ? 57.088 -30.163 -18.590 1.00 24.54 228 SER A CA 1
ATOM 1703 C C . SER A 1 228 ? 58.382 -30.616 -17.927 1.00 22.46 228 SER A C 1
ATOM 1704 O O . SER A 1 228 ? 58.599 -31.813 -17.752 1.00 26.65 228 SER A O 1
ATOM 1707 N N . GLN A 1 229 ? 59.244 -29.671 -17.570 1.00 19.84 229 GLN A N 1
ATOM 1708 C CA . GLN A 1 229 ? 60.539 -30.025 -16.997 1.00 20.61 229 GLN A CA 1
ATOM 1709 C C . GLN A 1 229 ? 60.378 -30.538 -15.576 1.00 19.82 229 GLN A C 1
ATOM 1710 O O . GLN A 1 229 ? 59.609 -29.979 -14.799 1.00 18.63 229 GLN A O 1
ATOM 1716 N N . PRO A 1 230 ? 61.104 -31.610 -15.233 1.00 19.61 230 PRO A N 1
ATOM 1717 C CA . PRO A 1 230 ? 60.902 -32.360 -13.986 1.00 23.68 230 PRO A CA 1
ATOM 1718 C C . PRO A 1 230 ? 61.064 -31.536 -12.713 1.00 19.19 230 PRO A C 1
ATOM 1719 O O . PRO A 1 230 ? 60.382 -31.837 -11.729 1.00 22.91 230 PRO A O 1
ATOM 1723 N N . ASP A 1 231 ? 61.938 -30.528 -12.712 1.00 16.55 231 ASP A N 1
ATOM 1724 C CA . ASP A 1 231 ? 62.171 -29.767 -11.494 1.00 16.54 231 ASP A CA 1
ATOM 1725 C C . ASP A 1 231 ? 61.552 -28.382 -11.546 1.00 18.39 231 ASP A C 1
ATOM 1726 O O . ASP A 1 231 ? 61.789 -27.554 -10.661 1.00 18.27 231 ASP A O 1
ATOM 1731 N N . VAL A 1 232 ? 60.725 -28.153 -12.562 1.00 17.27 232 VAL A N 1
ATOM 1732 C CA . VAL A 1 232 ? 59.988 -26.894 -12.670 1.00 17.69 232 VAL A CA 1
ATOM 1733 C C . VAL A 1 232 ? 58.555 -27.086 -12.173 1.00 18.78 232 VAL A C 1
ATOM 1734 O O . VAL A 1 232 ? 57.804 -27.901 -12.713 1.00 20.21 232 VAL A O 1
ATOM 1738 N N . ASP A 1 233 ? 58.187 -26.345 -11.129 1.00 17.21 233 ASP A N 1
ATOM 1739 C CA . ASP A 1 233 ? 56.909 -26.586 -10.453 1.00 19.73 233 ASP A CA 1
ATOM 1740 C C . ASP A 1 233 ? 55.876 -25.494 -10.685 1.00 20.08 233 ASP A C 1
ATOM 1741 O O . ASP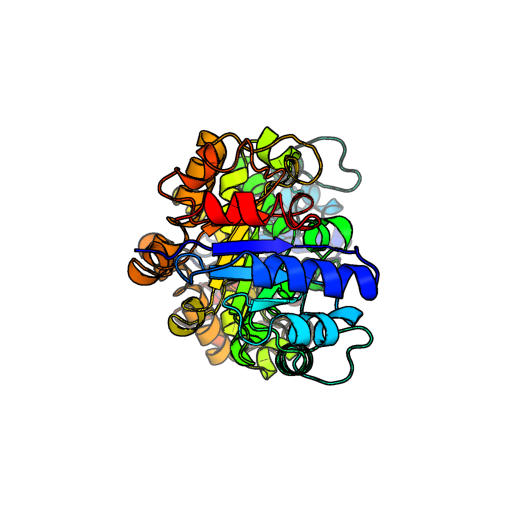 A 1 233 ? 54.885 -25.406 -9.961 1.00 21.91 233 ASP A O 1
ATOM 1746 N N . GLY A 1 234 ? 56.107 -24.658 -11.687 1.00 18.99 234 GLY A N 1
ATOM 1747 C CA . GLY A 1 234 ? 55.183 -23.571 -11.971 1.00 18.56 234 GLY A CA 1
ATOM 1748 C C . GLY A 1 234 ? 55.911 -22.326 -12.429 1.00 17.85 234 GLY A C 1
ATOM 1749 O O . GLY A 1 234 ? 57.017 -22.407 -12.951 1.00 16.80 234 GLY A O 1
ATOM 1750 N N . ALA A 1 235 ? 55.296 -21.167 -12.238 1.00 15.56 235 ALA A N 1
ATOM 1751 C CA . ALA A 1 235 ? 55.855 -19.946 -12.798 1.00 14.63 235 ALA A CA 1
ATOM 1752 C C . ALA A 1 235 ? 55.599 -18.760 -11.903 1.00 15.65 235 ALA A C 1
ATOM 1753 O O . ALA A 1 235 ? 54.548 -18.663 -11.270 1.00 17.45 235 ALA A O 1
ATOM 1755 N N . LEU A 1 236 ? 56.584 -17.869 -11.858 1.00 15.90 236 LEU A N 1
ATOM 1756 C CA . LEU A 1 236 ? 56.392 -16.507 -11.379 1.00 15.39 236 LEU A CA 1
ATOM 1757 C C . LEU A 1 236 ? 56.298 -15.629 -12.618 1.00 17.65 236 LEU A C 1
ATOM 1758 O O . LEU A 1 236 ? 57.285 -15.434 -13.326 1.00 18.14 236 LEU A O 1
ATOM 1763 N N . VAL A 1 237 ? 55.089 -15.150 -12.901 1.00 16.44 237 VAL A N 1
ATOM 1764 C CA . VAL A 1 237 ? 54.785 -14.467 -14.152 1.00 14.88 237 VAL A CA 1
ATOM 1765 C C . VAL A 1 237 ? 54.836 -12.952 -13.987 1.00 16.82 237 VAL A C 1
ATOM 1766 O O . VAL A 1 237 ? 54.217 -12.408 -13.069 1.00 17.14 237 VAL A O 1
ATOM 1770 N N . GLY A 1 238 ? 55.580 -12.283 -14.865 1.00 17.71 238 GLY A N 1
ATOM 1771 C CA . GLY A 1 238 ? 55.713 -10.837 -14.832 1.00 17.58 238 GLY A CA 1
ATOM 1772 C C . GLY A 1 238 ? 54.701 -10.152 -15.732 1.00 17.26 238 GLY A C 1
ATOM 1773 O O . GLY A 1 238 ? 53.507 -10.158 -15.451 1.00 18.21 238 GLY A O 1
ATOM 1774 N N . GLY A 1 239 ? 55.174 -9.550 -16.815 1.00 17.63 239 GLY A N 1
ATOM 1775 C CA . GLY A 1 239 ? 54.295 -8.818 -17.716 1.00 20.66 239 GLY A CA 1
ATOM 1776 C C . GLY A 1 239 ? 53.045 -9.546 -18.187 1.00 18.92 239 GLY A C 1
ATOM 1777 O O . GLY A 1 239 ? 51.987 -8.934 -18.332 1.00 20.06 239 GLY A O 1
ATOM 1778 N N . ALA A 1 240 ? 53.148 -10.851 -18.421 1.00 18.91 240 ALA A N 1
ATOM 1779 C CA . ALA A 1 240 ? 51.989 -11.606 -18.880 1.00 17.81 240 ALA A CA 1
ATOM 1780 C C . ALA A 1 240 ? 50.889 -11.734 -17.827 1.00 20.56 240 ALA A C 1
ATOM 1781 O O . ALA A 1 240 ? 49.783 -12.180 -18.131 1.00 22.29 240 ALA A O 1
ATOM 1783 N N . SER A 1 241 ? 51.186 -11.359 -16.586 1.00 16.53 241 SER A N 1
ATOM 1784 C CA . SER A 1 241 ? 50.177 -11.442 -15.532 1.00 17.09 241 SER A CA 1
ATOM 1785 C C . SER A 1 241 ? 49.214 -10.256 -15.557 1.00 17.59 241 SER A C 1
ATOM 1786 O O . SER A 1 241 ? 48.215 -10.272 -14.860 1.00 18.49 241 SER A O 1
ATOM 1789 N N . LEU A 1 242 ? 49.510 -9.240 -16.364 1.00 18.36 242 LEU A N 1
ATOM 1790 C CA . LEU A 1 242 ? 48.693 -8.023 -16.400 1.00 16.37 242 LEU A CA 1
ATOM 1791 C C . LEU A 1 242 ? 47.477 -8.143 -17.315 1.00 17.04 242 LEU A C 1
ATOM 1792 O O . LEU A 1 242 ? 46.596 -7.281 -17.292 1.00 20.75 242 LEU A O 1
ATOM 1797 N N . LYS A 1 243 ? 47.426 -9.208 -18.102 1.00 20.11 243 LYS A N 1
ATOM 1798 C CA . LYS A 1 243 ? 46.224 -9.529 -18.868 1.00 26.94 243 LYS A CA 1
ATOM 1799 C C . LYS A 1 243 ? 45.679 -10.852 -18.373 1.00 19.58 243 LYS A C 1
ATOM 1800 O O . LYS A 1 243 ? 46.413 -11.842 -18.313 1.00 21.65 243 LYS A O 1
ATOM 1806 N N . ALA A 1 244 ? 44.400 -10.878 -18.026 1.00 23.25 244 ALA A N 1
ATOM 1807 C CA . ALA A 1 244 ? 43.817 -12.052 -17.393 1.00 21.51 244 ALA A CA 1
ATOM 1808 C C . ALA A 1 244 ? 43.902 -13.285 -18.285 1.00 22.20 244 ALA A C 1
ATOM 1809 O O . ALA A 1 244 ? 44.190 -14.380 -17.810 1.00 21.55 244 ALA A O 1
ATOM 1811 N N . ASP A 1 245 ? 43.679 -13.119 -19.584 1.00 21.30 245 ASP A N 1
ATOM 1812 C CA . ASP A 1 245 ? 43.695 -14.291 -20.457 1.00 22.38 245 ASP A CA 1
ATOM 1813 C C . ASP A 1 245 ? 45.086 -14.911 -20.594 1.00 22.04 245 ASP A C 1
ATOM 1814 O O . ASP A 1 245 ? 45.210 -16.132 -20.634 1.00 21.13 245 ASP A O 1
ATOM 1819 N N . SER A 1 246 ? 46.137 -14.095 -20.668 1.00 21.67 246 SER A N 1
ATOM 1820 C CA A SER A 1 246 ? 47.491 -14.630 -20.769 0.34 21.39 246 SER A CA 1
ATOM 1821 C CA B SER A 1 246 ? 47.484 -14.655 -20.779 0.66 21.38 246 SER A CA 1
ATOM 1822 C C . SER A 1 246 ? 47.903 -15.294 -19.463 1.00 18.06 246 SER A C 1
ATOM 1823 O O . SER A 1 246 ? 48.572 -16.327 -19.459 1.00 22.35 246 SER A O 1
ATOM 1828 N N . PHE A 1 247 ? 47.493 -14.691 -18.351 1.00 18.19 247 PHE A N 1
ATOM 1829 C CA . PHE A 1 247 ? 47.815 -15.271 -17.059 1.00 17.13 247 PHE A CA 1
ATOM 1830 C C . PHE A 1 247 ? 47.081 -16.600 -16.892 1.00 19.00 247 PHE A C 1
ATOM 1831 O O . PHE A 1 247 ? 47.661 -17.594 -16.473 1.00 17.63 247 PHE A O 1
ATOM 1839 N N . LEU A 1 248 ? 45.794 -16.621 -17.220 1.00 18.77 248 LEU A N 1
ATOM 1840 C CA . LEU A 1 248 ? 45.035 -17.858 -17.086 1.00 19.07 248 LEU A CA 1
ATOM 1841 C C . LEU A 1 248 ? 45.549 -18.966 -18.010 1.00 17.85 248 LEU A C 1
ATOM 1842 O O . LEU A 1 248 ? 45.489 -20.136 -17.652 1.00 18.61 248 LEU A O 1
ATOM 1847 N N . ALA A 1 249 ? 46.035 -18.603 -19.192 1.00 19.98 249 ALA A N 1
ATOM 1848 C CA . ALA A 1 249 ? 46.614 -19.593 -20.095 1.00 20.59 249 ALA A CA 1
ATOM 1849 C C . ALA A 1 249 ? 47.792 -20.301 -19.431 1.00 19.41 249 ALA A C 1
ATOM 1850 O O . ALA A 1 249 ? 47.972 -21.506 -19.573 1.00 21.71 249 ALA A O 1
ATOM 1852 N N . ILE A 1 250 ? 48.588 -19.541 -18.687 1.00 18.42 250 ILE A N 1
ATOM 1853 C CA . ILE A 1 250 ? 49.718 -20.125 -17.980 1.00 19.97 250 ILE A CA 1
ATOM 1854 C C . ILE A 1 250 ? 49.243 -20.992 -16.805 1.00 21.16 250 ILE A C 1
ATOM 1855 O O . ILE A 1 250 ? 49.751 -22.095 -16.589 1.00 21.56 250 ILE A O 1
ATOM 1860 N N . VAL A 1 251 ? 48.251 -20.512 -16.053 1.00 16.93 251 VAL A N 1
ATOM 1861 C CA . VAL A 1 251 ? 47.645 -21.329 -15.003 1.00 20.21 251 VAL A CA 1
ATOM 1862 C C . VAL A 1 251 ? 47.124 -22.668 -15.536 1.00 20.32 251 VAL A C 1
ATOM 1863 O O . VAL A 1 251 ? 47.378 -23.721 -14.948 1.00 20.74 251 VAL A O 1
ATOM 1867 N N . LYS A 1 252 ? 46.397 -22.633 -16.652 1.00 21.98 252 LYS A N 1
ATOM 1868 C CA . LYS A 1 252 ? 45.800 -23.849 -17.188 1.00 21.38 252 LYS A CA 1
ATOM 1869 C C . LYS A 1 252 ? 46.868 -24.815 -17.708 1.00 22.94 252 LYS A C 1
ATOM 1870 O O . LYS A 1 252 ? 46.685 -26.031 -17.673 1.00 28.82 252 LYS A O 1
ATOM 1876 N N . ALA A 1 253 ? 47.990 -24.273 -18.163 1.00 21.86 253 ALA A N 1
ATOM 1877 C CA . ALA A 1 253 ? 49.099 -25.103 -18.631 1.00 28.22 253 ALA A CA 1
ATOM 1878 C C . ALA A 1 253 ? 49.807 -25.827 -17.481 1.00 28.77 253 ALA A C 1
ATOM 1879 O O . ALA A 1 253 ? 50.484 -26.835 -17.690 1.00 29.10 253 ALA A O 1
ATOM 1881 N N . ALA A 1 254 ? 49.657 -25.310 -16.267 1.00 25.57 254 ALA A N 1
ATOM 1882 C CA . ALA A 1 254 ? 50.285 -25.928 -15.103 1.00 24.00 254 ALA A CA 1
ATOM 1883 C C . ALA A 1 254 ? 49.433 -27.072 -14.562 1.00 32.12 254 ALA A C 1
ATOM 1884 O O . ALA A 1 254 ? 49.858 -27.812 -13.676 1.00 36.40 254 ALA A O 1
ATOM 1886 N N . GLY A 1 255 ? 48.221 -27.197 -15.089 1.00 28.49 255 GLY A N 1
ATOM 1887 C CA . GLY A 1 255 ? 47.299 -28.232 -14.660 1.00 37.81 255 GLY A CA 1
ATOM 1888 C C . GLY A 1 255 ? 47.685 -29.606 -15.176 1.00 53.77 255 GLY A C 1
ATOM 1889 O O . GLY A 1 255 ? 48.513 -29.742 -16.080 1.00 56.01 255 GLY A O 1
ATOM 1891 N N . THR B 1 6 ? 95.197 -30.807 17.533 1.00 59.69 6 THR B N 1
ATOM 1892 C CA . THR B 1 6 ? 95.714 -31.171 16.219 1.00 62.96 6 THR B CA 1
ATOM 1893 C C . THR B 1 6 ? 95.665 -29.976 15.267 1.00 57.67 6 THR B C 1
ATOM 1894 O O . THR B 1 6 ? 96.387 -29.940 14.268 1.00 64.82 6 THR B O 1
ATOM 1898 N N . ARG B 1 7 ? 94.801 -29.008 15.569 1.00 41.29 7 ARG B N 1
ATOM 1899 C CA . ARG B 1 7 ? 94.812 -27.730 14.864 1.00 33.54 7 ARG B CA 1
ATOM 1900 C C . ARG B 1 7 ? 95.902 -26.844 15.455 1.00 32.16 7 ARG B C 1
ATOM 1901 O O . ARG B 1 7 ? 95.860 -26.501 16.641 1.00 34.70 7 ARG B O 1
ATOM 1909 N N . LYS B 1 8 ? 96.881 -26.484 14.633 1.00 30.44 8 LYS B N 1
ATOM 1910 C CA . LYS B 1 8 ? 97.947 -25.589 15.065 1.00 31.77 8 LYS B CA 1
ATOM 1911 C C . LYS B 1 8 ? 97.360 -24.228 15.421 1.00 28.05 8 LYS B C 1
ATOM 1912 O O . LYS B 1 8 ? 96.574 -23.669 14.655 1.00 29.70 8 LYS B O 1
ATOM 1918 N N . LYS B 1 9 ? 97.721 -23.714 16.590 1.00 27.31 9 LYS B N 1
ATOM 1919 C CA . LYS B 1 9 ? 97.232 -22.415 17.037 1.00 27.01 9 LYS B CA 1
ATOM 1920 C C . LYS B 1 9 ? 97.670 -21.318 16.072 1.00 28.18 9 LYS B C 1
ATOM 1921 O O . LYS B 1 9 ? 98.730 -21.402 15.458 1.00 25.18 9 LYS B O 1
ATOM 1927 N N . PHE B 1 10 ? 96.831 -20.298 15.953 1.00 23.00 10 PHE B N 1
ATOM 1928 C CA . PHE B 1 10 ? 97.005 -19.237 14.970 1.00 25.55 10 PHE B CA 1
ATOM 1929 C C . PHE B 1 10 ? 96.815 -17.895 15.664 1.00 21.33 10 PHE B C 1
ATOM 1930 O O . PHE B 1 10 ? 95.751 -17.629 16.231 1.00 23.53 10 PHE B O 1
ATOM 1938 N N . VAL B 1 11 ? 97.839 -17.052 15.624 1.00 22.26 11 VAL B N 1
ATOM 1939 C CA . VAL B 1 11 ? 97.742 -15.728 16.231 1.00 19.81 11 VAL B CA 1
ATOM 1940 C C . VAL B 1 11 ? 98.047 -14.659 15.188 1.00 26.21 11 VAL B C 1
ATOM 1941 O O . VAL B 1 11 ? 99.152 -14.599 14.647 1.00 24.05 11 VAL B O 1
ATOM 1945 N N . ALA B 1 12 ? 97.040 -13.831 14.909 1.00 20.85 12 ALA B N 1
ATOM 1946 C CA . ALA B 1 12 ? 97.117 -12.793 13.897 1.00 23.30 12 ALA B CA 1
ATOM 1947 C C . ALA B 1 12 ? 97.128 -11.420 14.553 1.00 23.39 12 ALA B C 1
ATOM 1948 O O . ALA B 1 12 ? 96.323 -11.145 15.447 1.00 24.40 12 ALA B O 1
ATOM 1950 N N . GLY B 1 13 ? 98.018 -10.545 14.090 1.00 21.25 13 GLY B N 1
ATOM 1951 C CA . GLY B 1 13 ? 98.048 -9.181 14.580 1.00 19.50 13 GLY B CA 1
ATOM 1952 C C . GLY B 1 13 ? 97.558 -8.173 13.566 1.00 21.92 13 GLY B C 1
ATOM 1953 O O . GLY B 1 13 ? 98.230 -7.888 12.578 1.00 22.67 13 GLY B O 1
ATOM 1954 N N . ASN B 1 14 ? 96.368 -7.640 13.810 1.00 19.24 14 ASN B N 1
ATOM 1955 C CA . ASN B 1 14 ? 95.751 -6.700 12.880 1.00 18.53 14 ASN B CA 1
ATOM 1956 C C . ASN B 1 14 ? 96.099 -5.291 13.319 1.00 21.03 14 ASN B C 1
ATOM 1957 O O . ASN B 1 14 ? 95.490 -4.760 14.257 1.00 21.74 14 ASN B O 1
ATOM 1962 N N . TRP B 1 15 ? 97.083 -4.680 12.651 1.00 18.53 15 TRP B N 1
ATOM 1963 C CA . TRP B 1 15 ? 97.550 -3.353 13.060 1.00 23.50 15 TRP B CA 1
ATOM 1964 C C . TRP B 1 15 ? 96.546 -2.263 12.712 1.00 24.40 15 TRP B C 1
ATOM 1965 O O . TRP B 1 15 ? 96.640 -1.148 13.234 1.00 23.86 15 TRP B O 1
ATOM 1976 N N . LYS B 1 16 ? 95.594 -2.593 11.838 1.00 17.47 16 LYS B N 1
ATOM 1977 C CA . LYS B 1 16 ? 94.602 -1.644 11.345 1.00 21.72 16 LYS B CA 1
ATOM 1978 C C . LYS B 1 16 ? 95.304 -0.412 10.769 1.00 18.35 16 LYS B C 1
ATOM 1979 O O . LYS B 1 16 ? 96.394 -0.513 10.224 1.00 20.32 16 LYS B O 1
ATOM 1985 N N . MET B 1 17 ? 94.668 0.744 10.848 1.00 16.96 17 MET B N 1
ATOM 1986 C CA . MET B 1 17 ? 95.195 1.907 10.139 1.00 18.43 17 MET B CA 1
ATOM 1987 C C . MET B 1 17 ? 96.140 2.666 11.053 1.00 23.59 17 MET B C 1
ATOM 1988 O O . MET B 1 17 ? 95.838 3.782 11.477 1.00 21.99 17 MET B O 1
ATOM 1993 N N . ASN B 1 18 ? 97.280 2.040 11.336 1.00 20.00 18 ASN B N 1
ATOM 1994 C CA . ASN B 1 18 ? 98.274 2.569 12.268 1.00 17.17 18 ASN B CA 1
ATOM 1995 C C . ASN B 1 18 ? 99.690 2.280 11.805 1.00 24.55 18 ASN B C 1
ATOM 1996 O O . ASN B 1 18 ? 99.894 1.431 10.926 1.00 25.19 18 ASN B O 1
ATOM 2001 N N . THR B 1 19 ? 100.631 2.992 12.445 1.00 22.63 19 THR B N 1
ATOM 2002 C CA . THR B 1 19 ? 102.093 2.937 12.303 1.00 27.15 19 THR B CA 1
ATOM 2003 C C . THR B 1 19 ? 102.627 3.809 11.167 1.00 22.30 19 THR B C 1
ATOM 2004 O O . THR B 1 19 ? 102.038 3.899 10.077 1.00 25.81 19 THR B O 1
ATOM 2008 N N . THR B 1 20 ? 103.742 4.478 11.475 1.00 21.92 20 THR B N 1
ATOM 2009 C CA . THR B 1 20 ? 104.562 5.144 10.484 1.00 27.55 20 THR B CA 1
ATOM 2010 C C . THR B 1 20 ? 105.436 4.073 9.861 1.00 33.73 20 THR B C 1
ATOM 2011 O O . THR B 1 20 ? 105.436 2.927 10.315 1.00 30.80 20 THR B O 1
ATOM 2015 N N . LEU B 1 21 ? 106.197 4.449 8.844 1.00 29.03 21 LEU B N 1
ATOM 2016 C CA . LEU B 1 21 ? 107.095 3.511 8.194 1.00 32.29 21 LEU B CA 1
ATOM 2017 C C . LEU B 1 21 ? 108.136 2.963 9.180 1.00 29.26 21 LEU B C 1
ATOM 2018 O O . LEU B 1 21 ? 108.337 1.748 9.260 1.00 33.80 21 LEU B O 1
ATOM 2023 N N . ALA B 1 22 ? 108.776 3.848 9.945 1.00 35.08 22 ALA B N 1
ATOM 2024 C CA . ALA B 1 22 ? 109.770 3.428 10.944 1.00 27.28 22 ALA B CA 1
ATOM 2025 C C . ALA B 1 22 ? 109.163 2.547 12.039 1.00 31.66 22 ALA B C 1
ATOM 2026 O O . ALA B 1 22 ? 109.778 1.564 12.460 1.00 30.31 22 ALA B O 1
ATOM 2028 N N . GLU B 1 23 ? 107.966 2.896 12.507 1.00 31.05 23 GLU B N 1
ATOM 2029 C CA . GLU B 1 23 ? 107.289 2.092 13.518 1.00 29.32 23 GLU B CA 1
ATOM 2030 C C . GLU B 1 23 ? 106.930 0.705 12.993 1.00 28.46 23 GLU B C 1
ATOM 2031 O O . GLU B 1 23 ? 106.989 -0.283 13.735 1.00 33.90 23 GLU B O 1
ATOM 2037 N N . ALA B 1 24 ? 106.555 0.631 11.719 1.00 25.57 24 ALA B N 1
ATOM 2038 C CA . ALA B 1 24 ? 106.162 -0.641 11.117 1.00 26.29 24 ALA B CA 1
ATOM 2039 C C . ALA B 1 24 ? 107.371 -1.558 11.020 1.00 30.42 24 ALA B C 1
ATOM 2040 O O . ALA B 1 24 ? 107.285 -2.758 11.289 1.00 31.44 24 ALA B O 1
ATOM 2042 N N . LYS B 1 25 ? 108.503 -0.978 10.645 1.00 30.35 25 LYS B N 1
ATOM 2043 C CA . LYS B 1 25 ? 109.742 -1.740 10.581 1.00 32.51 25 LYS B CA 1
ATOM 2044 C C . LYS B 1 25 ? 110.116 -2.221 11.974 1.00 36.86 25 LYS B C 1
ATOM 2045 O O . LYS B 1 25 ? 110.523 -3.373 12.151 1.00 32.12 25 LYS B O 1
ATOM 2051 N N . ALA B 1 26 ? 109.954 -1.350 12.968 1.00 32.82 26 ALA B N 1
ATOM 2052 C CA . ALA B 1 26 ? 110.402 -1.677 14.321 1.00 33.44 26 ALA B CA 1
ATOM 2053 C C . ALA B 1 26 ? 109.512 -2.746 14.947 1.00 37.09 26 ALA B C 1
ATOM 2054 O O . ALA B 1 26 ? 110.005 -3.700 15.549 1.00 34.65 26 ALA B O 1
ATOM 2056 N N . LEU B 1 27 ? 108.203 -2.575 14.801 1.00 32.99 27 LEU B N 1
ATOM 2057 C CA . LEU B 1 27 ? 107.232 -3.561 15.276 1.00 32.37 27 LEU B CA 1
ATOM 2058 C C . LEU B 1 27 ? 107.463 -4.919 14.621 1.00 33.26 27 LEU B C 1
ATOM 2059 O O . LEU B 1 27 ? 107.568 -5.938 15.307 1.00 32.73 27 LEU B O 1
ATOM 2064 N N . GLY B 1 28 ? 107.539 -4.930 13.293 1.00 30.65 28 GLY B N 1
ATOM 2065 C CA . GLY B 1 28 ? 107.826 -6.151 12.556 1.00 24.86 28 GLY B CA 1
ATOM 2066 C C . GLY B 1 28 ? 109.116 -6.827 13.003 1.00 27.97 28 GLY B C 1
ATOM 2067 O O . GLY B 1 28 ? 109.138 -8.039 13.213 1.00 29.68 28 GLY B O 1
ATOM 2068 N N . ALA B 1 29 ? 110.189 -6.053 13.152 1.00 29.44 29 ALA B N 1
ATOM 2069 C CA . ALA B 1 29 ? 111.477 -6.621 13.565 1.00 29.09 29 ALA B CA 1
ATOM 2070 C C . ALA B 1 29 ? 111.433 -7.178 14.993 1.00 35.26 29 ALA B C 1
ATOM 2071 O O . ALA B 1 29 ? 111.963 -8.262 15.261 1.00 33.38 29 ALA B O 1
ATOM 2073 N N . ALA B 1 30 ? 110.811 -6.433 15.904 1.00 29.23 30 ALA B N 1
ATOM 2074 C CA . ALA B 1 30 ? 110.689 -6.872 17.289 1.00 30.01 30 ALA B CA 1
ATOM 2075 C C . ALA B 1 30 ? 109.863 -8.159 17.419 1.00 29.45 30 ALA B C 1
ATOM 2076 O O . ALA B 1 30 ? 110.205 -9.046 18.209 1.00 31.99 30 ALA B O 1
ATOM 2078 N N . VAL B 1 31 ? 108.782 -8.270 16.649 1.00 29.91 31 VAL B N 1
ATOM 2079 C CA . VAL B 1 31 ? 107.948 -9.464 16.710 1.00 31.74 31 VAL B CA 1
ATOM 2080 C C . VAL B 1 31 ? 108.718 -10.646 16.136 1.00 33.73 31 VAL B C 1
ATOM 2081 O O . VAL B 1 31 ? 108.693 -11.749 16.687 1.00 30.49 31 VAL B O 1
ATOM 2085 N N . ALA B 1 32 ? 109.421 -10.400 15.034 1.00 31.47 32 ALA B N 1
ATOM 2086 C CA . ALA B 1 32 ? 110.225 -11.436 14.397 1.00 33.50 32 ALA B CA 1
ATOM 2087 C C . ALA B 1 32 ? 111.273 -11.954 15.371 1.00 35.20 32 ALA B C 1
ATOM 2088 O O . ALA B 1 32 ? 111.524 -13.160 15.449 1.00 37.31 32 ALA B O 1
ATOM 2090 N N . LYS B 1 33 ? 111.875 -11.038 16.124 1.00 33.28 33 LYS B N 1
ATOM 2091 C CA . LYS B 1 33 ? 112.914 -11.418 17.083 1.00 30.29 33 LYS B CA 1
ATOM 2092 C C . LYS B 1 33 ? 112.356 -12.275 18.212 1.00 36.20 33 LYS B C 1
ATOM 2093 O O . LYS B 1 33 ? 113.018 -13.204 18.688 1.00 37.34 33 LYS B O 1
ATOM 2099 N N . GLY B 1 34 ? 111.138 -11.959 18.636 1.00 36.91 34 GLY B N 1
ATOM 2100 C CA . GLY B 1 34 ? 110.536 -12.607 19.784 1.00 39.84 34 GLY B CA 1
ATOM 2101 C C . GLY B 1 34 ? 109.992 -13.994 19.511 1.00 38.29 34 GLY B C 1
ATOM 2102 O O . GLY B 1 34 ? 109.878 -14.815 20.421 1.00 37.56 34 GLY B O 1
ATOM 2103 N N . VAL B 1 35 ? 109.655 -14.264 18.257 1.00 36.12 35 VAL B N 1
ATOM 2104 C CA . VAL B 1 35 ? 109.086 -15.555 17.899 1.00 36.15 35 VAL B CA 1
ATOM 2105 C C . VAL B 1 35 ? 110.216 -16.535 17.620 1.00 43.75 35 VAL B C 1
ATOM 2106 O O . VAL B 1 35 ? 110.817 -16.531 16.544 1.00 37.36 35 VAL B O 1
ATOM 2110 N N . THR B 1 36 ? 110.493 -17.378 18.608 1.00 44.36 36 THR B N 1
ATOM 2111 C CA . THR B 1 36 ? 111.708 -18.176 18.615 1.00 45.38 36 THR B CA 1
ATOM 2112 C C . THR B 1 36 ? 111.457 -19.650 18.311 1.00 50.14 36 THR B C 1
ATOM 2113 O O . THR B 1 36 ? 112.376 -20.468 18.375 1.00 56.69 36 THR B O 1
ATOM 2117 N N . ASP B 1 37 ? 110.213 -19.988 17.990 1.00 42.73 37 ASP B N 1
ATOM 2118 C CA . ASP B 1 37 ? 109.900 -21.324 17.485 1.00 43.51 37 ASP B CA 1
ATOM 2119 C C . ASP B 1 37 ? 108.715 -21.243 16.533 1.00 42.72 37 ASP B C 1
ATOM 2120 O O . ASP B 1 37 ? 108.153 -20.170 16.325 1.00 40.58 37 ASP B O 1
ATOM 2125 N N . ASP B 1 38 ? 108.339 -22.373 15.950 1.00 41.92 38 ASP B N 1
ATOM 2126 C CA . ASP B 1 38 ? 107.220 -22.394 15.020 1.00 43.91 38 ASP B CA 1
ATOM 2127 C C . ASP B 1 38 ? 106.077 -23.236 15.574 1.00 35.37 38 ASP B C 1
ATOM 2128 O O . ASP B 1 38 ? 105.344 -23.868 14.818 1.00 36.76 38 ASP B O 1
ATOM 2133 N N . ARG B 1 39 ? 105.938 -23.251 16.898 1.00 32.70 39 ARG B N 1
ATOM 2134 C CA . ARG B 1 39 ? 104.861 -23.992 17.552 1.00 35.26 39 ARG B CA 1
ATOM 2135 C C . ARG B 1 39 ? 103.505 -23.364 17.247 1.00 35.29 39 ARG B C 1
ATOM 2136 O O . ARG B 1 39 ? 102.502 -24.062 17.113 1.00 35.29 39 ARG B O 1
ATOM 2144 N N . VAL B 1 40 ? 103.492 -22.041 17.132 1.00 33.70 40 VAL B N 1
ATOM 2145 C CA . VAL B 1 40 ? 102.281 -21.305 16.792 1.00 29.62 40 VAL B CA 1
ATOM 2146 C C . VAL B 1 40 ? 102.442 -20.648 15.420 1.00 26.65 40 VAL B C 1
ATOM 2147 O O . VAL B 1 40 ? 103.520 -20.170 15.083 1.00 28.94 40 VAL B O 1
ATOM 2151 N N . THR B 1 41 ? 101.381 -20.652 14.624 1.00 29.49 41 THR B N 1
ATOM 2152 C CA . THR B 1 41 ? 101.373 -19.878 13.393 1.00 29.45 41 THR B CA 1
ATOM 2153 C C . THR B 1 41 ? 101.158 -18.405 13.749 1.00 27.46 41 THR B C 1
ATOM 2154 O O . THR B 1 41 ? 100.128 -18.048 14.311 1.00 32.08 41 THR B O 1
ATOM 2158 N N . VAL B 1 42 ? 102.141 -17.561 13.439 1.00 27.06 42 VAL B N 1
ATOM 2159 C CA . VAL B 1 42 ? 102.067 -16.137 13.766 1.00 24.12 42 VAL B CA 1
ATOM 2160 C C . VAL B 1 42 ? 102.150 -15.265 12.519 1.00 27.88 42 VAL B C 1
ATOM 2161 O O . VAL B 1 42 ? 103.048 -15.437 11.692 1.00 26.21 42 VAL B O 1
ATOM 2165 N N . ALA B 1 43 ? 101.219 -14.324 12.391 1.00 24.88 43 ALA B N 1
ATOM 2166 C CA . ALA B 1 43 ? 101.200 -13.436 11.236 1.00 26.17 43 ALA B CA 1
ATOM 2167 C C . ALA B 1 43 ? 100.922 -12.004 11.672 1.00 25.45 43 ALA B C 1
ATOM 2168 O O . ALA B 1 43 ? 100.157 -11.767 12.601 1.00 23.60 43 ALA B O 1
ATOM 2170 N N . VAL B 1 44 ? 101.534 -11.042 10.989 1.00 24.60 44 VAL B N 1
ATOM 2171 C CA . VAL B 1 44 ? 101.244 -9.643 11.271 1.00 22.37 44 VAL B CA 1
ATOM 2172 C C . VAL B 1 44 ? 100.689 -8.971 10.012 1.00 21.94 44 VAL B C 1
ATOM 2173 O O . VAL B 1 44 ? 101.051 -9.336 8.893 1.00 23.98 44 VAL B O 1
ATOM 2177 N N . PHE B 1 45 ? 99.786 -8.017 10.216 1.00 20.31 45 PHE B N 1
ATOM 2178 C CA . PHE B 1 45 ? 98.979 -7.433 9.138 1.00 20.76 45 PHE B CA 1
ATOM 2179 C C . PHE B 1 45 ? 99.115 -5.912 9.121 1.00 23.72 45 PHE B C 1
ATOM 2180 O O . PHE B 1 45 ? 98.289 -5.206 9.715 1.00 20.13 45 PHE B O 1
ATOM 2188 N N . PRO B 1 46 ? 100.167 -5.391 8.458 1.00 20.99 46 PRO B N 1
ATOM 2189 C CA . PRO B 1 46 ? 100.344 -3.939 8.317 1.00 23.11 46 PRO B CA 1
ATOM 2190 C C . PRO B 1 46 ? 99.410 -3.325 7.269 1.00 24.55 46 PRO B C 1
ATOM 2191 O O . PRO B 1 46 ? 98.848 -4.054 6.457 1.00 20.92 46 PRO B O 1
ATOM 2195 N N . PRO B 1 47 ? 99.246 -1.992 7.295 1.00 22.21 47 PRO B N 1
ATOM 2196 C CA . PRO B 1 47 ? 98.545 -1.299 6.203 1.00 21.65 47 PRO B CA 1
ATOM 2197 C C . PRO B 1 47 ? 99.333 -1.420 4.895 1.00 21.24 47 PRO B C 1
ATOM 2198 O O . PRO B 1 47 ? 100.558 -1.549 4.955 1.00 22.85 47 PRO B O 1
ATOM 2202 N N . TYR B 1 48 ? 98.639 -1.384 3.757 1.00 19.92 48 TYR B N 1
ATOM 2203 C CA . TYR B 1 48 ? 99.239 -1.651 2.443 1.00 21.96 48 TYR B CA 1
ATOM 2204 C C . TYR B 1 48 ? 100.592 -0.977 2.180 1.00 24.23 48 TYR B C 1
ATOM 2205 O O . TYR B 1 48 ? 101.513 -1.628 1.687 1.00 26.54 48 TYR B O 1
ATOM 2214 N N . PRO B 1 49 ? 100.724 0.327 2.488 1.00 24.65 49 PRO B N 1
ATOM 2215 C CA . PRO B 1 49 ? 101.963 0.952 1.993 1.00 22.12 49 PRO B CA 1
ATOM 2216 C C . PRO B 1 49 ? 103.238 0.485 2.690 1.00 26.92 49 PRO B C 1
ATOM 2217 O O . PRO B 1 49 ? 104.325 0.744 2.165 1.00 27.12 49 PRO B O 1
ATOM 2221 N N . TRP B 1 50 ? 103.120 -0.199 3.827 1.00 24.70 50 TRP B N 1
ATOM 2222 C CA . TRP B 1 50 ? 104.301 -0.660 4.557 1.00 29.31 50 TRP B CA 1
ATOM 2223 C C . TRP B 1 50 ? 104.620 -2.124 4.365 1.00 29.71 50 TRP B C 1
ATOM 2224 O O . TRP B 1 50 ? 105.577 -2.614 4.946 1.00 27.18 50 TRP B O 1
ATOM 2235 N N . LEU B 1 51 ? 103.815 -2.821 3.575 1.00 22.25 51 LEU B N 1
ATOM 2236 C CA . LEU B 1 51 ? 103.978 -4.262 3.424 1.00 28.10 51 LEU B CA 1
ATOM 2237 C C . LEU B 1 51 ? 105.391 -4.698 2.995 1.00 31.16 51 LEU B C 1
ATOM 2238 O O . LEU B 1 51 ? 105.938 -5.635 3.575 1.00 28.65 51 LEU B O 1
ATOM 2243 N N . THR B 1 52 ? 105.994 -4.031 2.010 1.00 32.30 52 THR B N 1
ATOM 2244 C CA . THR B 1 52 ? 107.320 -4.471 1.542 1.00 28.68 52 THR B CA 1
ATOM 2245 C C . THR B 1 52 ? 108.393 -4.258 2.594 1.00 31.36 52 THR B C 1
ATOM 2246 O O . THR B 1 52 ? 109.340 -5.047 2.695 1.00 29.94 52 THR B O 1
ATOM 2250 N N . ALA B 1 53 ? 108.244 -3.185 3.366 1.00 25.97 53 ALA B N 1
ATOM 2251 C CA . ALA B 1 53 ? 109.178 -2.859 4.431 1.00 32.74 53 ALA B CA 1
ATOM 2252 C C . ALA B 1 53 ? 109.099 -3.895 5.542 1.00 31.50 53 ALA B C 1
ATOM 2253 O O . ALA B 1 53 ? 110.122 -4.347 6.057 1.00 31.37 53 ALA B O 1
ATOM 2255 N N . VAL B 1 54 ? 107.880 -4.277 5.908 1.00 27.82 54 VAL B N 1
ATOM 2256 C CA . VAL B 1 54 ? 107.708 -5.215 7.005 1.00 26.90 54 VAL B CA 1
ATOM 2257 C C . VAL B 1 54 ? 108.086 -6.611 6.533 1.00 30.40 54 VAL B C 1
ATOM 2258 O O . VAL B 1 54 ? 108.737 -7.354 7.253 1.00 32.52 54 VAL B O 1
ATOM 2262 N N . GLY B 1 55 ? 107.716 -6.944 5.302 1.00 25.82 55 GLY B N 1
ATOM 2263 C CA . GLY B 1 55 ? 108.125 -8.206 4.706 1.00 34.12 55 GLY B CA 1
ATOM 2264 C C . GLY B 1 55 ? 109.629 -8.421 4.765 1.00 34.36 55 GLY B C 1
ATOM 2265 O O . GLY B 1 55 ? 110.097 -9.546 4.980 1.00 34.55 55 GLY B O 1
ATOM 2266 N N . GLU B 1 56 ? 110.391 -7.341 4.596 1.00 30.98 56 GLU B N 1
ATOM 2267 C CA . GLU B 1 56 ? 111.852 -7.421 4.685 1.00 31.38 56 GLU B CA 1
ATOM 2268 C C . GLU B 1 56 ? 112.346 -7.793 6.081 1.00 38.67 56 GLU B C 1
ATOM 2269 O O . GLU B 1 56 ? 113.172 -8.698 6.225 1.00 40.83 56 GLU B O 1
ATOM 2275 N N . VAL B 1 57 ? 111.857 -7.100 7.109 1.00 34.22 57 VAL B N 1
ATOM 2276 C CA . VAL B 1 57 ? 112.317 -7.351 8.474 1.00 33.69 57 VAL B CA 1
ATOM 2277 C C . VAL B 1 57 ? 111.869 -8.720 8.994 1.00 34.63 57 VAL B C 1
ATOM 2278 O O . VAL B 1 57 ? 112.396 -9.216 9.989 1.00 35.12 57 VAL B O 1
ATOM 2282 N N . LEU B 1 58 ? 110.904 -9.330 8.316 1.00 30.36 58 LEU B N 1
ATOM 2283 C CA . LEU B 1 58 ? 110.367 -10.618 8.744 1.00 33.95 58 LEU B CA 1
ATOM 2284 C C . LEU B 1 58 ? 111.137 -11.796 8.174 1.00 34.38 58 LEU B C 1
ATOM 2285 O O . LEU B 1 58 ? 110.954 -12.930 8.617 1.00 34.78 58 LEU B O 1
ATOM 2290 N N . LYS B 1 59 ? 111.965 -11.529 7.169 1.00 34.94 59 LYS B N 1
ATOM 2291 C CA . LYS B 1 59 ? 112.697 -12.589 6.487 1.00 40.53 59 LYS B CA 1
ATOM 2292 C C . LYS B 1 59 ? 113.553 -13.365 7.477 1.00 36.79 59 LYS B C 1
ATOM 2293 O O . LYS B 1 59 ? 114.226 -12.771 8.321 1.00 36.92 59 LYS B O 1
ATOM 2299 N N . GLY B 1 60 ? 113.508 -14.690 7.379 1.00 41.85 60 GLY B N 1
ATOM 2300 C CA . GLY B 1 60 ? 114.311 -15.551 8.231 1.00 43.02 60 GLY B CA 1
ATOM 2301 C C . GLY B 1 60 ? 113.615 -15.939 9.521 1.00 44.28 60 GLY B C 1
ATOM 2302 O O . GLY B 1 60 ? 114.087 -16.803 10.263 1.00 42.76 60 GLY B O 1
ATOM 2303 N N . SER B 1 61 ? 112.485 -15.298 9.786 1.00 38.70 61 SER B N 1
ATOM 2304 C CA . SER B 1 61 ? 111.725 -15.545 11.001 1.00 39.56 61 SER B CA 1
ATOM 2305 C C . SER B 1 61 ? 110.554 -16.474 10.705 1.00 32.79 61 SER B C 1
ATOM 2306 O O . SER B 1 61 ? 110.214 -16.690 9.539 1.00 37.23 61 SER B O 1
ATOM 2309 N N . PRO B 1 62 ? 109.933 -17.035 11.756 1.00 36.82 62 PRO B N 1
ATOM 2310 C CA . PRO B 1 62 ? 108.730 -17.850 11.541 1.00 32.00 62 PRO B CA 1
ATOM 2311 C C . PRO B 1 62 ? 107.493 -17.014 11.208 1.00 34.43 62 PRO B C 1
ATOM 2312 O O . PRO B 1 62 ? 106.486 -17.572 10.780 1.00 33.48 62 PRO B O 1
ATOM 2316 N N . VAL B 1 63 ? 107.584 -15.701 11.399 1.00 32.33 63 VAL B N 1
ATOM 2317 C CA . VAL B 1 63 ? 106.426 -14.818 11.285 1.00 30.07 63 VAL B CA 1
ATOM 2318 C C . VAL B 1 63 ? 106.065 -14.509 9.838 1.00 29.77 63 VAL B C 1
ATOM 2319 O O . VAL B 1 63 ? 106.914 -14.093 9.045 1.00 28.85 63 VAL B O 1
ATOM 2323 N N . ALA B 1 64 ? 104.794 -14.714 9.508 1.00 26.98 64 ALA B N 1
ATOM 2324 C CA . ALA B 1 64 ? 104.285 -14.410 8.179 1.00 31.24 64 ALA B CA 1
ATOM 2325 C C . ALA B 1 64 ? 103.744 -12.998 8.094 1.00 30.54 64 ALA B C 1
ATOM 2326 O O . ALA B 1 64 ? 103.411 -12.365 9.101 1.00 25.48 64 ALA B O 1
ATOM 2328 N N . LEU B 1 65 ? 103.659 -12.521 6.861 1.00 23.20 65 LEU B N 1
ATOM 2329 C CA . LEU B 1 65 ? 103.052 -11.238 6.567 1.00 22.75 65 LEU B CA 1
ATOM 2330 C C . LEU B 1 65 ? 101.633 -11.424 6.011 1.00 19.89 65 LEU B C 1
ATOM 2331 O O . LEU B 1 65 ? 101.357 -12.377 5.278 1.00 24.03 65 LEU B O 1
ATOM 2336 N N . GLY B 1 66 ? 100.735 -10.500 6.342 1.00 21.91 66 GLY B N 1
ATOM 2337 C CA . GLY B 1 66 ? 99.393 -10.512 5.776 1.00 21.71 66 GLY B CA 1
ATOM 2338 C C . GLY B 1 66 ? 98.870 -9.106 5.497 1.00 18.93 66 GLY B C 1
ATOM 2339 O O . GLY B 1 66 ? 99.416 -8.124 6.001 1.00 23.48 66 GLY B O 1
ATOM 2340 N N . ALA B 1 67 ? 97.810 -9.013 4.699 1.00 19.50 67 ALA B N 1
ATOM 2341 C CA . ALA B 1 67 ? 97.146 -7.731 4.404 1.00 19.52 67 ALA B CA 1
ATOM 2342 C C . ALA B 1 67 ? 95.756 -7.650 5.032 1.00 21.68 67 ALA B C 1
ATOM 2343 O O . ALA B 1 67 ? 95.115 -8.676 5.268 1.00 20.86 67 ALA B O 1
ATOM 2345 N N . GLN B 1 68 ? 95.290 -6.426 5.279 1.00 17.68 68 GLN B N 1
ATOM 2346 C CA . GLN B 1 68 ? 94.025 -6.196 5.990 1.00 20.32 68 GLN B CA 1
ATOM 2347 C C . GLN B 1 68 ? 92.780 -6.266 5.115 1.00 18.11 68 GLN B C 1
ATOM 2348 O O . GLN B 1 68 ? 91.657 -6.217 5.623 1.00 17.91 68 GLN B O 1
ATOM 2354 N N . ASP B 1 69 ? 92.981 -6.362 3.803 1.00 18.26 69 ASP B N 1
ATOM 2355 C CA . ASP B 1 69 ? 91.887 -6.478 2.848 1.00 16.72 69 ASP B CA 1
ATOM 2356 C C . ASP B 1 69 ? 92.526 -6.884 1.521 1.00 16.53 69 ASP B C 1
ATOM 2357 O O . ASP B 1 69 ? 93.749 -6.899 1.399 1.00 17.96 69 ASP B O 1
ATOM 2362 N N . VAL B 1 70 ? 91.700 -7.222 0.546 1.00 17.98 70 VAL B N 1
ATOM 2363 C CA . VAL B 1 70 ? 92.191 -7.601 -0.765 1.00 16.73 70 VAL B CA 1
ATOM 2364 C C . VAL B 1 70 ? 91.062 -7.450 -1.771 1.00 17.72 70 VAL B C 1
ATOM 2365 O O . VAL B 1 70 ? 89.882 -7.591 -1.442 1.00 18.36 70 VAL B O 1
ATOM 2369 N N . SER B 1 71 ? 91.432 -7.106 -2.998 1.00 15.99 71 SER B N 1
ATOM 2370 C CA . SER B 1 71 ? 90.460 -6.924 -4.053 1.00 17.40 71 SER B CA 1
ATOM 2371 C C . SER B 1 71 ? 89.755 -8.228 -4.374 1.00 19.99 71 SER B C 1
ATOM 2372 O O . SER B 1 71 ? 90.329 -9.299 -4.185 1.00 18.70 71 SER B O 1
ATOM 2375 N N . SER B 1 72 ? 88.523 -8.123 -4.865 1.00 18.36 72 SER B N 1
ATOM 2376 C CA . SER B 1 72 ? 87.817 -9.270 -5.427 1.00 19.45 72 SER B CA 1
ATOM 2377 C C . SER B 1 72 ? 88.252 -9.565 -6.863 1.00 20.77 72 SER B C 1
ATOM 2378 O O . SER B 1 72 ? 87.799 -10.547 -7.455 1.00 20.80 72 SER B O 1
ATOM 2381 N N . GLU B 1 73 ? 89.129 -8.723 -7.411 1.00 18.02 73 GLU B N 1
ATOM 2382 C CA . GLU B 1 73 ? 89.614 -8.909 -8.783 1.00 17.92 73 GLU B CA 1
ATOM 2383 C C . GLU B 1 73 ? 91.119 -9.154 -8.834 1.00 18.45 73 GLU B C 1
ATOM 2384 O O . GLU B 1 73 ? 91.834 -8.818 -7.893 1.00 19.10 73 GLU B O 1
ATOM 2390 N N . LYS B 1 74 ? 91.605 -9.729 -9.943 1.00 19.64 74 LYS B N 1
ATOM 2391 C CA . LYS B 1 74 ? 93.016 -10.129 -10.043 1.00 21.76 74 LYS B CA 1
ATOM 2392 C C . LYS B 1 74 ? 93.918 -9.042 -10.598 1.00 21.00 74 LYS B C 1
ATOM 2393 O O . LYS B 1 74 ? 95.122 -9.031 -10.319 1.00 22.25 74 LYS B O 1
ATOM 2399 N N . LYS B 1 75 ? 93.334 -8.122 -11.367 1.00 22.83 75 LYS B N 1
ATOM 2400 C CA . LYS B 1 75 ? 94.077 -7.076 -12.058 1.00 22.94 75 LYS B CA 1
ATOM 2401 C C . LYS B 1 75 ? 93.109 -6.109 -12.708 1.00 21.52 75 LYS B C 1
ATOM 2402 O O . LYS B 1 75 ? 91.927 -6.419 -12.879 1.00 21.54 75 LYS B O 1
ATOM 2408 N N . GLY B 1 76 ? 93.605 -4.934 -13.071 1.00 22.74 76 GLY B N 1
ATOM 2409 C CA . GLY B 1 76 ? 92.875 -4.097 -13.993 1.00 22.10 76 GLY B CA 1
ATOM 2410 C C . GLY B 1 76 ? 92.193 -2.867 -13.432 1.00 19.03 76 GLY B C 1
ATOM 2411 O O . GLY B 1 76 ? 92.707 -2.211 -12.524 1.00 20.09 76 GLY B O 1
ATOM 2412 N N . ALA B 1 77 ? 91.042 -2.559 -14.009 1.00 20.53 77 ALA B N 1
ATOM 2413 C CA . ALA B 1 77 ? 90.406 -1.246 -13.849 1.00 16.89 77 ALA B CA 1
ATOM 2414 C C . ALA B 1 77 ? 89.543 -1.193 -12.600 1.00 17.09 77 ALA B C 1
ATOM 2415 O O . ALA B 1 77 ? 88.310 -1.152 -12.679 1.00 19.42 77 ALA B O 1
ATOM 2417 N N . PHE B 1 78 ? 90.218 -1.218 -11.456 1.00 19.00 78 PHE B N 1
ATOM 2418 C CA . PHE B 1 78 ? 89.551 -1.146 -10.161 1.00 17.98 78 PHE B CA 1
ATOM 2419 C C . PHE B 1 78 ? 90.325 -0.174 -9.304 1.00 17.70 78 PHE B C 1
ATOM 2420 O O . PHE B 1 78 ? 91.116 -0.561 -8.455 1.00 19.17 78 PHE B O 1
ATOM 2428 N N . THR B 1 79 ? 90.090 1.112 -9.586 1.00 16.14 79 THR B N 1
ATOM 2429 C CA . THR B 1 79 ? 90.822 2.189 -8.948 1.00 16.92 79 THR B CA 1
ATOM 2430 C C . THR B 1 79 ? 90.762 2.053 -7.434 1.00 16.10 79 THR B C 1
ATOM 2431 O O . THR B 1 79 ? 89.678 1.866 -6.867 1.00 18.94 79 THR B O 1
ATOM 2435 N N . GLY B 1 80 ? 91.931 2.160 -6.812 1.00 17.28 80 GLY B N 1
ATOM 2436 C CA . GLY B 1 80 ? 92.072 2.106 -5.369 1.00 17.60 80 GLY B CA 1
ATOM 2437 C C . GLY B 1 80 ? 92.147 0.718 -4.765 1.00 19.68 80 GLY B C 1
ATOM 2438 O O . GLY B 1 80 ? 92.369 0.588 -3.561 1.00 20.92 80 GLY B O 1
ATOM 2439 N N . GLU B 1 81 ? 91.972 -0.314 -5.581 1.00 16.09 81 GLU B N 1
ATOM 2440 C CA . GLU B 1 81 ? 92.024 -1.688 -5.052 1.00 16.81 81 GLU B CA 1
ATOM 2441 C C . GLU B 1 81 ? 93.424 -2.291 -5.126 1.00 19.62 81 GLU B C 1
ATOM 2442 O O . GLU B 1 81 ? 94.236 -1.919 -5.976 1.00 20.76 81 GLU B O 1
ATOM 2448 N N . VAL B 1 82 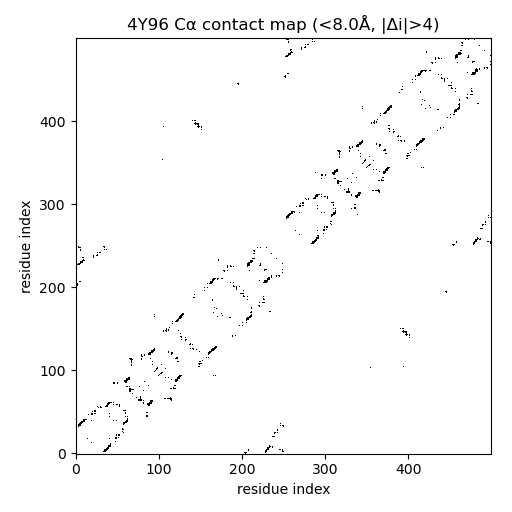? 93.697 -3.249 -4.243 1.00 17.79 82 VAL B N 1
ATOM 2449 C CA . VAL B 1 82 ? 94.990 -3.919 -4.218 1.00 16.61 82 VAL B CA 1
ATOM 2450 C C . VAL B 1 82 ? 94.819 -5.411 -4.535 1.00 19.24 82 VAL B C 1
ATOM 2451 O O . VAL B 1 82 ? 94.004 -6.099 -3.921 1.00 19.08 82 VAL B O 1
ATOM 2455 N N . SER B 1 83 ? 95.574 -5.911 -5.507 1.00 18.94 83 SER B N 1
ATOM 2456 C CA . SER B 1 83 ? 95.360 -7.282 -5.986 1.00 18.30 83 SER B CA 1
ATOM 2457 C C . SER B 1 83 ? 96.094 -8.322 -5.148 1.00 17.05 83 SER B C 1
ATOM 2458 O O . SER B 1 83 ? 97.095 -8.027 -4.502 1.00 21.80 83 SER B O 1
ATOM 2461 N N . PRO B 1 84 ? 95.614 -9.560 -5.187 1.00 18.52 84 PRO B N 1
ATOM 2462 C CA . PRO B 1 84 ? 96.379 -10.651 -4.568 1.00 20.79 84 PRO B CA 1
ATOM 2463 C C . PRO B 1 84 ? 97.814 -10.751 -5.103 1.00 23.94 84 PRO B C 1
ATOM 2464 O O . PRO B 1 84 ? 98.714 -11.036 -4.327 1.00 25.88 84 PRO B O 1
ATOM 2468 N N . ALA B 1 85 ? 98.022 -10.500 -6.396 1.00 23.17 85 ALA B N 1
ATOM 2469 C CA . ALA B 1 85 ? 99.365 -10.584 -6.967 1.00 23.02 85 ALA B CA 1
ATOM 2470 C C . ALA B 1 85 ? 100.278 -9.562 -6.318 1.00 28.66 85 ALA B C 1
ATOM 2471 O O . ALA B 1 85 ? 101.430 -9.858 -5.995 1.00 27.18 85 ALA B O 1
ATOM 2473 N N . MET B 1 86 ? 99.755 -8.356 -6.118 1.00 20.73 86 MET B N 1
ATOM 2474 C CA . MET B 1 86 ? 100.541 -7.323 -5.464 1.00 23.30 86 MET B CA 1
ATOM 2475 C C . MET B 1 86 ? 100.910 -7.772 -4.057 1.00 20.97 86 MET B C 1
ATOM 2476 O O . MET B 1 86 ? 102.067 -7.658 -3.642 1.00 23.50 86 MET B O 1
ATOM 2481 N N . LEU B 1 87 ? 99.911 -8.271 -3.327 1.00 21.80 87 LEU B N 1
ATOM 2482 C CA . LEU B 1 87 ? 100.105 -8.667 -1.936 1.00 22.04 87 LEU B CA 1
ATOM 2483 C C . LEU B 1 87 ? 101.132 -9.793 -1.842 1.00 20.39 87 LEU B C 1
ATOM 2484 O O . LEU B 1 87 ? 102.028 -9.756 -0.999 1.00 24.06 87 LEU B O 1
ATOM 2489 N N . LEU B 1 88 ? 101.028 -10.762 -2.739 1.00 23.71 88 LEU B N 1
ATOM 2490 C CA . LEU B 1 88 ? 102.011 -11.850 -2.787 1.00 23.29 88 LEU B CA 1
ATOM 2491 C C . LEU B 1 88 ? 103.423 -11.346 -3.073 1.00 25.01 88 LEU B C 1
ATOM 2492 O O . LEU B 1 88 ? 104.388 -11.845 -2.495 1.00 27.70 88 LEU B O 1
ATOM 2497 N N . GLU B 1 89 ? 103.551 -10.345 -3.942 1.00 22.31 89 GLU B N 1
ATOM 2498 C CA . GLU B 1 89 ? 104.873 -9.815 -4.244 1.00 26.40 89 GLU B CA 1
ATOM 2499 C C . GLU B 1 89 ? 105.471 -9.088 -3.041 1.00 28.46 89 GLU B C 1
ATOM 2500 O O . GLU B 1 89 ? 106.683 -9.151 -2.821 1.00 28.31 89 GLU B O 1
ATOM 2506 N N . THR B 1 90 ? 104.639 -8.408 -2.247 1.00 25.85 90 THR B N 1
ATOM 2507 C CA . THR B 1 90 ? 105.157 -7.737 -1.048 1.00 26.07 90 THR B CA 1
ATOM 2508 C C . THR B 1 90 ? 105.657 -8.744 -0.006 1.00 23.62 90 THR B C 1
ATOM 2509 O O . THR B 1 90 ? 106.429 -8.392 0.885 1.00 29.99 90 THR B O 1
ATOM 2513 N N . GLY B 1 91 ? 105.200 -9.985 -0.120 1.00 24.10 91 GLY B N 1
ATOM 2514 C CA . GLY B 1 91 ? 105.608 -11.042 0.796 1.00 23.76 91 GLY B CA 1
ATOM 2515 C C . GLY B 1 91 ? 104.459 -11.624 1.611 1.00 25.86 91 GLY B C 1
ATOM 2516 O O . GLY B 1 91 ? 104.682 -12.469 2.484 1.00 29.02 91 GLY B O 1
ATOM 2517 N N . CYS B 1 92 ? 103.234 -11.183 1.328 1.00 25.75 92 CYS B N 1
ATOM 2518 C CA . CYS B 1 92 ? 102.043 -11.647 2.054 1.00 23.43 92 CYS B CA 1
ATOM 2519 C C . CYS B 1 92 ? 101.706 -13.097 1.812 1.00 21.01 92 CYS B C 1
ATOM 2520 O O . CYS B 1 92 ? 101.715 -13.565 0.677 1.00 29.26 92 CYS B O 1
ATOM 2523 N N . LYS B 1 93 ? 101.387 -13.802 2.893 1.00 25.80 93 LYS B N 1
ATOM 2524 C CA . LYS B 1 93 ? 100.828 -15.137 2.788 1.00 21.80 93 LYS B CA 1
ATOM 2525 C C . LYS B 1 93 ? 99.327 -15.118 3.061 1.00 27.18 93 LYS B C 1
ATOM 2526 O O . LYS B 1 93 ? 98.596 -15.995 2.607 1.00 26.15 93 LYS B O 1
ATOM 2532 N N . TYR B 1 94 ? 98.869 -14.107 3.794 1.00 22.98 94 TYR B N 1
ATOM 2533 C CA . TYR B 1 94 ? 97.473 -14.033 4.238 1.00 25.61 94 TYR B CA 1
ATOM 2534 C C . TYR B 1 94 ? 96.778 -12.745 3.835 1.00 22.85 94 TYR B C 1
ATOM 2535 O O . TYR B 1 94 ? 97.435 -11.734 3.599 1.00 21.62 94 TYR B O 1
ATOM 2544 N N . ALA B 1 95 ? 95.449 -12.790 3.800 1.00 19.39 95 ALA B N 1
ATOM 2545 C CA . ALA B 1 95 ? 94.639 -11.573 3.769 1.00 17.31 95 ALA B CA 1
ATOM 2546 C C . ALA B 1 95 ? 93.435 -11.706 4.706 1.00 22.20 95 ALA B C 1
ATOM 2547 O O . ALA B 1 95 ? 92.793 -12.749 4.746 1.00 20.36 95 ALA B O 1
ATOM 2549 N N . LEU B 1 96 ? 93.139 -10.652 5.462 1.00 17.67 96 LEU B N 1
ATOM 2550 C CA . LEU B 1 96 ? 91.875 -10.570 6.188 1.00 19.60 96 LEU B CA 1
ATOM 2551 C C . LEU B 1 96 ? 90.765 -10.207 5.223 1.00 18.41 96 LEU B C 1
ATOM 2552 O O . LEU B 1 96 ? 90.938 -9.308 4.393 1.00 18.89 96 LEU B O 1
ATOM 2557 N N . ILE B 1 97 ? 89.619 -10.867 5.359 1.00 15.62 97 ILE B N 1
ATOM 2558 C CA . ILE B 1 97 ? 88.452 -10.565 4.538 1.00 15.85 97 ILE B CA 1
ATOM 2559 C C . ILE B 1 97 ? 87.209 -10.465 5.414 1.00 16.56 97 ILE B C 1
ATOM 2560 O O . ILE B 1 97 ? 86.975 -11.316 6.266 1.00 16.85 97 ILE B O 1
ATOM 2565 N N . GLY B 1 98 ? 86.431 -9.405 5.232 1.00 16.71 98 GLY B N 1
ATOM 2566 C CA . GLY B 1 98 ? 85.151 -9.276 5.907 1.00 16.31 98 GLY B CA 1
ATOM 2567 C C . GLY B 1 98 ? 85.222 -8.783 7.344 1.00 15.03 98 GLY B C 1
ATOM 2568 O O . GLY B 1 98 ? 84.288 -8.992 8.127 1.00 17.20 98 GLY B O 1
ATOM 2569 N N . HIS B 1 99 ? 86.308 -8.104 7.684 1.00 16.53 99 HIS B N 1
ATOM 2570 C CA . HIS B 1 99 ? 86.418 -7.524 9.020 1.00 17.40 99 HIS B CA 1
ATOM 2571 C C . HIS B 1 99 ? 85.196 -6.637 9.313 1.00 16.26 99 HIS B C 1
ATOM 2572 O O . HIS B 1 99 ? 84.663 -5.974 8.423 1.00 16.64 99 HIS B O 1
ATOM 2579 N N . SER B 1 100 ? 84.746 -6.670 10.566 1.00 18.76 100 SER B N 1
ATOM 2580 C CA . SER B 1 100 ? 83.559 -5.936 11.002 1.00 18.98 100 SER B CA 1
ATOM 2581 C C . SER B 1 100 ? 83.590 -4.474 10.567 1.00 17.93 100 SER B C 1
ATOM 2582 O O . SER B 1 100 ? 82.577 -3.902 10.177 1.00 17.66 100 SER B O 1
ATOM 2585 N N . GLU B 1 101 ? 84.765 -3.872 10.637 1.00 16.64 101 GLU B N 1
ATOM 2586 C CA . GLU B 1 101 ? 84.880 -2.463 10.294 1.00 16.63 101 GLU B CA 1
ATOM 2587 C C . GLU B 1 101 ? 84.599 -2.268 8.815 1.00 17.78 101 GLU B C 1
ATOM 2588 O O . GLU B 1 101 ? 84.018 -1.266 8.428 1.00 19.62 101 GLU B O 1
ATOM 2594 N N . ARG B 1 102 ? 84.971 -3.248 7.998 1.00 17.67 102 ARG B N 1
ATOM 2595 C CA . ARG B 1 102 ? 84.695 -3.141 6.576 1.00 19.06 102 ARG B CA 1
ATOM 2596 C C . ARG B 1 102 ? 83.245 -3.505 6.266 1.00 19.28 102 ARG B C 1
ATOM 2597 O O . ARG B 1 102 ? 82.627 -2.881 5.412 1.00 20.21 102 ARG B O 1
ATOM 2605 N N . ARG B 1 103 ? 82.694 -4.498 6.969 1.00 20.64 103 ARG B N 1
ATOM 2606 C CA . ARG B 1 103 ? 81.283 -4.843 6.801 1.00 19.17 103 ARG B CA 1
ATOM 2607 C C . ARG B 1 103 ? 80.349 -3.701 7.158 1.00 22.36 103 ARG B C 1
ATOM 2608 O O . ARG B 1 103 ? 79.452 -3.357 6.390 1.00 25.21 103 ARG B O 1
ATOM 2616 N N . HIS B 1 104 ? 80.559 -3.126 8.339 1.00 21.02 104 HIS B N 1
ATOM 2617 C CA . HIS B 1 104 ? 79.561 -2.269 8.967 1.00 20.62 104 HIS B CA 1
ATOM 2618 C C . HIS B 1 104 ? 79.857 -0.774 8.850 1.00 23.13 104 HIS B C 1
ATOM 2619 O O . HIS B 1 104 ? 78.933 0.031 8.819 1.00 30.30 104 HIS B O 1
ATOM 2626 N N . ILE B 1 105 ? 81.131 -0.399 8.819 1.00 21.49 105 ILE B N 1
ATOM 2627 C CA . ILE B 1 105 ? 81.478 1.022 8.687 1.00 20.20 105 ILE B CA 1
ATOM 2628 C C . ILE B 1 105 ? 81.665 1.359 7.218 1.00 25.01 105 ILE B C 1
ATOM 2629 O O . ILE B 1 105 ? 80.988 2.241 6.683 1.00 26.52 105 ILE B O 1
ATOM 2634 N N . ILE B 1 106 ? 82.566 0.637 6.559 1.00 20.61 106 ILE B N 1
ATOM 2635 C CA . ILE B 1 106 ? 82.824 0.869 5.128 1.00 24.80 106 ILE B CA 1
ATOM 2636 C C . ILE B 1 106 ? 81.639 0.434 4.254 1.00 34.57 106 ILE B C 1
ATOM 2637 O O . ILE B 1 106 ? 81.207 1.190 3.382 1.00 32.91 106 ILE B O 1
ATOM 2642 N N . GLY B 1 107 ? 81.113 -0.769 4.487 1.00 27.51 107 GLY B N 1
ATOM 2643 C CA . GLY B 1 107 ? 79.863 -1.202 3.871 1.00 27.03 107 GLY B CA 1
ATOM 2644 C C . GLY B 1 107 ? 79.900 -2.395 2.918 1.00 32.89 107 GLY B C 1
ATOM 2645 O O . GLY B 1 107 ? 79.040 -2.519 2.039 1.00 40.08 107 GLY B O 1
ATOM 2646 N N . GLU B 1 108 ? 80.870 -3.282 3.104 1.00 20.73 108 GLU B N 1
ATOM 2647 C CA . GLU B 1 108 ? 81.095 -4.414 2.196 1.00 20.69 108 GLU B CA 1
ATOM 2648 C C . GLU B 1 108 ? 79.998 -5.453 2.287 1.00 20.83 108 GLU B C 1
ATOM 2649 O O . GLU B 1 108 ? 79.654 -5.920 3.379 1.00 21.27 108 GLU B O 1
ATOM 2655 N N . SER B 1 109 ? 79.472 -5.845 1.129 1.00 18.19 109 SER B N 1
ATOM 2656 C CA . SER B 1 109 ? 78.373 -6.790 1.086 1.00 16.71 109 SER B CA 1
ATOM 2657 C C . SER B 1 109 ? 78.867 -8.223 1.152 1.00 15.75 109 SER B C 1
ATOM 2658 O O . SER B 1 109 ? 80.042 -8.503 0.897 1.00 17.69 109 SER B O 1
ATOM 2661 N N . GLU B 1 110 ? 77.956 -9.139 1.433 1.00 16.47 110 GLU B N 1
ATOM 2662 C CA . GLU B 1 110 ? 78.351 -10.536 1.474 1.00 18.49 110 GLU B CA 1
ATOM 2663 C C . GLU B 1 110 ? 78.616 -11.109 0.068 1.00 17.36 110 GLU B C 1
ATOM 2664 O O . GLU B 1 110 ? 79.424 -12.032 -0.069 1.00 16.82 110 GLU B O 1
ATOM 2670 N N . THR B 1 111 ? 78.013 -10.542 -0.978 1.00 17.81 111 THR B N 1
ATOM 2671 C CA . THR B 1 111 ? 78.441 -10.895 -2.328 1.00 17.10 111 THR B CA 1
ATOM 2672 C C . THR B 1 111 ? 79.910 -10.566 -2.559 1.00 15.52 111 THR B C 1
ATOM 2673 O O . THR B 1 111 ? 80.677 -11.387 -3.060 1.00 18.69 111 THR B O 1
ATOM 2677 N N . PHE B 1 112 ? 80.289 -9.345 -2.186 1.00 16.08 112 PHE B N 1
ATOM 2678 C CA . PHE B 1 112 ? 81.662 -8.864 -2.306 1.00 16.11 112 PHE B CA 1
ATOM 2679 C C . PHE B 1 112 ? 82.613 -9.757 -1.504 1.00 13.55 112 PHE B C 1
ATOM 2680 O O . PHE B 1 112 ? 83.685 -10.141 -1.981 1.00 16.26 112 PHE B O 1
ATOM 2688 N N . ILE B 1 113 ? 82.219 -10.078 -0.271 1.00 15.03 113 ILE B N 1
ATOM 2689 C CA . ILE B 1 113 ? 83.063 -10.865 0.616 1.00 14.96 113 ILE B CA 1
ATOM 2690 C C . ILE B 1 113 ? 83.279 -12.269 0.045 1.00 16.27 113 ILE B C 1
ATOM 2691 O O . ILE B 1 113 ? 84.413 -12.738 -0.029 1.00 16.19 113 ILE B O 1
ATOM 2696 N N . ASN B 1 114 ? 82.196 -12.886 -0.412 1.00 16.46 114 ASN B N 1
ATOM 2697 C CA . ASN B 1 114 ? 82.268 -14.206 -1.052 1.00 16.56 114 ASN B CA 1
ATOM 2698 C C . ASN B 1 114 ? 83.217 -14.175 -2.258 1.00 17.38 114 ASN B C 1
ATOM 2699 O O . ASN B 1 114 ? 84.060 -15.055 -2.417 1.00 16.94 114 ASN B O 1
ATOM 2704 N N . HIS B 1 115 ? 83.107 -13.133 -3.085 1.00 17.55 115 HIS B N 1
ATOM 2705 C CA A HIS B 1 115 ? 83.978 -12.960 -4.247 0.54 17.07 115 HIS B CA 1
ATOM 2706 C CA B HIS B 1 115 ? 83.981 -13.016 -4.241 0.46 16.52 115 HIS B CA 1
ATOM 2707 C C . HIS B 1 115 ? 85.441 -12.819 -3.831 1.00 17.62 115 HIS B C 1
ATOM 2708 O O . HIS B 1 115 ? 86.340 -13.432 -4.421 1.00 18.59 115 HIS B O 1
ATOM 2721 N N . LYS B 1 116 ? 85.684 -11.993 -2.811 1.00 13.75 116 LYS B N 1
ATOM 2722 C CA . LYS B 1 116 ? 87.043 -11.801 -2.315 1.00 15.49 116 LYS B CA 1
ATOM 2723 C C . LYS B 1 116 ? 87.673 -13.112 -1.849 1.00 14.28 116 LYS B C 1
ATOM 2724 O O . LYS B 1 116 ? 88.858 -13.370 -2.086 1.00 17.68 116 LYS B O 1
ATOM 2730 N N . VAL B 1 117 ? 86.899 -13.913 -1.126 1.00 16.18 117 VAL B N 1
ATOM 2731 C CA . VAL B 1 117 ? 87.422 -15.164 -0.596 1.00 16.33 117 VAL B CA 1
ATOM 2732 C C . VAL B 1 117 ? 87.883 -16.056 -1.750 1.00 17.46 117 VAL B C 1
ATOM 2733 O O . VAL B 1 117 ? 89.004 -16.570 -1.746 1.00 17.50 117 VAL B O 1
ATOM 2737 N N . HIS B 1 118 ? 87.040 -16.172 -2.773 1.00 17.03 118 HIS B N 1
ATOM 2738 C CA . HIS B 1 118 ? 87.403 -16.951 -3.959 1.00 17.43 118 HIS B CA 1
ATOM 2739 C C . HIS B 1 118 ? 88.645 -16.418 -4.664 1.00 15.74 118 HIS B C 1
ATOM 2740 O O . HIS B 1 118 ? 89.577 -17.156 -4.943 1.00 19.43 118 HIS B O 1
ATOM 2747 N N . THR B 1 119 ? 88.660 -15.127 -4.947 1.00 17.11 119 THR B N 1
ATOM 2748 C CA . THR B 1 119 ? 89.772 -14.562 -5.692 1.00 18.63 119 THR B CA 1
ATOM 2749 C C . THR B 1 119 ? 91.089 -14.707 -4.945 1.00 20.14 119 THR B C 1
ATOM 2750 O O . THR B 1 119 ? 92.111 -15.053 -5.536 1.00 21.72 119 THR B O 1
ATOM 2754 N N . ALA B 1 120 ? 91.073 -14.448 -3.640 1.00 16.41 120 ALA B N 1
ATOM 2755 C CA . ALA B 1 120 ? 92.302 -14.517 -2.862 1.00 18.26 120 ALA B CA 1
ATOM 2756 C C . ALA B 1 120 ? 92.855 -15.935 -2.878 1.00 21.43 120 ALA B C 1
ATOM 2757 O O . ALA B 1 120 ? 94.064 -16.140 -3.023 1.00 21.45 120 ALA B O 1
ATOM 2759 N N . LEU B 1 121 ? 91.965 -16.913 -2.742 1.00 19.50 121 LEU B N 1
ATOM 2760 C CA . LEU B 1 121 ? 92.400 -18.306 -2.692 1.00 20.16 121 LEU B CA 1
ATOM 2761 C C . LEU B 1 121 ? 92.885 -18.746 -4.073 1.00 22.61 121 LEU B C 1
ATOM 2762 O O . LEU B 1 121 ? 93.927 -19.401 -4.193 1.00 26.63 121 LEU B O 1
ATOM 2767 N N . GLU B 1 122 ? 92.158 -18.364 -5.116 1.00 22.97 122 GLU B N 1
ATOM 2768 C CA . GLU B 1 122 ? 92.537 -18.717 -6.484 1.00 22.51 122 GLU B CA 1
ATOM 2769 C C . GLU B 1 122 ? 93.934 -18.233 -6.829 1.00 27.71 122 GLU B C 1
ATOM 2770 O O . GLU B 1 122 ? 94.678 -18.899 -7.553 1.00 25.65 122 GLU B O 1
ATOM 2776 N N . GLU B 1 123 ? 94.282 -17.064 -6.312 1.00 21.56 123 GLU B N 1
ATOM 2777 C CA . GLU B 1 123 ? 95.536 -16.429 -6.686 1.00 20.28 123 GLU B CA 1
ATOM 2778 C C . GLU B 1 123 ? 96.724 -16.834 -5.819 1.00 27.48 123 GLU B C 1
ATOM 2779 O O . GLU B 1 123 ? 97.865 -16.491 -6.139 1.00 32.96 123 GLU B O 1
ATOM 2785 N N . GLY B 1 124 ? 96.473 -17.552 -4.730 1.00 27.28 124 GLY B N 1
ATOM 2786 C CA . GLY B 1 124 ? 97.564 -18.104 -3.938 1.00 26.94 124 GLY B CA 1
ATOM 2787 C C . GLY B 1 124 ? 97.709 -17.588 -2.519 1.00 28.33 124 GLY B C 1
ATOM 2788 O O . GLY B 1 124 ? 98.681 -17.908 -1.822 1.00 29.33 124 GLY B O 1
ATOM 2789 N N . LEU B 1 125 ? 96.750 -16.787 -2.076 1.00 23.31 125 LEU B N 1
ATOM 2790 C CA . LEU B 1 125 ? 96.740 -16.313 -0.700 1.00 19.82 125 LEU B CA 1
ATOM 2791 C C . LEU B 1 125 ? 96.010 -17.277 0.231 1.00 25.81 125 LEU B C 1
ATOM 2792 O O . LEU B 1 125 ? 95.155 -18.046 -0.205 1.00 24.14 125 LEU B O 1
ATOM 2797 N N . SER B 1 126 ? 96.346 -17.225 1.514 1.00 24.80 126 SER B N 1
ATOM 2798 C CA . SER B 1 126 ? 95.505 -17.845 2.535 1.00 21.90 126 SER B CA 1
ATOM 2799 C C . SER B 1 126 ? 94.583 -16.769 3.114 1.00 25.45 126 SER B C 1
ATOM 2800 O O . SER B 1 126 ? 94.943 -15.590 3.148 1.00 25.89 126 SER B O 1
ATOM 2803 N N . VAL B 1 127 ? 93.395 -17.171 3.559 1.00 19.98 127 VAL B N 1
ATOM 2804 C CA . VAL B 1 127 ? 92.369 -16.212 3.975 1.00 19.84 127 VAL B CA 1
ATOM 2805 C C . VAL B 1 127 ? 91.981 -16.314 5.446 1.00 22.72 127 VAL B C 1
ATOM 2806 O O . VAL B 1 127 ? 91.757 -17.410 5.963 1.00 22.37 127 VAL B O 1
ATOM 2810 N N . VAL B 1 128 ? 91.902 -15.161 6.108 1.00 18.25 128 VAL B N 1
ATOM 2811 C CA . VAL B 1 128 ? 91.281 -15.073 7.428 1.00 19.47 128 VAL B CA 1
ATOM 2812 C C . VAL B 1 128 ? 89.910 -14.418 7.272 1.00 21.62 128 VAL B C 1
ATOM 2813 O O . VAL B 1 128 ? 89.794 -13.201 7.094 1.00 18.54 128 VAL B O 1
ATOM 2817 N N . LEU B 1 129 ? 88.866 -15.234 7.333 1.00 15.82 129 LEU B N 1
ATOM 2818 C CA . LEU B 1 129 ? 87.503 -14.757 7.133 1.00 17.30 129 LEU B CA 1
ATOM 2819 C C . LEU B 1 129 ? 86.859 -14.342 8.441 1.00 19.65 129 LEU B C 1
ATOM 2820 O O . LEU B 1 129 ? 86.696 -15.164 9.347 1.00 18.12 129 LEU B O 1
ATOM 2825 N N . CYS B 1 130 ? 86.496 -13.065 8.526 1.00 15.65 130 CYS B N 1
ATOM 2826 C CA . CYS B 1 130 ? 85.926 -12.502 9.747 1.00 16.44 130 CYS B CA 1
ATOM 2827 C C . CYS B 1 130 ? 84.406 -12.524 9.735 1.00 17.27 130 CYS B C 1
ATOM 2828 O O . CYS B 1 130 ? 83.772 -12.252 8.711 1.00 18.45 130 CYS B O 1
ATOM 2831 N N . MET B 1 131 ? 83.823 -12.811 10.893 1.00 16.73 131 MET B N 1
ATOM 2832 C CA . MET B 1 131 ? 82.377 -12.838 11.030 1.00 16.60 131 MET B CA 1
ATOM 2833 C C . MET B 1 131 ? 82.024 -12.523 12.475 1.00 15.84 131 MET B C 1
ATOM 2834 O O . MET B 1 131 ? 82.925 -12.357 13.304 1.00 15.99 131 MET B O 1
ATOM 2839 N N . GLY B 1 132 ? 80.736 -12.399 12.772 1.00 16.82 132 GLY B N 1
ATOM 2840 C CA . GLY B 1 132 ? 80.304 -12.031 14.114 1.00 18.44 132 GLY B CA 1
ATOM 2841 C C . GLY B 1 132 ? 79.091 -11.123 14.107 1.00 16.96 132 GLY B C 1
ATOM 2842 O O . GLY B 1 132 ? 78.804 -10.454 13.115 1.00 17.17 132 GLY B O 1
ATOM 2843 N N . GLU B 1 133 ? 78.389 -11.071 15.233 1.00 20.10 133 GLU B N 1
ATOM 2844 C CA . GLU B 1 133 ? 77.138 -10.334 15.324 1.00 16.99 133 GLU B CA 1
ATOM 2845 C C . GLU B 1 133 ? 77.310 -8.942 15.948 1.00 19.24 133 GLU B C 1
ATOM 2846 O O . GLU B 1 133 ? 78.310 -8.658 16.610 1.00 20.83 133 GLU B O 1
ATOM 2852 N N . THR B 1 134 ? 76.331 -8.075 15.711 1.00 21.95 134 THR B N 1
ATOM 2853 C CA . THR B 1 134 ? 76.311 -6.752 16.322 1.00 24.74 134 THR B CA 1
ATOM 2854 C C . THR B 1 134 ? 75.730 -6.848 17.725 1.00 23.20 134 THR B C 1
ATOM 2855 O O . THR B 1 134 ? 75.180 -7.875 18.102 1.00 25.69 134 THR B O 1
ATOM 2859 N N . LEU B 1 135 ? 75.831 -5.764 18.488 1.00 27.90 135 LEU B N 1
ATOM 2860 C CA . LEU B 1 135 ? 75.234 -5.731 19.814 1.00 31.41 135 LEU B CA 1
ATOM 2861 C C . LEU B 1 135 ? 73.724 -5.935 19.728 1.00 24.61 135 LEU B C 1
ATOM 2862 O O . LEU B 1 135 ? 73.145 -6.681 20.522 1.00 28.10 135 LEU B O 1
ATOM 2867 N N . ALA B 1 136 ? 73.092 -5.280 18.752 1.00 26.39 136 ALA B N 1
ATOM 2868 C CA . ALA B 1 136 ? 71.652 -5.420 18.547 1.00 28.85 136 ALA B CA 1
ATOM 2869 C C . ALA B 1 136 ? 71.251 -6.873 18.275 1.00 31.75 136 ALA B C 1
ATOM 2870 O O . ALA B 1 136 ? 70.276 -7.371 18.837 1.00 32.28 136 ALA B O 1
ATOM 2872 N N . GLU B 1 137 ? 72.009 -7.550 17.416 1.00 24.51 137 GLU B N 1
ATOM 2873 C CA . GLU B 1 137 ? 71.731 -8.946 17.101 1.00 24.69 137 GLU B CA 1
ATOM 2874 C C . GLU B 1 137 ? 71.889 -9.850 18.325 1.00 29.03 137 GLU B C 1
ATOM 2875 O O . GLU B 1 137 ? 71.070 -10.737 18.556 1.00 28.38 137 GLU B O 1
ATOM 2881 N N . ARG B 1 138 ? 72.926 -9.611 19.122 1.00 27.60 138 ARG B N 1
ATOM 2882 C CA . ARG B 1 138 ? 73.140 -10.386 20.340 1.00 26.35 138 ARG B CA 1
ATOM 2883 C C . ARG B 1 138 ? 72.000 -10.161 21.343 1.00 28.21 138 ARG B C 1
ATOM 2884 O O . ARG B 1 138 ? 71.488 -11.108 21.937 1.00 28.39 138 ARG B O 1
ATOM 2892 N N . GLU B 1 139 ? 71.592 -8.906 21.503 1.00 27.18 139 GLU B N 1
ATOM 2893 C CA . GLU B 1 139 ? 70.517 -8.565 22.432 1.00 33.12 139 GLU B CA 1
ATOM 2894 C C . GLU B 1 139 ? 69.202 -9.260 22.079 1.00 40.53 139 GLU B C 1
ATOM 2895 O O . GLU B 1 139 ? 68.395 -9.555 22.958 1.00 43.05 139 GLU B O 1
ATOM 2901 N N . ARG B 1 140 ? 68.998 -9.533 20.795 1.00 35.34 140 ARG B N 1
ATOM 2902 C CA . ARG B 1 140 ? 67.777 -10.179 20.330 1.00 33.78 140 ARG B CA 1
ATOM 2903 C C . ARG B 1 140 ? 67.920 -11.704 20.239 1.00 33.64 140 ARG B C 1
ATOM 2904 O O . ARG B 1 140 ? 66.979 -12.400 19.862 1.00 36.10 140 ARG B O 1
ATOM 2912 N N . GLY B 1 141 ? 69.094 -12.217 20.595 1.00 29.93 141 GLY B N 1
ATOM 2913 C CA . GLY B 1 141 ? 69.351 -13.647 20.578 1.00 28.56 141 GLY B CA 1
ATOM 2914 C C . GLY B 1 141 ? 69.462 -14.213 19.171 1.00 30.83 141 GLY B C 1
ATOM 2915 O O . GLY B 1 141 ? 69.225 -15.399 18.959 1.00 34.71 141 GLY B O 1
ATOM 2916 N N . LEU B 1 142 ? 69.839 -13.366 18.219 1.00 26.10 142 LEU B N 1
ATOM 2917 C CA . LEU B 1 142 ? 69.874 -13.756 16.810 1.00 27.03 142 LEU B CA 1
ATOM 2918 C C . LEU B 1 142 ? 71.261 -14.158 16.320 1.00 28.35 142 LEU B C 1
ATOM 2919 O O . LEU B 1 142 ? 71.465 -14.332 15.108 1.00 23.35 142 LEU B O 1
ATOM 2924 N N . GLN B 1 143 ? 72.209 -14.315 17.239 1.00 23.62 143 GLN B N 1
ATOM 2925 C CA . GLN B 1 143 ? 73.590 -14.527 16.833 1.00 22.46 143 GLN B CA 1
ATOM 2926 C C . GLN B 1 143 ? 73.767 -15.797 15.987 1.00 23.26 143 GLN B C 1
ATOM 2927 O O . GLN B 1 143 ? 74.499 -15.761 14.995 1.00 20.97 143 GLN B O 1
ATOM 2933 N N . GLU B 1 144 ? 73.077 -16.891 16.317 1.00 22.20 144 GLU B N 1
ATOM 2934 C CA . GLU B 1 144 ? 73.293 -18.127 15.565 1.00 19.40 144 GLU B CA 1
ATOM 2935 C C . GLU B 1 144 ? 72.713 -18.008 14.161 1.00 19.58 144 GLU B C 1
ATOM 2936 O O . GLU B 1 144 ? 73.250 -18.593 13.224 1.00 20.85 144 GLU B O 1
ATOM 2942 N N . ARG B 1 145 ? 71.644 -17.235 14.010 1.00 20.14 145 ARG B N 1
ATOM 2943 C CA . ARG B 1 145 ? 71.110 -16.975 12.665 1.00 21.30 145 ARG B CA 1
ATOM 2944 C C . ARG B 1 145 ? 72.147 -16.238 11.821 1.00 18.98 145 ARG B C 1
ATOM 2945 O O . ARG B 1 145 ? 72.443 -16.640 10.677 1.00 18.84 145 ARG B O 1
ATOM 2953 N N . VAL B 1 146 ? 72.706 -15.178 12.404 1.00 19.51 146 VAL B N 1
ATOM 2954 C CA . VAL B 1 146 ? 73.757 -14.396 11.761 1.00 18.19 146 VAL B CA 1
ATOM 2955 C C . VAL B 1 146 ? 74.991 -15.240 11.456 1.00 18.41 146 VAL B C 1
ATOM 2956 O O . VAL B 1 146 ? 75.512 -15.168 10.348 1.00 16.76 146 VAL B O 1
ATOM 2960 N N . PHE B 1 147 ? 75.453 -16.042 12.421 1.00 16.71 147 PHE B N 1
ATOM 2961 C CA . PHE B 1 147 ? 76.620 -16.897 12.190 1.00 17.62 147 PHE B CA 1
ATOM 2962 C C . PHE B 1 147 ? 76.398 -17.808 10.983 1.00 14.44 147 PHE B C 1
ATOM 2963 O O . PHE B 1 147 ? 77.282 -17.947 10.144 1.00 17.64 147 PHE B O 1
ATOM 2971 N N . GLN B 1 148 ? 75.233 -18.447 10.918 1.00 16.79 148 GLN B N 1
ATOM 2972 C CA . GLN B 1 148 ? 74.952 -19.373 9.825 1.00 17.27 148 GLN B CA 1
ATOM 2973 C C . GLN B 1 148 ? 74.917 -18.637 8.497 1.00 16.86 148 GLN B C 1
ATOM 2974 O O . GLN B 1 148 ? 75.514 -19.092 7.525 1.00 17.65 148 GLN B O 1
ATOM 2980 N N . ARG B 1 149 ? 74.227 -17.503 8.470 1.00 15.19 149 ARG B N 1
ATOM 2981 C CA . ARG B 1 149 ? 74.151 -16.702 7.242 1.00 15.01 149 ARG B CA 1
ATOM 2982 C C . ARG B 1 149 ? 75.544 -16.273 6.790 1.00 16.42 149 ARG B C 1
ATOM 2983 O O . ARG B 1 149 ? 75.890 -16.406 5.620 1.00 16.94 149 ARG B O 1
ATOM 2991 N N . GLN B 1 150 ? 76.349 -15.766 7.720 1.00 16.18 150 GLN B N 1
ATOM 2992 C CA . GLN B 1 150 ? 77.666 -15.258 7.368 1.00 15.55 150 GLN B CA 1
ATOM 2993 C C . GLN B 1 150 ? 78.592 -16.350 6.847 1.00 14.69 150 GLN B C 1
ATOM 2994 O O . GLN B 1 150 ? 79.312 -16.143 5.860 1.00 16.60 150 GLN B O 1
ATOM 3000 N N . VAL B 1 151 ? 78.592 -17.503 7.516 1.00 15.29 151 VAL B N 1
ATOM 3001 C CA . VAL B 1 151 ? 79.508 -18.569 7.134 1.00 14.62 151 VAL B CA 1
ATOM 3002 C C . VAL B 1 151 ? 79.120 -19.169 5.789 1.00 17.90 151 VAL B C 1
ATOM 3003 O O . VAL B 1 151 ? 79.955 -19.321 4.900 1.00 17.30 151 VAL B O 1
ATOM 3007 N N . TYR B 1 152 ? 77.844 -19.465 5.619 1.00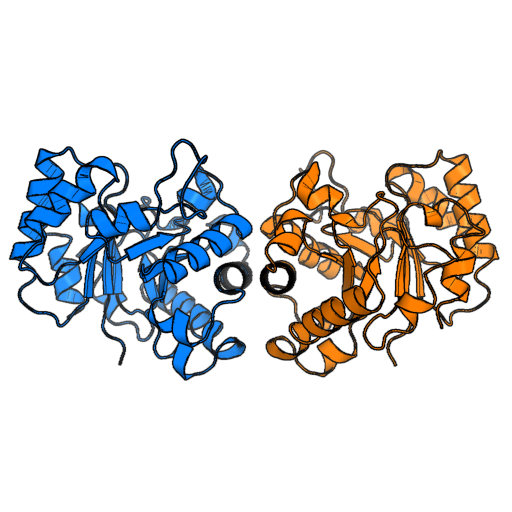 16.84 152 TYR B N 1
ATOM 3008 C CA . TYR B 1 152 ? 77.435 -20.105 4.378 1.00 17.56 152 TYR B CA 1
ATOM 3009 C C . TYR B 1 152 ? 77.461 -19.140 3.184 1.00 18.34 152 TYR B C 1
ATOM 3010 O O . TYR B 1 152 ? 77.754 -19.558 2.057 1.00 18.64 152 TYR B O 1
ATOM 3019 N N . ALA B 1 153 ? 77.200 -17.853 3.409 1.00 16.64 153 ALA B N 1
ATOM 3020 C CA . ALA B 1 153 ? 77.302 -16.887 2.313 1.00 15.81 153 ALA B CA 1
ATOM 3021 C C . ALA B 1 153 ? 78.756 -16.674 1.881 1.00 21.95 153 ALA B C 1
ATOM 3022 O O . ALA B 1 153 ? 79.050 -16.605 0.688 1.00 19.97 153 ALA B O 1
ATOM 3024 N N . ALA B 1 154 ? 79.670 -16.567 2.840 1.00 15.40 154 ALA B N 1
ATOM 3025 C CA . ALA B 1 154 ? 81.053 -16.253 2.506 1.00 18.57 154 ALA B CA 1
ATOM 3026 C C . ALA B 1 154 ? 81.752 -17.439 1.872 1.00 18.71 154 ALA B C 1
ATOM 3027 O O . ALA B 1 154 ? 82.645 -17.269 1.034 1.00 20.73 154 ALA B O 1
ATOM 3029 N N . CYS B 1 155 ? 81.364 -18.637 2.296 1.00 18.06 155 CYS B N 1
ATOM 3030 C CA . CYS B 1 155 ? 82.045 -19.852 1.846 1.00 17.46 155 CYS B CA 1
ATOM 3031 C C . CYS B 1 155 ? 81.380 -20.490 0.639 1.00 18.99 155 CYS B C 1
ATOM 3032 O O . CYS B 1 155 ? 81.834 -21.524 0.172 1.00 20.23 155 CYS B O 1
ATOM 3035 N N . ALA B 1 156 ? 80.316 -19.875 0.136 1.00 19.53 156 ALA B N 1
ATOM 3036 C CA . ALA B 1 156 ? 79.567 -20.482 -0.969 1.00 16.73 156 ALA B CA 1
ATOM 3037 C C . ALA B 1 156 ? 80.463 -20.772 -2.167 1.00 17.42 156 ALA B C 1
ATOM 3038 O O . ALA B 1 156 ? 81.173 -19.896 -2.662 1.00 18.41 156 ALA B O 1
ATOM 3040 N N . GLY B 1 157 ? 80.447 -22.026 -2.614 1.00 18.44 157 GLY B N 1
ATOM 3041 C CA . GLY B 1 157 ? 81.218 -22.423 -3.776 1.00 18.85 157 GLY B CA 1
ATOM 3042 C C . GLY B 1 157 ? 82.646 -22.867 -3.512 1.00 17.48 157 GLY B C 1
ATOM 3043 O O . GLY B 1 157 ? 83.315 -23.349 -4.427 1.00 20.73 157 GLY B O 1
ATOM 3044 N N . LEU B 1 158 ? 83.146 -22.675 -2.294 1.00 18.42 158 LEU B N 1
ATOM 3045 C CA . LEU B 1 158 ? 84.516 -23.104 -2.000 1.00 18.71 158 LEU B CA 1
ATOM 3046 C C . LEU B 1 158 ? 84.666 -24.616 -2.126 1.00 18.60 158 LEU B C 1
ATOM 3047 O O . LEU B 1 158 ? 83.799 -25.385 -1.687 1.00 20.01 158 LEU B O 1
ATOM 3052 N N . THR B 1 159 ? 85.783 -25.027 -2.715 1.00 19.99 159 THR B N 1
ATOM 3053 C CA . THR B 1 159 ? 86.110 -26.442 -2.824 1.00 18.37 159 THR B CA 1
ATOM 3054 C C . THR B 1 159 ? 86.719 -26.948 -1.526 1.00 21.94 159 THR B C 1
ATOM 3055 O O . THR B 1 159 ? 87.146 -26.149 -0.685 1.00 24.32 159 THR B O 1
ATOM 3059 N N . ASP B 1 160 ? 86.778 -28.268 -1.366 1.00 21.15 160 ASP B N 1
ATOM 3060 C CA . ASP B 1 160 ? 87.355 -28.844 -0.160 1.00 21.92 160 ASP B CA 1
ATOM 3061 C C . ASP B 1 160 ? 88.815 -28.423 -0.036 1.00 24.11 160 ASP B C 1
ATOM 3062 O O . ASP B 1 160 ? 89.305 -28.144 1.065 1.00 26.78 160 ASP B O 1
ATOM 3067 N N . GLU B 1 161 ? 89.501 -28.378 -1.174 1.00 21.32 161 GLU B N 1
ATOM 3068 C CA . GLU B 1 161 ? 90.906 -27.986 -1.228 1.00 20.66 161 GLU B CA 1
ATOM 3069 C C . GLU B 1 161 ? 91.093 -26.539 -0.785 1.00 23.72 161 GLU B C 1
ATOM 3070 O O . GLU B 1 161 ? 92.057 -26.212 -0.083 1.00 26.36 161 GLU B O 1
ATOM 3076 N N . GLN B 1 162 ? 90.179 -25.677 -1.203 1.00 24.36 162 GLN B N 1
ATOM 3077 C CA . GLN B 1 162 ? 90.293 -24.263 -0.873 1.00 22.14 162 GLN B CA 1
ATOM 3078 C C . GLN B 1 162 ? 90.147 -24.048 0.621 1.00 27.16 162 GLN B C 1
ATOM 3079 O O . GLN B 1 162 ? 90.774 -23.157 1.190 1.00 24.33 162 GLN B O 1
ATOM 3085 N N . PHE B 1 163 ? 89.339 -24.883 1.260 1.00 25.89 163 PHE B N 1
ATOM 3086 C CA . PHE B 1 163 ? 89.141 -24.780 2.700 1.00 26.96 163 PHE B CA 1
ATOM 3087 C C . PHE B 1 163 ? 90.419 -25.010 3.489 1.00 31.68 163 PHE B C 1
ATOM 3088 O O . PHE B 1 163 ? 90.544 -24.555 4.627 1.00 29.41 163 PHE B O 1
ATOM 3096 N N . GLY B 1 164 ? 91.368 -25.720 2.887 1.00 28.47 164 GLY B N 1
ATOM 3097 C CA . GLY B 1 164 ? 92.640 -25.979 3.532 1.00 24.60 164 GLY B CA 1
ATOM 3098 C C . GLY B 1 164 ? 93.448 -24.725 3.807 1.00 23.03 164 GLY B C 1
ATOM 3099 O O . GLY B 1 164 ? 94.428 -24.758 4.552 1.00 30.07 164 GLY B O 1
ATOM 3100 N N . ARG B 1 165 ? 93.048 -23.612 3.202 1.00 21.73 165 ARG B N 1
ATOM 3101 C CA A ARG B 1 165 ? 93.764 -22.356 3.378 0.57 22.00 165 ARG B CA 1
ATOM 3102 C CA B ARG B 1 165 ? 93.763 -22.357 3.389 0.43 22.55 165 ARG B CA 1
ATOM 3103 C C . ARG B 1 165 ? 92.865 -21.286 3.997 1.00 23.02 165 ARG B C 1
ATOM 3104 O O . ARG B 1 165 ? 93.109 -20.093 3.836 1.00 23.64 165 ARG B O 1
ATOM 3119 N N . ILE B 1 166 ? 91.833 -21.731 4.705 1.00 20.56 166 ILE B N 1
ATOM 3120 C CA . ILE B 1 166 ? 90.891 -20.857 5.397 1.00 19.87 166 ILE B CA 1
ATOM 3121 C C . ILE B 1 166 ? 91.093 -20.901 6.918 1.00 19.98 166 ILE B C 1
ATOM 3122 O O . ILE B 1 166 ? 91.251 -21.977 7.502 1.00 20.88 166 ILE B O 1
ATOM 3127 N N . VAL B 1 167 ? 91.109 -19.713 7.525 1.00 20.04 167 VAL B N 1
ATOM 3128 C CA . VAL B 1 167 ? 90.949 -19.513 8.963 1.00 20.60 167 VAL B CA 1
ATOM 3129 C C . VAL B 1 167 ? 89.703 -18.652 9.161 1.00 19.15 167 VAL B C 1
ATOM 3130 O O . VAL B 1 167 ? 89.486 -17.705 8.408 1.00 18.28 167 VAL B O 1
ATOM 3134 N N . ILE B 1 168 ? 88.875 -18.974 10.150 1.00 18.00 168 ILE B N 1
ATOM 3135 C CA . ILE B 1 168 ? 87.718 -18.140 10.463 1.00 18.69 168 ILE B CA 1
ATOM 3136 C C . ILE B 1 168 ? 87.960 -17.372 11.756 1.00 17.59 168 ILE B C 1
ATOM 3137 O O . ILE B 1 168 ? 88.435 -17.951 12.731 1.00 18.45 168 ILE B O 1
ATOM 3142 N N . ALA B 1 169 ? 87.659 -16.072 11.757 1.00 17.85 169 ALA B N 1
ATOM 3143 C CA . ALA B 1 169 ? 87.775 -15.260 12.971 1.00 18.12 169 ALA B CA 1
ATOM 3144 C C . ALA B 1 169 ? 86.402 -14.819 13.426 1.00 18.91 169 ALA B C 1
ATOM 3145 O O . ALA B 1 169 ? 85.644 -14.192 12.675 1.00 18.81 169 ALA B O 1
ATOM 3147 N N . TYR B 1 170 ? 86.072 -15.163 14.660 1.00 18.03 170 TYR B N 1
ATOM 3148 C CA . TYR B 1 170 ? 84.853 -14.682 15.277 1.00 15.68 170 TYR B CA 1
ATOM 3149 C C . TYR B 1 170 ? 85.170 -13.446 16.107 1.00 18.78 170 TYR B C 1
ATOM 3150 O O . TYR B 1 170 ? 85.944 -13.525 17.064 1.00 18.44 170 TYR B O 1
ATOM 3159 N N . GLU B 1 171 ? 84.585 -12.315 15.715 1.00 15.28 171 GLU B N 1
ATOM 3160 C CA . GLU B 1 171 ? 84.744 -11.060 16.449 1.00 16.77 171 GLU B CA 1
ATOM 3161 C C . GLU B 1 171 ? 83.394 -10.400 16.629 1.00 20.41 171 GLU B C 1
ATOM 3162 O O . GLU B 1 171 ? 82.872 -9.797 15.681 1.00 22.54 171 GLU B O 1
ATOM 3168 N N . PRO B 1 172 ? 82.811 -10.516 17.824 1.00 19.43 172 PRO B N 1
ATOM 3169 C CA . PRO B 1 172 ? 81.539 -9.830 18.046 1.00 23.71 172 PRO B CA 1
ATOM 3170 C C . PRO B 1 172 ? 81.768 -8.335 17.967 1.00 20.08 172 PRO B C 1
ATOM 3171 O O . PRO B 1 172 ? 82.773 -7.852 18.481 1.00 20.14 172 PRO B O 1
ATOM 3175 N N . VAL B 1 173 ? 80.884 -7.618 17.286 1.00 22.05 173 VAL B N 1
ATOM 3176 C CA . VAL B 1 173 ? 81.109 -6.200 17.058 1.00 22.19 173 VAL B CA 1
ATOM 3177 C C . VAL B 1 173 ? 81.195 -5.469 18.390 1.00 24.44 173 VAL B C 1
ATOM 3178 O O . VAL B 1 173 ? 81.994 -4.545 18.551 1.00 23.12 173 VAL B O 1
ATOM 3182 N N . TRP B 1 174 ? 80.404 -5.922 19.360 1.00 22.49 174 TRP B N 1
ATOM 3183 C CA . TRP B 1 174 ? 80.398 -5.294 20.678 1.00 21.96 174 TRP B CA 1
ATOM 3184 C C . TRP B 1 174 ? 81.690 -5.482 21.470 1.00 23.93 174 TRP B C 1
ATOM 3185 O O . TRP B 1 174 ? 81.879 -4.827 22.496 1.00 26.41 174 TRP B O 1
ATOM 3196 N N . ALA B 1 175 ? 82.587 -6.343 20.997 1.00 21.42 175 ALA B N 1
ATOM 3197 C CA . ALA B 1 175 ? 83.878 -6.542 21.651 1.00 20.64 175 ALA B CA 1
ATOM 3198 C C . ALA B 1 175 ? 85.042 -5.829 20.971 1.00 19.01 175 ALA B C 1
ATOM 3199 O O . ALA B 1 175 ? 86.184 -5.898 21.434 1.00 22.52 175 ALA B O 1
ATOM 3201 N N . ILE B 1 176 ? 84.773 -5.141 19.864 1.00 20.27 176 ILE B N 1
ATOM 3202 C CA . ILE B 1 176 ? 85.854 -4.506 19.124 1.00 20.97 176 ILE B CA 1
ATOM 3203 C C . ILE B 1 176 ? 86.121 -3.096 19.629 1.00 20.66 176 ILE B C 1
ATOM 3204 O O . ILE B 1 176 ? 85.274 -2.210 19.487 1.00 24.75 176 ILE B O 1
ATOM 3209 N N . GLY B 1 177 ? 87.297 -2.911 20.221 1.00 23.98 177 GLY B N 1
ATOM 3210 C CA . GLY B 1 177 ? 87.754 -1.597 20.646 1.00 27.44 177 GLY B CA 1
ATOM 3211 C C . GLY B 1 177 ? 87.035 -1.065 21.870 1.00 29.69 177 GLY B C 1
ATOM 3212 O O . GLY B 1 177 ? 87.272 0.065 22.292 1.00 30.50 177 GLY B O 1
ATOM 3213 N N . THR B 1 178 ? 86.167 -1.887 22.449 1.00 28.49 178 THR B N 1
ATOM 3214 C CA . THR B 1 178 ? 85.306 -1.467 23.550 1.00 28.02 178 THR B CA 1
ATOM 3215 C C . THR B 1 178 ? 85.827 -1.866 24.928 1.00 32.71 178 THR B C 1
ATOM 3216 O O . THR B 1 178 ? 85.259 -1.460 25.940 1.00 31.48 178 THR B O 1
ATOM 3220 N N . GLY B 1 179 ? 86.878 -2.684 24.965 1.00 27.57 179 GLY B N 1
ATOM 3221 C CA . GLY B 1 179 ? 87.396 -3.215 26.215 1.00 32.14 179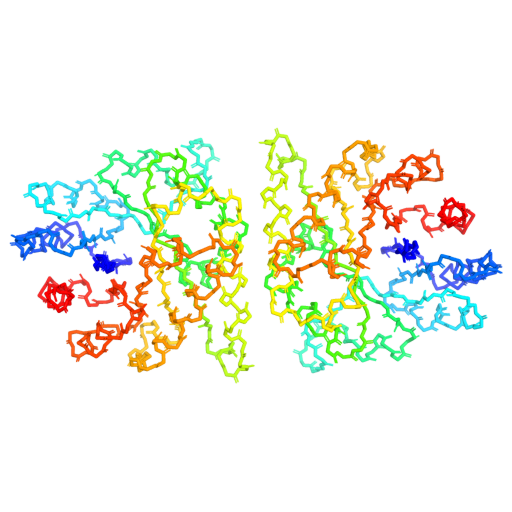 GLY B CA 1
ATOM 3222 C C . GLY B 1 179 ? 86.461 -4.230 26.849 1.00 33.75 179 GLY B C 1
ATOM 3223 O O . GLY B 1 179 ? 86.664 -4.638 27.998 1.00 39.43 179 GLY B O 1
ATOM 3224 N N . LYS B 1 180 ? 85.433 -4.638 26.108 1.00 29.48 180 LYS B N 1
ATOM 3225 C CA . LYS B 1 180 ? 84.469 -5.603 26.610 1.00 28.24 180 LYS B CA 1
ATOM 3226 C C . LYS B 1 180 ? 84.597 -6.919 25.869 1.00 28.08 180 LYS B C 1
ATOM 3227 O O . LYS B 1 180 ? 83.891 -7.177 24.899 1.00 27.79 180 LYS B O 1
ATOM 3233 N N . VAL B 1 181 ? 85.516 -7.746 26.346 1.00 27.09 181 VAL B N 1
ATOM 3234 C CA . VAL B 1 181 ? 85.783 -9.040 25.742 1.00 25.89 181 VAL B CA 1
ATOM 3235 C C . VAL B 1 181 ? 84.618 -10.016 25.932 1.00 24.93 181 VAL B C 1
ATOM 3236 O O . VAL B 1 181 ? 83.882 -9.940 26.915 1.00 24.51 181 VAL B O 1
ATOM 3240 N N . ALA B 1 182 ? 84.432 -10.910 24.969 1.00 20.04 182 ALA B N 1
ATOM 3241 C CA . ALA B 1 182 ? 83.547 -12.055 25.165 1.00 21.11 182 ALA B CA 1
ATOM 3242 C C . ALA B 1 182 ? 84.043 -12.919 26.326 1.00 20.52 182 ALA B C 1
ATOM 3243 O O . ALA B 1 182 ? 85.247 -13.113 26.494 1.00 21.15 182 ALA B O 1
ATOM 3245 N N . THR B 1 183 ? 83.116 -13.444 27.116 1.00 21.65 183 THR B N 1
ATOM 3246 C CA . THR B 1 183 ? 83.495 -14.430 28.125 1.00 23.79 183 THR B CA 1
ATOM 3247 C C . THR B 1 183 ? 84.004 -15.674 27.411 1.00 26.53 183 THR B C 1
ATOM 3248 O O . THR B 1 183 ? 83.682 -15.896 26.247 1.00 22.20 183 THR B O 1
ATOM 3252 N N . PRO B 1 184 ? 84.812 -16.492 28.095 1.00 23.15 184 PRO B N 1
ATOM 3253 C CA . PRO B 1 184 ? 85.197 -17.778 27.500 1.00 19.86 184 PRO B CA 1
ATOM 3254 C C . PRO B 1 184 ? 83.990 -18.612 27.064 1.00 23.95 184 PRO B C 1
ATOM 3255 O O . PRO B 1 184 ? 84.033 -19.271 26.024 1.00 21.59 184 PRO B O 1
ATOM 3259 N N . GLU B 1 185 ? 82.918 -18.553 27.846 1.00 23.49 185 GLU B N 1
ATOM 3260 C CA . GLU B 1 185 ? 81.676 -19.251 27.542 1.00 24.87 185 GLU B CA 1
ATOM 3261 C C . GLU B 1 185 ? 81.079 -18.740 26.232 1.00 22.30 185 GLU B C 1
ATOM 3262 O O . GLU B 1 185 ? 80.662 -19.528 25.382 1.00 23.10 185 GLU B O 1
ATOM 3268 N N . GLN B 1 186 ? 81.041 -17.420 26.079 1.00 21.05 186 GLN B N 1
ATOM 3269 C CA . GLN B 1 186 ? 80.474 -16.810 24.882 1.00 22.45 186 GLN B CA 1
ATOM 3270 C C . GLN B 1 186 ? 81.281 -17.202 23.652 1.00 22.58 186 GLN B C 1
ATOM 3271 O O . GLN B 1 186 ? 80.709 -17.574 22.621 1.00 23.12 186 GLN B O 1
ATOM 3277 N N . ALA B 1 187 ? 82.605 -17.130 23.761 1.00 20.51 187 ALA B N 1
ATOM 3278 C CA . ALA B 1 187 ? 83.461 -17.476 22.630 1.00 19.76 187 ALA B CA 1
ATOM 3279 C C . ALA B 1 187 ? 83.300 -18.941 22.272 1.00 19.96 187 ALA B C 1
ATOM 3280 O O . ALA B 1 187 ? 83.146 -19.279 21.101 1.00 20.81 187 ALA B O 1
ATOM 3282 N N . GLN B 1 188 ? 83.329 -19.809 23.284 1.00 17.71 188 GLN B N 1
ATOM 3283 C CA . GLN B 1 188 ? 83.218 -21.238 23.050 1.00 15.62 188 GLN B CA 1
ATOM 3284 C C . GLN B 1 188 ? 81.901 -21.594 22.365 1.00 18.87 188 GLN B C 1
ATOM 3285 O O . GLN B 1 188 ? 81.887 -22.366 21.411 1.00 20.72 188 GLN B O 1
ATOM 3291 N N . GLU B 1 189 ? 80.801 -21.005 22.833 1.00 19.92 189 GLU B N 1
ATOM 3292 C CA . GLU B 1 189 ? 79.497 -21.318 22.255 1.00 19.13 189 GLU B CA 1
ATOM 3293 C C . GLU B 1 189 ? 79.435 -20.866 20.798 1.00 18.72 189 GLU B C 1
ATOM 3294 O O . GLU B 1 189 ? 78.878 -21.575 19.946 1.00 21.43 189 GLU B O 1
ATOM 3300 N N . ALA B 1 190 ? 80.011 -19.707 20.502 1.00 18.52 190 ALA B N 1
ATOM 3301 C CA . ALA B 1 190 ? 79.983 -19.215 19.121 1.00 18.17 190 ALA B CA 1
ATOM 3302 C C . ALA B 1 190 ? 80.864 -20.078 18.223 1.00 19.09 190 ALA B C 1
ATOM 3303 O O . ALA B 1 190 ? 80.463 -20.482 17.126 1.00 19.01 190 ALA B O 1
ATOM 3305 N N . HIS B 1 191 ? 82.072 -20.374 18.695 1.00 19.00 191 HIS B N 1
ATOM 3306 C CA . HIS B 1 191 ? 82.997 -21.175 17.910 1.00 17.96 191 HIS B CA 1
ATOM 3307 C C . HIS B 1 191 ? 82.467 -22.582 17.663 1.00 19.01 191 HIS B C 1
ATOM 3308 O O . HIS B 1 191 ? 82.605 -23.112 16.561 1.00 20.20 191 HIS B O 1
ATOM 3315 N N . ALA B 1 192 ? 81.876 -23.196 18.686 1.00 17.56 192 ALA B N 1
ATOM 3316 C CA . ALA B 1 192 ? 81.338 -24.546 18.512 1.00 18.65 192 ALA B CA 1
ATOM 3317 C C . ALA B 1 192 ? 80.210 -24.538 17.482 1.00 18.46 192 ALA B C 1
ATOM 3318 O O . ALA B 1 192 ? 80.086 -25.474 16.682 1.00 21.45 192 ALA B O 1
ATOM 3320 N N . PHE B 1 193 ? 79.408 -23.476 17.479 1.00 19.51 193 PHE B N 1
ATOM 3321 C CA . PHE B 1 193 ? 78.320 -23.385 16.511 1.00 21.25 193 PHE B CA 1
ATOM 3322 C C . PHE B 1 193 ? 78.863 -23.195 15.097 1.00 19.48 193 PHE B C 1
ATOM 3323 O O . PHE B 1 193 ? 78.392 -23.839 14.156 1.00 19.21 193 PHE B O 1
ATOM 3331 N N . VAL B 1 194 ? 79.842 -22.307 14.934 1.00 17.35 194 VAL B N 1
ATOM 3332 C CA . VAL B 1 194 ? 80.458 -22.127 13.622 1.00 18.87 194 VAL B CA 1
ATOM 3333 C C . VAL B 1 194 ? 81.068 -23.446 13.124 1.00 20.60 194 VAL B C 1
ATOM 3334 O O . VAL B 1 194 ? 80.902 -23.820 11.958 1.00 19.77 194 VAL B O 1
ATOM 3338 N N . ARG B 1 195 ? 81.764 -24.161 14.001 1.00 19.46 195 ARG B N 1
ATOM 3339 C CA . ARG B 1 195 ? 82.364 -25.428 13.593 1.00 17.41 195 ARG B CA 1
ATOM 3340 C C . ARG B 1 195 ? 81.289 -26.435 13.197 1.00 22.61 195 ARG B C 1
ATOM 3341 O O . ARG B 1 195 ? 81.499 -27.234 12.288 1.00 20.00 195 ARG B O 1
ATOM 3349 N N . SER B 1 196 ? 80.138 -26.410 13.864 1.00 19.15 196 SER B N 1
ATOM 3350 C CA A SER B 1 196 ? 79.066 -27.330 13.505 0.61 22.30 196 SER B CA 1
ATOM 3351 C CA B SER B 1 196 ? 79.052 -27.316 13.508 0.39 22.18 196 SER B CA 1
ATOM 3352 C C . SER B 1 196 ? 78.507 -26.983 12.126 1.00 21.69 196 SER B C 1
ATOM 3353 O O . SER B 1 196 ? 78.111 -27.874 11.368 1.00 22.12 196 SER B O 1
ATOM 3358 N N . LYS B 1 197 ? 78.475 -25.695 11.800 1.00 19.74 197 LYS B N 1
ATOM 3359 C CA . LYS B 1 197 ? 78.020 -25.285 10.475 1.00 20.77 197 LYS B CA 1
ATOM 3360 C C . LYS B 1 197 ? 78.941 -25.856 9.411 1.00 22.83 197 LYS B C 1
ATOM 3361 O O . LYS B 1 197 ? 78.476 -26.350 8.372 1.00 21.38 197 LYS B O 1
ATOM 3367 N N . LEU B 1 198 ? 80.246 -25.793 9.666 1.00 19.13 198 LEU B N 1
ATOM 3368 C CA . LEU B 1 198 ? 81.221 -26.366 8.743 1.00 19.38 198 LEU B CA 1
ATOM 3369 C C . LEU B 1 198 ? 81.017 -27.882 8.611 1.00 21.38 198 LEU B C 1
ATOM 3370 O O . LEU B 1 198 ? 81.051 -28.432 7.509 1.00 23.14 198 LEU B O 1
ATOM 3375 N N . ARG B 1 199 ? 80.770 -28.541 9.736 1.00 21.54 199 ARG B N 1
ATOM 3376 C CA . ARG B 1 199 ? 80.615 -29.996 9.742 1.00 20.15 199 ARG B CA 1
ATOM 3377 C C . ARG B 1 199 ? 79.392 -30.423 8.941 1.00 23.40 199 ARG B C 1
ATOM 3378 O O . ARG B 1 199 ? 79.460 -31.360 8.140 1.00 24.65 199 ARG B O 1
ATOM 3386 N N . LEU B 1 200 ? 78.283 -29.723 9.149 1.00 22.33 200 LEU B N 1
ATOM 3387 C CA . LEU B 1 200 ? 77.002 -30.096 8.542 1.00 24.56 200 LEU B CA 1
ATOM 3388 C C . LEU B 1 200 ? 76.981 -29.888 7.028 1.00 26.50 200 LEU B C 1
ATOM 3389 O O . LEU B 1 200 ? 76.278 -30.609 6.314 1.00 29.84 200 LEU B O 1
ATOM 3394 N N . LEU B 1 201 ? 77.760 -28.939 6.518 1.00 23.22 201 LEU B N 1
ATOM 3395 C CA . LEU B 1 201 ? 77.759 -28.708 5.076 1.00 22.31 201 LEU B CA 1
ATOM 3396 C C . LEU B 1 201 ? 79.025 -29.216 4.380 1.00 27.29 201 LEU B C 1
ATOM 3397 O O . LEU B 1 201 ? 78.958 -29.722 3.255 1.00 27.14 201 LEU B O 1
ATOM 3402 N N . TYR B 1 202 ? 80.173 -29.090 5.042 1.00 26.68 202 TYR B N 1
ATOM 3403 C CA . TYR B 1 202 ? 81.451 -29.431 4.415 1.00 26.44 202 TYR B CA 1
ATOM 3404 C C . TYR B 1 202 ? 82.121 -30.700 4.936 1.00 27.04 202 TYR B C 1
ATOM 3405 O O . TYR B 1 202 ? 83.104 -31.164 4.354 1.00 34.90 202 TYR B O 1
ATOM 3414 N N . GLY B 1 203 ? 81.594 -31.269 6.014 1.00 23.58 203 GLY B N 1
ATOM 3415 C CA . GLY B 1 203 ? 82.063 -32.559 6.486 1.00 27.76 203 GLY B CA 1
ATOM 3416 C C . GLY B 1 203 ? 83.039 -32.496 7.643 1.00 28.15 203 GLY B C 1
ATOM 3417 O O . GLY B 1 203 ? 83.500 -31.422 8.036 1.00 26.01 203 GLY B O 1
ATOM 3418 N N . ASP B 1 204 ? 83.379 -33.663 8.177 1.00 27.66 204 ASP B N 1
ATOM 3419 C CA . ASP B 1 204 ? 84.194 -33.747 9.381 1.00 25.42 204 ASP B CA 1
ATOM 3420 C C . ASP B 1 204 ? 85.620 -33.226 9.203 1.00 30.76 204 ASP B C 1
ATOM 3421 O O . ASP B 1 204 ? 86.136 -32.524 10.072 1.00 26.95 204 ASP B O 1
ATOM 3426 N N . LYS B 1 205 ? 86.269 -33.582 8.098 1.00 26.15 205 LYS B N 1
ATOM 3427 C CA . LYS B 1 205 ? 87.670 -33.209 7.917 1.00 31.89 205 LYS B CA 1
ATOM 3428 C C . LYS B 1 205 ? 87.833 -31.698 7.923 1.00 28.46 205 LYS B C 1
ATOM 3429 O O . LYS B 1 205 ? 88.739 -31.163 8.565 1.00 29.52 205 LYS B O 1
ATOM 3435 N N . ILE B 1 206 ? 86.955 -31.011 7.202 1.00 28.25 206 ILE B N 1
ATOM 3436 C CA . ILE B 1 206 ? 87.025 -29.564 7.129 1.00 24.86 206 ILE B CA 1
ATOM 3437 C C . ILE B 1 206 ? 86.665 -28.955 8.481 1.00 24.68 206 ILE B C 1
ATOM 3438 O O . ILE B 1 206 ? 87.341 -28.036 8.947 1.00 22.95 206 ILE B O 1
ATOM 3443 N N . ALA B 1 207 ? 85.635 -29.487 9.131 1.00 22.48 207 ALA B N 1
ATOM 3444 C CA . ALA B 1 207 ? 85.243 -28.959 10.441 1.00 21.76 207 ALA B CA 1
ATOM 3445 C C . ALA B 1 207 ? 86.353 -29.115 11.483 1.00 24.53 207 ALA B C 1
ATOM 3446 O O . ALA B 1 207 ? 86.629 -28.189 12.250 1.00 21.84 207 ALA B O 1
ATOM 3448 N N . ASP B 1 208 ? 86.994 -30.280 11.506 1.00 25.04 208 ASP B N 1
ATOM 3449 C CA . ASP B 1 208 ? 88.007 -30.540 12.524 1.00 23.23 208 ASP B CA 1
ATOM 3450 C C . ASP B 1 208 ? 89.366 -29.931 12.184 1.00 24.14 208 ASP B C 1
ATOM 3451 O O . ASP B 1 208 ? 90.221 -29.810 13.057 1.00 29.41 208 ASP B O 1
ATOM 3456 N N . SER B 1 209 ? 89.570 -29.534 10.930 1.00 22.63 209 SER B N 1
ATOM 3457 C CA . SER B 1 209 ? 90.867 -28.992 10.532 1.00 23.71 209 SER B CA 1
ATOM 3458 C C . SER B 1 209 ? 90.910 -27.462 10.458 1.00 21.27 209 SER B C 1
ATOM 3459 O O . SER B 1 209 ? 91.991 -26.882 10.469 1.00 24.62 209 SER B O 1
ATOM 3462 N N . THR B 1 210 ? 89.749 -26.814 10.380 1.00 22.39 210 THR B N 1
ATOM 3463 C CA . THR B 1 210 ? 89.718 -25.364 10.155 1.00 20.63 210 THR B CA 1
ATOM 3464 C C . THR B 1 210 ? 89.905 -24.584 11.458 1.00 20.13 210 THR B C 1
ATOM 3465 O O . THR B 1 210 ? 89.116 -24.727 12.389 1.00 21.42 210 THR B O 1
ATOM 3469 N N . PRO B 1 211 ? 90.966 -23.767 11.534 1.00 20.44 211 PRO B N 1
ATOM 3470 C CA . PRO B 1 211 ? 91.139 -22.973 12.754 1.00 19.89 211 PRO B CA 1
ATOM 3471 C C . PRO B 1 211 ? 90.052 -21.899 12.872 1.00 19.80 211 PRO B C 1
ATOM 3472 O O . PRO B 1 211 ? 89.742 -21.213 11.888 1.00 19.52 211 PRO B O 1
ATOM 3476 N N . ILE B 1 212 ? 89.468 -21.782 14.057 1.00 20.20 212 ILE B N 1
ATOM 3477 C CA . ILE B 1 212 ? 88.517 -20.716 14.346 1.00 17.77 212 ILE B CA 1
ATOM 3478 C C . ILE B 1 212 ? 89.084 -19.920 15.506 1.00 18.39 212 ILE B C 1
ATOM 3479 O O . ILE B 1 212 ? 89.239 -20.456 16.614 1.00 19.59 212 ILE B O 1
ATOM 3484 N N . VAL B 1 213 ? 89.405 -18.656 15.247 1.00 16.81 213 VAL B N 1
ATOM 3485 C CA . VAL B 1 213 ? 90.078 -17.818 16.238 1.00 18.78 213 VAL B CA 1
ATOM 3486 C C . VAL B 1 213 ? 89.128 -16.746 16.750 1.00 18.98 213 VAL B C 1
ATOM 3487 O O . VAL B 1 213 ? 88.183 -16.360 16.063 1.00 19.00 213 VAL B O 1
ATOM 3491 N N . TYR B 1 214 ? 89.370 -16.290 17.980 1.00 19.09 214 TYR B N 1
ATOM 3492 C CA . TYR B 1 214 ? 88.534 -15.270 18.602 1.00 18.75 214 TYR B CA 1
ATOM 3493 C C . TYR B 1 214 ? 89.212 -13.903 18.517 1.00 19.87 214 TYR B C 1
ATOM 3494 O O . TYR B 1 214 ? 90.413 -13.808 18.715 1.00 19.15 214 TYR B O 1
ATOM 3503 N N . GLY B 1 215 ? 88.448 -12.849 18.238 1.00 15.71 215 GLY B N 1
ATOM 3504 C CA . GLY B 1 215 ? 88.981 -11.503 18.374 1.00 16.60 215 GLY B CA 1
ATOM 3505 C C . GLY B 1 215 ? 87.994 -10.559 19.017 1.00 15.18 215 GLY B C 1
ATOM 3506 O O . GLY B 1 215 ? 86.787 -10.803 19.028 1.00 18.78 215 GLY B O 1
ATOM 3507 N N . GLY B 1 216 ? 88.510 -9.445 19.525 1.00 19.23 216 GLY B N 1
ATOM 3508 C CA . GLY B 1 216 ? 87.671 -8.447 20.157 1.00 19.52 216 GLY B CA 1
ATOM 3509 C C . GLY B 1 216 ? 88.103 -8.248 21.592 1.00 18.83 216 GLY B C 1
ATOM 3510 O O . GLY B 1 216 ? 87.735 -9.038 22.469 1.00 19.88 216 GLY B O 1
ATOM 3511 N N . SER B 1 217 ? 88.880 -7.188 21.820 1.00 20.01 217 SER B N 1
ATOM 3512 C CA . SER B 1 217 ? 89.405 -6.847 23.143 1.00 22.25 217 SER B CA 1
ATOM 3513 C C . SER B 1 217 ? 90.307 -7.924 23.736 1.00 24.67 217 SER B C 1
ATOM 3514 O O . SER B 1 217 ? 90.394 -8.063 24.957 1.00 25.15 217 SER B O 1
ATOM 3517 N N . VAL B 1 218 ? 91.008 -8.661 22.882 1.00 20.08 218 VAL B N 1
ATOM 3518 C CA . VAL B 1 218 ? 92.003 -9.619 23.349 1.00 20.72 218 VAL B CA 1
ATOM 3519 C C . VAL B 1 218 ? 93.194 -8.901 23.993 1.00 23.71 218 VAL B C 1
ATOM 3520 O O . VAL B 1 218 ? 93.740 -7.950 23.432 1.00 24.91 218 VAL B O 1
ATOM 3524 N N . THR B 1 219 ? 93.579 -9.356 25.183 1.00 23.64 219 THR B N 1
ATOM 3525 C CA . THR B 1 219 ? 94.727 -8.808 25.895 1.00 27.99 219 THR B CA 1
ATOM 3526 C C . THR B 1 219 ? 95.591 -9.947 26.426 1.00 28.06 219 THR B C 1
ATOM 3527 O O . THR B 1 219 ? 95.134 -11.080 26.512 1.00 24.32 219 THR B O 1
ATOM 3531 N N . PRO B 1 220 ? 96.842 -9.653 26.806 1.00 25.99 220 PRO B N 1
ATOM 3532 C CA . PRO B 1 220 ? 97.589 -10.704 27.501 1.00 28.21 220 PRO B CA 1
ATOM 3533 C C . PRO B 1 220 ? 96.857 -11.243 28.740 1.00 27.72 220 PRO B C 1
ATOM 3534 O O . PRO B 1 220 ? 97.008 -12.413 29.056 1.00 28.29 220 PRO B O 1
ATOM 3538 N N . ASP B 1 221 ? 96.036 -10.422 29.392 1.00 30.27 221 ASP B N 1
ATOM 3539 C CA . ASP B 1 221 ? 95.381 -10.843 30.633 1.00 35.65 221 ASP B CA 1
ATOM 3540 C C . ASP B 1 221 ? 94.164 -11.756 30.443 1.00 34.92 221 ASP B C 1
ATOM 3541 O O . ASP B 1 221 ? 93.796 -12.483 31.368 1.00 35.26 221 ASP B O 1
ATOM 3546 N N . ASN B 1 222 ? 93.531 -11.732 29.270 1.00 27.03 222 ASN B N 1
ATOM 3547 C CA . ASN B 1 222 ? 92.343 -12.566 29.072 1.00 28.57 222 ASN B CA 1
ATOM 3548 C C . ASN B 1 222 ? 92.526 -13.659 28.025 1.00 25.61 222 ASN B C 1
ATOM 3549 O O . ASN B 1 222 ? 91.635 -14.476 27.803 1.00 24.06 222 ASN B O 1
ATOM 3554 N N . THR B 1 223 ? 93.708 -13.701 27.428 1.00 25.77 223 THR B N 1
ATOM 3555 C CA A THR B 1 223 ? 94.009 -14.609 26.330 0.40 28.89 223 THR B CA 1
ATOM 3556 C CA B THR B 1 223 ? 93.929 -14.603 26.309 0.60 28.35 223 THR B CA 1
ATOM 3557 C C . THR B 1 223 ? 93.956 -16.077 26.745 1.00 25.49 223 THR B C 1
ATOM 3558 O O . THR B 1 223 ? 93.462 -16.933 26.022 1.00 24.81 223 THR B O 1
ATOM 3565 N N . VAL B 1 224 ? 94.481 -16.382 27.928 1.00 23.35 224 VAL B N 1
ATOM 3566 C CA . VAL B 1 224 ? 94.529 -17.777 28.359 1.00 25.39 224 VAL B CA 1
ATOM 3567 C C . VAL B 1 224 ? 93.137 -18.396 28.505 1.00 23.27 224 VAL B C 1
ATOM 3568 O O . VAL B 1 224 ? 92.905 -19.501 28.023 1.00 23.53 224 VAL B O 1
ATOM 3572 N N . GLY B 1 225 ? 92.217 -17.673 29.141 1.00 22.61 225 GLY B N 1
ATOM 3573 C CA . GLY B 1 225 ? 90.855 -18.145 29.321 1.00 25.33 225 GLY B CA 1
ATOM 3574 C C . GLY B 1 225 ? 90.168 -18.437 27.999 1.00 23.98 225 GLY B C 1
ATOM 3575 O O . GLY B 1 225 ? 89.437 -19.422 27.876 1.00 22.50 225 GLY B O 1
ATOM 3576 N N . LEU B 1 226 ? 90.427 -17.587 27.009 1.00 22.45 226 LEU B N 1
ATOM 3577 C CA . LEU B 1 226 ? 89.837 -17.740 25.681 1.00 19.37 226 LEU B CA 1
ATOM 3578 C C . LEU B 1 226 ? 90.483 -18.895 24.924 1.00 21.05 226 LEU B C 1
ATOM 3579 O O . LEU B 1 226 ? 89.793 -19.774 24.401 1.00 20.73 226 LEU B O 1
ATOM 3584 N N . MET B 1 227 ? 91.811 -18.905 24.880 1.00 20.61 227 MET B N 1
ATOM 3585 C CA . MET B 1 227 ? 92.503 -19.901 24.070 1.00 22.34 227 MET B CA 1
ATOM 3586 C C . MET B 1 227 ? 92.360 -21.302 24.634 1.00 22.34 227 MET B C 1
ATOM 3587 O O . MET B 1 227 ? 92.513 -22.275 23.905 1.00 25.57 227 MET B O 1
ATOM 3592 N N . SER B 1 228 ? 92.054 -21.395 25.926 1.00 23.12 228 SER B N 1
ATOM 3593 C CA . SER B 1 228 ? 91.896 -22.686 26.583 1.00 22.57 228 SER B CA 1
ATOM 3594 C C . SER B 1 228 ? 90.578 -23.378 26.242 1.00 23.47 228 SER B C 1
ATOM 3595 O O . SER B 1 228 ? 90.380 -24.545 26.571 1.00 23.02 228 SER B O 1
ATOM 3598 N N . GLN B 1 229 ? 89.669 -22.662 25.585 1.00 21.38 229 GLN B N 1
ATOM 3599 C CA . GLN B 1 229 ? 88.414 -23.267 25.159 1.00 19.46 229 GLN B CA 1
ATOM 3600 C C . GLN B 1 229 ? 88.636 -24.255 24.013 1.00 22.98 229 GLN B C 1
ATOM 3601 O O . GLN B 1 229 ? 89.443 -24.005 23.114 1.00 21.23 229 GLN B O 1
ATOM 3607 N N . PRO B 1 230 ? 87.913 -25.379 24.030 1.00 21.63 230 PRO B N 1
ATOM 3608 C CA . PRO B 1 230 ? 88.234 -26.440 23.070 1.00 20.26 230 PRO B CA 1
ATOM 3609 C C . PRO B 1 230 ? 88.007 -26.061 21.602 1.00 21.95 230 PRO B C 1
ATOM 3610 O O . PRO B 1 230 ? 88.685 -26.625 20.742 1.00 23.89 230 PRO B O 1
ATOM 3614 N N . ASP B 1 231 ? 87.117 -25.116 21.307 1.00 19.25 231 ASP B N 1
ATOM 3615 C CA . ASP B 1 231 ? 86.881 -24.762 19.906 1.00 18.33 231 ASP B CA 1
ATOM 3616 C C . ASP B 1 231 ? 87.508 -23.434 19.496 1.00 19.46 231 ASP B C 1
ATOM 3617 O O . ASP B 1 231 ? 87.252 -22.928 18.389 1.00 19.69 231 ASP B O 1
ATOM 3622 N N . VAL B 1 232 ? 88.330 -22.875 20.382 1.00 19.73 232 VAL B N 1
ATOM 3623 C CA . VAL B 1 232 ? 89.054 -21.631 20.109 1.00 19.45 232 VAL B CA 1
ATOM 3624 C C . VAL B 1 232 ? 90.507 -21.976 19.782 1.00 21.44 232 VAL B C 1
ATOM 3625 O O . VAL B 1 232 ? 91.214 -22.572 20.600 1.00 21.90 232 VAL B O 1
ATOM 3629 N N . ASP B 1 233 ? 90.946 -21.617 18.576 1.00 20.02 233 ASP B N 1
ATOM 3630 C CA . ASP B 1 233 ? 92.237 -22.059 18.065 1.00 21.60 233 ASP B CA 1
ATOM 3631 C C . ASP B 1 233 ? 93.258 -20.947 17.942 1.00 21.77 233 ASP B C 1
ATOM 3632 O O . ASP B 1 233 ? 94.268 -21.102 17.261 1.00 21.70 233 ASP B O 1
ATOM 3637 N N . GLY B 1 234 ? 93.006 -19.826 18.599 1.00 20.76 234 GLY B N 1
ATOM 3638 C CA . GLY B 1 234 ? 93.939 -18.720 18.540 1.00 21.62 234 GLY B CA 1
ATOM 3639 C C . GLY B 1 234 ? 93.231 -17.395 18.674 1.00 19.12 234 GLY B C 1
ATOM 3640 O O . GLY B 1 234 ? 92.105 -17.328 19.180 1.00 19.67 234 GLY B O 1
ATOM 3641 N N . ALA B 1 235 ? 93.886 -16.338 18.214 1.00 19.03 235 ALA B N 1
ATOM 3642 C CA . ALA B 1 235 ? 93.362 -14.994 18.419 1.00 18.74 235 ALA B CA 1
ATOM 3643 C C . ALA B 1 235 ? 93.593 -14.105 17.219 1.00 21.39 235 ALA B C 1
ATOM 3644 O O . ALA B 1 235 ? 94.640 -14.186 16.560 1.00 22.00 235 ALA B O 1
ATOM 3646 N N . LEU B 1 236 ? 92.595 -13.272 16.945 1.00 19.26 236 LEU B N 1
ATOM 3647 C CA . LEU B 1 236 ? 92.758 -12.145 16.039 1.00 18.02 236 LEU B CA 1
ATOM 3648 C C . LEU B 1 236 ? 92.928 -10.939 16.942 1.00 18.59 236 LEU B C 1
ATOM 3649 O O . LEU B 1 236 ? 91.979 -10.511 17.598 1.00 20.59 236 LEU B O 1
ATOM 3654 N N . VAL B 1 237 ? 94.154 -10.428 17.004 1.00 18.97 237 VAL B N 1
ATOM 3655 C CA . VAL B 1 237 ? 94.521 -9.385 17.958 1.00 20.73 237 VAL B CA 1
ATOM 3656 C C . VAL B 1 237 ? 94.479 -8.030 17.282 1.00 24.60 237 VAL B C 1
ATOM 3657 O O . VAL B 1 237 ? 95.058 -7.870 16.220 1.00 24.29 237 VAL B O 1
ATOM 3661 N N . GLY B 1 238 ? 93.803 -7.064 17.897 1.00 18.32 238 GLY B N 1
ATOM 3662 C CA . GLY B 1 238 ? 93.718 -5.725 17.340 1.00 21.30 238 GLY B CA 1
ATOM 3663 C C . GLY B 1 238 ? 94.766 -4.833 17.987 1.00 22.04 238 GLY B C 1
ATOM 3664 O O . GLY B 1 238 ? 95.967 -4.966 17.730 1.00 23.85 238 GLY B O 1
ATOM 3665 N N . GLY B 1 239 ? 94.305 -3.946 18.858 1.00 19.40 239 GLY B N 1
ATOM 3666 C CA . GLY B 1 239 ? 95.172 -2.966 19.497 1.00 22.65 239 GLY B CA 1
ATOM 3667 C C . GLY B 1 239 ? 96.399 -3.509 20.215 1.00 25.40 239 GLY B C 1
ATOM 3668 O O . GLY B 1 239 ? 97.454 -2.864 20.248 1.00 26.05 239 GLY B O 1
ATOM 3669 N N . ALA B 1 240 ? 96.288 -4.700 20.791 1.00 26.58 240 ALA B N 1
ATOM 3670 C CA . ALA B 1 240 ? 97.419 -5.260 21.518 1.00 24.18 240 ALA B CA 1
ATOM 3671 C C . ALA B 1 240 ? 98.521 -5.723 20.560 1.00 29.71 240 ALA B C 1
ATOM 3672 O O . ALA B 1 240 ? 99.620 -6.064 20.990 1.00 33.05 240 ALA B O 1
ATOM 3674 N N . SER B 1 241 ? 98.232 -5.733 19.261 1.00 23.10 241 SER B N 1
ATOM 3675 C CA . SER B 1 241 ? 99.222 -6.176 18.282 1.00 24.66 241 SER B CA 1
ATOM 3676 C C . SER B 1 241 ? 100.191 -5.051 17.933 1.00 23.25 241 SER B C 1
ATOM 3677 O O . SER B 1 241 ? 101.201 -5.276 17.267 1.00 22.63 241 SER B O 1
ATOM 3680 N N . LEU B 1 242 ? 99.873 -3.846 18.390 1.00 21.12 242 LEU B N 1
ATOM 3681 C CA . LEU B 1 242 ? 100.657 -2.652 18.064 1.00 24.19 242 LEU B CA 1
ATOM 3682 C C . LEU B 1 242 ? 101.888 -2.495 18.956 1.00 28.50 242 LEU B C 1
ATOM 3683 O O . LEU B 1 242 ? 102.752 -1.646 18.700 1.00 27.84 242 LEU B O 1
ATOM 3688 N N . LYS B 1 243 ? 101.956 -3.313 20.002 1.00 28.77 243 LYS B N 1
ATOM 3689 C CA . LYS B 1 243 ? 103.122 -3.358 20.874 1.00 32.28 243 LYS B CA 1
ATOM 3690 C C . LYS B 1 243 ? 103.684 -4.765 20.852 1.00 32.02 243 LYS B C 1
ATOM 3691 O O . LYS B 1 243 ? 102.955 -5.741 21.068 1.00 29.05 243 LYS B O 1
ATOM 3697 N N . ALA B 1 244 ? 104.977 -4.860 20.561 1.00 33.40 244 ALA B N 1
ATOM 3698 C CA . ALA B 1 244 ? 105.618 -6.148 20.361 1.00 35.60 244 ALA B CA 1
ATOM 3699 C C . ALA B 1 244 ? 105.487 -7.025 21.599 1.00 32.31 244 ALA B C 1
ATOM 3700 O O . ALA B 1 244 ? 105.165 -8.210 21.495 1.00 34.42 244 ALA B O 1
ATOM 3702 N N . ASP B 1 245 ? 105.711 -6.435 22.769 1.00 34.90 245 ASP B N 1
ATOM 3703 C CA . ASP B 1 245 ? 105.708 -7.207 24.009 1.00 32.62 245 ASP B CA 1
ATOM 3704 C C . ASP B 1 245 ? 104.342 -7.845 24.280 1.00 29.10 245 ASP B C 1
ATOM 3705 O O . ASP B 1 245 ? 104.266 -9.024 24.628 1.00 29.25 245 ASP B O 1
ATOM 3710 N N . SER B 1 246 ? 103.261 -7.091 24.087 1.00 30.51 246 SER B N 1
ATOM 3711 C CA A SER B 1 246 ? 101.923 -7.617 24.339 0.42 31.55 246 SER B CA 1
ATOM 3712 C CA B SER B 1 246 ? 101.935 -7.634 24.355 0.58 32.16 246 SER B CA 1
ATOM 3713 C C . SER B 1 246 ? 101.551 -8.674 23.312 1.00 30.30 246 SER B C 1
ATOM 3714 O O . SER B 1 246 ? 100.933 -9.679 23.643 1.00 26.79 246 SER B O 1
ATOM 3719 N N . PHE B 1 247 ? 101.918 -8.430 22.056 1.00 28.17 247 PHE B N 1
ATOM 3720 C CA . PHE B 1 247 ? 101.592 -9.373 20.992 1.00 24.10 247 PHE B CA 1
ATOM 3721 C C . PHE B 1 247 ? 102.348 -10.689 21.224 1.00 24.66 247 PHE B C 1
ATOM 3722 O O . PHE B 1 247 ? 101.778 -11.773 21.084 1.00 28.91 247 PHE B O 1
ATOM 3730 N N . LEU B 1 248 ? 103.617 -10.579 21.613 1.00 29.38 248 LEU B N 1
ATOM 3731 C CA . LEU B 1 248 ? 104.445 -11.751 21.901 1.00 31.40 248 LEU B CA 1
ATOM 3732 C C . LEU B 1 248 ? 103.932 -12.515 23.121 1.00 32.39 248 LEU B C 1
ATOM 3733 O O . LEU B 1 248 ? 104.039 -13.740 23.183 1.00 30.03 248 LEU B O 1
ATOM 3738 N N . ALA B 1 249 ? 103.366 -11.787 24.079 1.00 27.98 249 ALA B N 1
ATOM 3739 C CA . ALA B 1 249 ? 102.733 -12.398 25.241 1.00 33.88 249 ALA B CA 1
ATOM 3740 C C . ALA B 1 249 ? 101.551 -13.264 24.821 1.00 31.55 249 ALA B C 1
ATOM 3741 O O . ALA B 1 249 ? 101.347 -14.361 25.340 1.00 32.05 249 ALA B O 1
ATOM 3743 N N . ILE B 1 250 ? 100.769 -12.770 23.866 1.00 27.71 250 ILE B N 1
ATOM 3744 C CA . ILE B 1 250 ? 99.610 -13.506 23.391 1.00 27.79 250 ILE B CA 1
ATOM 3745 C C . ILE B 1 250 ? 100.058 -14.739 22.606 1.00 31.88 250 ILE B C 1
ATOM 3746 O O . ILE B 1 250 ? 99.451 -15.804 22.716 1.00 30.58 250 ILE B O 1
ATOM 3751 N N . VAL B 1 251 ? 101.137 -14.597 21.838 1.00 27.62 251 VAL B N 1
ATOM 3752 C CA . VAL B 1 251 ? 101.731 -15.727 21.119 1.00 24.53 251 VAL B CA 1
ATOM 3753 C C . VAL B 1 251 ? 102.212 -16.796 22.103 1.00 28.25 251 VAL B C 1
ATOM 3754 O O . VAL B 1 251 ? 101.959 -17.991 21.914 1.00 29.83 251 VAL B O 1
ATOM 3758 N N . LYS B 1 252 ? 102.888 -16.352 23.154 1.00 30.12 252 LYS B N 1
ATOM 3759 C CA . LYS B 1 252 ? 103.368 -17.267 24.189 1.00 29.64 252 LYS B CA 1
ATOM 3760 C C . LYS B 1 252 ? 102.216 -18.051 24.827 1.00 36.92 252 LYS B C 1
ATOM 3761 O O . LYS B 1 252 ? 102.335 -19.256 25.073 1.00 36.29 252 LYS B O 1
ATOM 3767 N N . ALA B 1 253 ? 101.094 -17.376 25.067 1.00 34.15 253 ALA B N 1
ATOM 3768 C CA . ALA B 1 253 ? 99.939 -18.018 25.700 1.00 38.40 253 ALA B CA 1
ATOM 3769 C C . ALA B 1 253 ? 99.278 -19.057 24.796 1.00 41.90 253 ALA B C 1
ATOM 3770 O O . ALA B 1 253 ? 98.627 -19.985 25.277 1.00 39.21 253 ALA B O 1
ATOM 3772 N N . ALA B 1 254 ? 99.434 -18.896 23.489 1.00 35.14 254 ALA B N 1
ATOM 3773 C CA . ALA B 1 254 ? 99.007 -19.919 22.547 1.00 34.66 254 ALA B CA 1
ATOM 3774 C C . ALA B 1 254 ? 99.991 -21.078 22.601 1.00 39.56 254 ALA B C 1
ATOM 3775 O O . ALA B 1 254 ? 101.137 -20.902 23.022 1.00 44.90 254 ALA B O 1
ATOM 3777 N N . GLY B 1 255 ? 99.545 -22.257 22.183 1.00 44.41 255 GLY B N 1
ATOM 3778 C CA . GLY B 1 255 ? 100.362 -23.460 22.268 1.00 57.05 255 GLY B CA 1
ATOM 3779 C C . GLY B 1 255 ? 101.158 -23.632 23.559 1.00 57.18 255 GLY B C 1
ATOM 3780 O O . GLY B 1 255 ? 102.248 -24.209 23.551 1.00 53.86 255 GLY B O 1
#

B-factor: mean 26.27, std 10.8, range [11.96, 81.51]

Secondary structure (DSSP, 8-state):
-PPPEEEEE--S---HHHHHHHHHHHHHH--SSSSEEEEE--GGGHHHHHHHHTTSSPEEEES---SSSSSS-TT---HHHHHHHTEEEEEES-HIIIIII---HHHHHHHHHHHHHHT-EEEEEE---HHHHHTT-HHHHHHHHHHHHHTT--TGGGGGEEEEE--GGGSSSS-PPPHHHHHHHHHHHHHHHHHHH-HHHHHHS-EEEESS--TTTHHHHHTSTT--EEEESGGGGSHHHHHHHHHHT-/-PPPEEEEE--S---HHHHHHHHHHHHHH--SSSSEEEEE--GGGHHHHHHHTTTSSPEEEES---SSSSSS-TT---HHHHHHHTEEEEEES-HIIIIII---HHHHHHHHHHHHHHT-EEEEEE---HHHHHTT-HHHHHHHHHHHHTTT--HHHHTTEEEEE--GGGSSSS-PPPHHHHHHHHHHHHHHHHHHH-HHHHHHS-EEEESS--TTTHHHHHTSTT--EEEESGGGGSHHHHHHHHHH--

Radius of gyration: 25.55 Å; Cα contacts (8 Å, |Δi|>4): 1092; chains: 2; bounding box: 79×40×57 Å

Organism: NCBI:txid114

Foldseek 3Di:
DEQFEAEEEADQDDDLVLLLVLLLLLQVLQDDQSHAAEYEDEPVNLLSSLVSNPPGSYAYEYAEAFLDADDDDPPGHHLVNNVVSRHQEYEADDVCCCPVVNDDLVRLLSRLVRNLVSRHFYAYEFAEEPVCVVVVNGLVRLLCRVCSNCPPPDLVSLLRYAYEYEHPCQAPPLDFDQLVRVLVSLVSNLVSCCVPPNDVSSVHHAYAYEGNDWLVRLLSNLPRPRHRAYHYYPLSSHSVGSSSRVVSND/DAQFEAEEEADADDDLVLLLVLLLLLQVLQDDLSHAAEYEDEPVNLLSSLVSNPPGSYAYEYAEAFLDADDDDPPGHHLVNNVVSRHQEYEADPPCCCPVVNDDLQRLLSRLVRNLVVRHFYEYEFAEEPVCVVVVNTLVRLLCNLCSNCPPPDLVSLLRYAYEYEHPCQAPPLDDDQLVRLLVSLVSNLVSCCVPPNDVSSVHHAYAYEGNDWLVCLLSNCVRPRHRYYHYYPLSSDSVGSSSRVVSHD

CATH classification: 3.20.20.70

InterPro domains:
  IPR000652 Triosephosphate isomerase [PF00121] (9-254)
  IPR000652 Triosephosphate isomerase [PS51440] (8-253)
  IPR000652 Triosephosphate isomerase [PTHR21139] (5-252)
  IPR000652 Triosephosphate isomerase [TIGR00419] (10-245)
  IPR000652 Triosephosphate isomerase [cd00311] (9-252)
  IPR013785 Aldolase-type TIM barrel [G3DSA:3.20.20.70] (1-255)
  IPR020861 Triosephosphate isomerase, active site [PS00171] (169-179)
  IPR022896 Triosephosphate isomerase, bacterial/eukaryotic [MF_00147_B] (7-253)
  IPR035990 Triosephosphate isomerase superfamily [SSF51351] (5-253)

Sequence (500 aa):
TRKKFVAGNWKMNTTLAEAKALGAAVAKGVTDDRVTVAVFPPYPWLTAVGEVLKGSPVALGAQDVSSEKKGAFTGEVSPAMLLETGCKYALIGHSSERRHIIGESETFINHKVHTALEEGLSVVLCMGETLAERERGLQERVFQRRQVYAACAGLTDEQFGRIVIAYEPVWAIGTGKVATPEQAQEAHAFVRSSKLRLLYGDKIADSSTPIVYGGSVTPDNTTVGLMSQPDVDGALVGGASLKADSSFLAIVKAAGTRKKFVAGNWKMNTTLAEAKALGAAVAKGVTDDRVTVAVFPPYPWLTAVGEVLKGSPVALGAQDVSSEKKGAFTGEVSPAMLLETGCKYALIGHSERRHIIGESETFINHHKVHTALEEGLSVVLCMGETLAERERGLQERVFQRQVYAACAGLTDEQFGRRIVIAYEPVWAIGTGKVATPEQAQEAHAFVRSSKLRLLYGDKIADSTPIVYGGSVTPDNTTVGLMSQPDVDGALVGGASLKADSSFLAIVKAAG

Solvent-accessible surface area: 20424 Å² total; per-residue (Å²): 192,52,97,50,6,0,0,0,6,1,48,182,66,33,78,70,74,98,0,91,64,13,0,22,39,0,10,159,19,8,110,50,87,179,11,34,2,0,0,0,0,23,81,96,61,2,92,20,0,10,107,45,8,149,93,31,56,9,18,5,0,0,39,10,0,5,11,32,83,176,68,102,91,147,72,76,29,10,0,52,109,0,65,158,29,46,5,111,15,0,1,1,0,11,7,52,72,27,89,134,113,53,17,53,14,58,69,0,2,40,0,2,8,4,0,2,86,60,44,0,9,0,0,2,0,3,3,0,31,97,55,30,53,120,165,56,44,39,95,36,4,2,19,14,4,0,1,0,0,2,0,35,13,75,100,129,22,7,70,72,5,11,0,0,1,4,0,37,32,0,30,80,83,71,130,43,1,60,35,116,70,0,32,118,4,0,36,34,0,8,48,28,0,81,120,32,32,30,89,170,14,0,64,66,4,24,0,0,0,1,9,25,8,54,55,138,33,2,104,30,5,15,82,32,96,24,1,4,1,3,7,0,20,59,20,1,60,149,18,119,31,1,24,43,0,6,102,34,5,92,177,49,95,55,6,0,0,0,6,1,50,181,67,32,78,74,73,96,0,89,62,14,0,43,41,0,14,174,33,10,118,59,85,179,8,30,2,0,0,0,1,21,82,94,60,2,82,16,0,9,105,46,8,140,91,31,55,8,20,5,0,0,39,11,1,4,10,58,89,170,65,100,93,147,71,76,28,9,0,62,110,1,65,156,28,44,4,107,15,0,1,1,0,7,10,50,71,25,90,134,112,52,15,55,17,58,67,0,1,54,1,0,9,5,0,3,88,62,46,0,11,0,0,2,2,6,4,0,32,98,58,36,53,129,138,54,36,37,84,38,7,1,17,13,4,0,1,0,2,0,0,33,11,73,104,116,19,5,69,67,4,12,0,0,0,10,0,42,38,0,28,81,70,60,136,47,1,62,41,113,56,0,34,124,3,0,38,36,0,10,38,23,0,84,117,37,32,29,90,172,10,0,59,64,4,24,0,0,1,0,6,25,8,53,55,146,36,1,91,32,5,10,76,41,100,23,2,5,1,3,1,0,17,58,21,1,60,140,21,106,25,0,39,40,0,16,178,36,4,90

Nearest PDB structures (foldseek):
  4y96-assembly1_A  TM=1.004E+00  e=1.685E-55  Gemmata obscuriglobus
  2btm-assembly1_B  TM=9.828E-01  e=1.202E-33  Geobacillus stearothermophilus
  1yya-assembly1_B  TM=9.540E-01  e=1.527E-33  Thermus thermophilus HB8
  1btm-assembly1_B  TM=9.835E-01  e=1.570E-32  Geobacillus stearothermophilus
  4y8f-assembly1_A-2  TM=9.708E-01  e=1.128E-31  Clostridium perfringens str. 13